Protein AF-A0A0S7ZGB1-F1 (afdb_monomer)

Nearest PDB structures (foldseek):
  3fgt-assembly1_A  TM=2.843E-01  e=8.502E+00  Mus musculus

Secondary structure (DSSP, 8-state):
----------PPP------------------HHHHHHHHHHHHHHHHHHHHHHS------BSTTEEEEEEE-TT-TT-EEEEEEETTEE-STT-EEEEEE--GGG-EEEEEESTT-EEEEEEEEEEETTEEEEEEEEEE----GGG--HHHHHHHHHHHHHHHHHHHHHHHHTT-B-SSSTT-BGGGSS-HHHHHHHHHHTT--HHHHHHH-HHHHHHHHHHHHHHHGGGTTTT-B-TT--BTTTTB-HHHHHHHHHH-GGG---SSHHHHHHSHHHHHHHHHHHHHHHHTTS-HHHHHHHTSGGGHHHHHHHHHHHHHH-HHHHHHHHHH-TTTTTSTTSS--HHHHHHHHHHHHHHHHHSTT-S--TT-

Mean predicted aligned error: 8.06 Å

Sequence (371 aa):
MMTRPCATLAALFFFVSLPTTPLRAQDVCVDPAEDAHARLLERIAEAKDRLKDEPIGTTRLGGQYAVLALWDPAADDGIDLVRVRGGISRTAGFEVTLIRRNGVNSEYRILEPAGWVVLAIKTNVHHPWNRRRTLPVIYVPYSTGLHSPQLVRDGRAYLLDLLDSAADRLDELRVLSASQEDTAVSAVPSVRVLLTILLIEHITPSELERQGVAAVVERVLVTLALNRGDTYGYAMSYAGARGLAQFIPGTYRSIRRRYPRARLRRDFTSGMMDHGNAVMAQYCLVDWILRMLPDETLEELMRADREEDLGAFIAAAYNAGEVAAYRALARDPERWTEEGYGLPRETRRYVRTFRTVYRHLFPGSERNPDR

Radius of gyration: 27.29 Å; Cα contacts (8 Å, |Δi|>4): 592; chains: 1; bounding box: 61×110×58 Å

pLDDT: mean 88.17, std 17.45, range [28.98, 98.81]

Solvent-accessible surface area (backbone atoms only — not comparable to full-atom values): 20758 Å² total; per-residue (Å²): 132,90,78,89,82,90,88,89,81,85,84,84,83,82,86,78,87,74,84,86,71,82,82,71,81,74,82,77,81,71,55,69,69,58,52,53,50,51,52,49,52,51,51,35,54,50,33,49,54,66,49,68,79,55,79,76,87,67,78,58,66,18,44,38,34,24,35,32,22,32,32,37,86,90,44,96,83,32,71,46,81,39,39,28,60,83,28,29,46,74,36,89,84,42,43,36,40,58,77,40,94,46,41,72,52,30,29,70,46,58,66,34,59,69,84,45,32,71,48,20,34,34,23,25,43,65,30,92,92,42,74,94,42,60,43,79,45,77,35,43,30,57,46,78,82,72,65,46,75,65,37,32,49,47,14,48,49,54,53,50,54,38,50,52,55,20,30,53,52,30,55,78,48,64,26,62,33,82,53,42,85,102,31,52,30,58,77,66,60,56,68,70,43,53,53,41,52,44,52,50,73,76,48,53,65,73,52,39,76,74,62,35,61,66,58,52,50,42,49,51,21,32,31,33,44,68,36,50,75,61,38,44,50,82,43,62,48,96,85,51,21,26,17,56,65,45,47,33,68,67,60,53,54,49,45,43,67,75,41,58,58,60,65,60,59,88,52,61,66,69,22,25,35,33,57,49,49,25,45,39,48,45,45,53,44,54,32,52,47,51,46,71,48,57,67,74,59,41,56,59,34,68,35,81,79,29,51,68,58,39,33,34,49,50,47,24,17,72,70,63,35,49,68,49,34,48,55,8,38,76,71,34,78,89,47,17,72,39,90,89,34,66,44,54,73,68,35,37,48,49,24,50,48,45,52,57,50,43,46,71,78,43,73,86,68,67,68,63,90,91,113

Foldseek 3Di:
DDDDDDDDDDDDDDDDDDDDDPPDPPPPPDDPVNVVVVVLLVVLVVQLVVVPPDDLPDQDFFDQRKWFFKADPPDPPGTDTWTHHNQFTPDPQWTKGFPATDTQQTEMDTPGPPPIDGSKIWGWAQDLVHNVGIDIDMAGHDDPSLQDPVLLVLLLVLLLVLLVLLLVLQVVLQFAFLQDPPHRLSPQADPLLLSLLLLLVQPDLVCCVPPNQVVSSSNNSSRCSSQPLQRQLRPADPQGQGASNRDHPVLLVVLCVVGVSSVQDPDPSVSRSGSSSSSNSVSSSLSVLSNVDDPVVSVVCPPQLNSLVSSLLSQLCSVPNSVQSVQLCVQPVVCSLPPPSRGDPSSSSSSVSSSRNSCVVPPPSHRPPVD

Structure (mmCIF, N/CA/C/O backbone):
data_AF-A0A0S7ZGB1-F1
#
_entry.id   AF-A0A0S7ZGB1-F1
#
loop_
_atom_site.group_PDB
_atom_site.id
_atom_site.type_symbol
_atom_site.label_atom_id
_atom_site.label_alt_id
_atom_site.label_comp_id
_atom_site.label_asym_id
_atom_site.label_entity_id
_atom_site.label_seq_id
_atom_site.pdbx_PDB_ins_code
_atom_site.Cartn_x
_atom_site.Cartn_y
_atom_site.Cartn_z
_atom_site.occupancy
_atom_site.B_iso_or_equiv
_atom_site.auth_seq_id
_atom_site.auth_comp_id
_atom_site.auth_asym_id
_atom_site.auth_atom_id
_atom_site.pdbx_PDB_model_num
ATOM 1 N N . MET A 1 1 ? 5.924 -90.686 -27.531 1.00 33.94 1 MET A N 1
ATOM 2 C CA . MET A 1 1 ? 6.074 -91.232 -26.167 1.00 33.94 1 MET A CA 1
ATOM 3 C C . MET A 1 1 ? 5.714 -90.105 -25.202 1.00 33.94 1 MET A C 1
ATOM 5 O O . MET A 1 1 ? 6.366 -89.082 -25.302 1.00 33.94 1 MET A O 1
ATOM 9 N N . MET A 1 2 ? 4.596 -90.266 -24.466 1.00 33.47 2 MET A N 1
ATOM 10 C CA . MET A 1 2 ? 4.172 -89.674 -23.164 1.00 33.47 2 MET A CA 1
ATOM 11 C C . MET A 1 2 ? 4.631 -88.241 -22.792 1.00 33.47 2 MET A C 1
ATOM 13 O O . MET A 1 2 ? 5.806 -87.945 -22.896 1.00 33.47 2 MET A O 1
ATOM 17 N N . THR A 1 3 ? 3.867 -87.285 -22.250 1.00 32.09 3 THR A N 1
ATOM 18 C CA . THR A 1 3 ? 2.490 -87.081 -21.741 1.00 32.09 3 THR A CA 1
ATOM 19 C C . THR A 1 3 ? 2.400 -85.565 -21.404 1.00 32.09 3 THR A C 1
ATOM 21 O O . THR A 1 3 ? 3.417 -84.967 -21.062 1.00 32.09 3 THR A O 1
ATOM 24 N N . ARG A 1 4 ? 1.217 -84.926 -21.488 1.00 33.06 4 ARG A N 1
ATOM 25 C CA . ARG A 1 4 ? 0.899 -83.585 -20.892 1.00 33.06 4 ARG A CA 1
ATOM 26 C C . ARG A 1 4 ? 0.833 -83.686 -19.329 1.00 33.06 4 ARG A C 1
ATOM 28 O O . ARG A 1 4 ? 0.982 -84.825 -18.888 1.00 33.06 4 ARG A O 1
ATOM 35 N N . PRO A 1 5 ? 0.499 -82.666 -18.475 1.00 41.75 5 PRO A N 1
ATOM 36 C CA . PRO A 1 5 ? 0.050 -81.264 -18.687 1.00 41.75 5 PRO A CA 1
ATOM 37 C C . PRO A 1 5 ? 0.527 -80.176 -17.656 1.00 41.75 5 PRO A C 1
ATOM 39 O O . PRO A 1 5 ? 1.186 -80.456 -16.666 1.00 41.75 5 PRO A O 1
ATOM 42 N N . CYS A 1 6 ? 0.142 -78.917 -17.939 1.00 30.59 6 CYS A N 1
ATOM 43 C CA . CYS A 1 6 ? -0.358 -77.814 -17.076 1.00 30.59 6 CYS A CA 1
ATOM 44 C C . CYS A 1 6 ? -0.251 -77.901 -15.527 1.00 30.59 6 CYS A C 1
ATOM 46 O O . CYS A 1 6 ? -0.781 -78.848 -14.955 1.00 30.59 6 CYS A O 1
ATOM 48 N N . ALA A 1 7 ? 0.239 -76.840 -14.854 1.00 30.86 7 ALA A N 1
ATOM 49 C CA . ALA A 1 7 ? -0.224 -76.449 -13.507 1.00 30.86 7 ALA A CA 1
ATOM 50 C C . ALA A 1 7 ? 0.173 -75.014 -13.086 1.00 30.86 7 ALA A C 1
ATOM 52 O O . ALA A 1 7 ? 1.320 -74.589 -13.196 1.00 30.86 7 ALA A O 1
ATOM 53 N N . THR A 1 8 ? -0.830 -74.322 -12.555 1.00 33.25 8 THR A N 1
ATOM 54 C CA . THR A 1 8 ? -0.873 -73.043 -11.837 1.00 33.25 8 THR A CA 1
ATOM 55 C C . THR A 1 8 ? -0.327 -73.184 -10.400 1.00 33.25 8 THR A C 1
ATOM 57 O O . THR A 1 8 ? -0.620 -74.182 -9.747 1.00 33.25 8 THR A O 1
ATOM 60 N N . LEU A 1 9 ? 0.377 -72.178 -9.860 1.00 30.44 9 LEU A N 1
ATOM 61 C CA . LEU A 1 9 ? 0.644 -71.994 -8.414 1.00 30.44 9 LEU A CA 1
ATOM 62 C C . LEU A 1 9 ? 0.523 -70.487 -8.103 1.00 30.44 9 LEU A C 1
ATOM 64 O O . LEU A 1 9 ? 1.258 -69.688 -8.669 1.00 30.44 9 LEU A O 1
ATOM 68 N N . ALA A 1 10 ? -0.545 -70.015 -7.454 1.00 29.27 10 ALA A N 1
ATOM 69 C CA . ALA A 1 10 ? -0.805 -70.030 -6.005 1.00 29.27 10 ALA A CA 1
ATOM 70 C C . ALA A 1 10 ? 0.189 -69.153 -5.214 1.00 29.27 10 ALA A C 1
ATOM 72 O O .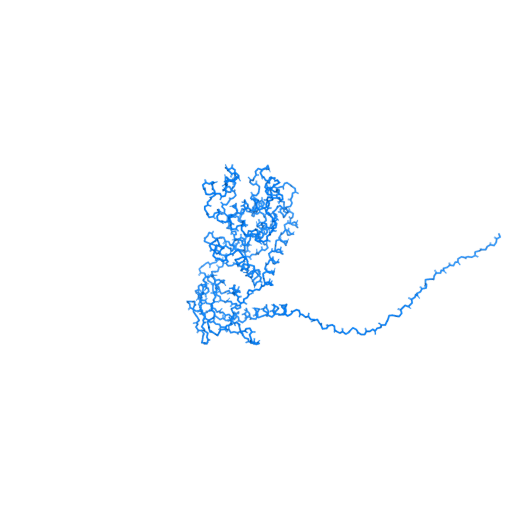 ALA A 1 10 ? 1.245 -69.610 -4.786 1.00 29.27 10 ALA A O 1
ATOM 73 N N . ALA A 1 11 ? -0.177 -67.880 -5.022 1.00 30.70 11 ALA A N 1
ATOM 74 C CA . ALA A 1 11 ? 0.503 -66.949 -4.127 1.00 30.70 11 ALA A CA 1
ATOM 75 C C . ALA A 1 11 ? 0.067 -67.206 -2.673 1.00 30.70 11 ALA A C 1
ATOM 77 O O . ALA A 1 11 ? -1.123 -67.157 -2.358 1.00 30.70 11 ALA A O 1
ATOM 78 N N . LEU A 1 12 ? 1.036 -67.479 -1.795 1.00 30.03 12 LEU A N 1
ATOM 79 C CA . LEU A 1 12 ? 0.839 -67.530 -0.347 1.00 30.03 12 LEU A CA 1
ATOM 80 C C . LEU A 1 12 ? 0.637 -66.109 0.202 1.00 30.03 12 LEU A C 1
ATOM 82 O O . LEU A 1 12 ? 1.526 -65.265 0.101 1.00 30.03 12 LEU A O 1
ATOM 86 N N . PHE A 1 13 ? -0.509 -65.874 0.839 1.00 28.98 13 PHE A N 1
ATOM 87 C CA . PHE A 1 13 ? -0.740 -64.733 1.721 1.00 28.98 13 PHE A CA 1
ATOM 88 C C . PHE A 1 13 ? -0.077 -64.994 3.081 1.00 28.98 13 PHE A C 1
ATOM 90 O O . PHE A 1 13 ? -0.467 -65.919 3.792 1.00 28.98 13 PHE A O 1
ATOM 97 N N . PHE A 1 14 ? 0.885 -64.156 3.469 1.00 29.84 14 PHE A N 1
ATOM 98 C CA . PHE A 1 14 ? 1.322 -64.042 4.861 1.00 29.84 14 PHE A CA 1
ATOM 99 C C . PHE A 1 14 ? 0.439 -63.012 5.575 1.00 29.84 14 PHE A C 1
ATOM 101 O O . PHE A 1 14 ? 0.519 -61.815 5.304 1.00 29.84 14 PHE A O 1
ATOM 108 N N . PHE A 1 15 ? -0.406 -63.484 6.491 1.00 31.16 15 PHE A N 1
ATOM 109 C CA . PHE A 1 15 ? -1.081 -62.645 7.479 1.00 31.16 15 PHE A CA 1
ATOM 110 C C . PHE A 1 15 ? -0.084 -62.317 8.598 1.00 31.16 15 PHE A C 1
ATOM 112 O O . PHE A 1 15 ? 0.271 -63.187 9.391 1.00 31.16 15 PHE A O 1
ATOM 119 N N . VAL A 1 16 ? 0.365 -61.064 8.670 1.00 34.47 16 VAL A N 1
ATOM 120 C CA . VAL A 1 16 ? 1.018 -60.516 9.865 1.00 34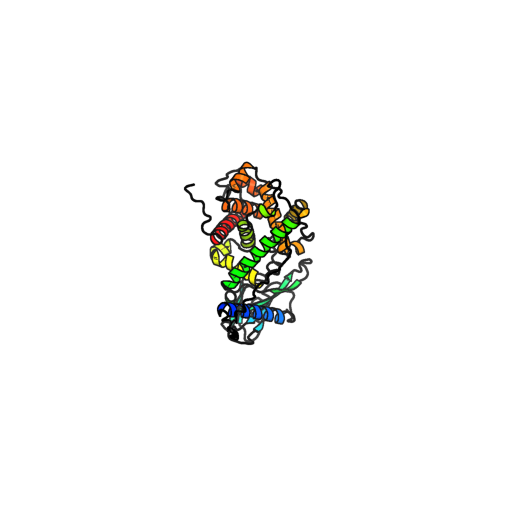.47 16 VAL A CA 1
ATOM 121 C C . VAL A 1 16 ? -0.057 -59.779 10.658 1.00 34.47 16 VAL A C 1
ATOM 123 O O . VAL A 1 16 ? -0.531 -58.725 10.241 1.00 34.47 16 VAL A O 1
ATOM 126 N N . SER A 1 17 ? -0.477 -60.351 11.788 1.00 32.44 17 SER A N 1
ATOM 127 C CA . SER A 1 17 ? -1.326 -59.663 12.762 1.00 32.44 17 SER A CA 1
ATOM 128 C C . SER A 1 17 ? -0.560 -58.490 13.367 1.00 32.44 17 SER A C 1
ATOM 130 O O . SER A 1 17 ? 0.395 -58.688 14.117 1.00 32.44 17 SER A O 1
ATOM 132 N N . LEU A 1 18 ? -0.993 -57.268 13.060 1.00 35.56 18 LEU A N 1
ATOM 133 C CA . LEU A 1 18 ? -0.579 -56.071 13.785 1.00 35.56 18 LEU A CA 1
ATOM 134 C C . LEU A 1 18 ? -1.437 -55.925 15.053 1.00 35.56 18 LEU A C 1
ATOM 136 O O . LEU A 1 18 ? -2.657 -56.096 14.977 1.00 35.56 18 LEU A O 1
ATOM 140 N N . PRO A 1 19 ? -0.843 -55.602 16.214 1.00 34.41 19 PRO A N 1
ATOM 141 C CA . PRO A 1 19 ? -1.608 -55.333 17.420 1.00 34.41 19 PRO A CA 1
ATOM 142 C C . PRO A 1 19 ? -2.378 -54.015 17.269 1.00 34.41 19 PRO A C 1
ATOM 144 O O . PRO A 1 19 ? -1.803 -52.954 17.033 1.00 34.41 19 PRO A O 1
ATOM 147 N N . THR A 1 20 ? -3.699 -54.086 17.423 1.00 44.56 20 THR A N 1
ATOM 148 C CA . THR A 1 20 ? -4.589 -52.930 17.558 1.00 44.56 20 THR A CA 1
ATOM 149 C C . THR A 1 20 ? -4.422 -52.311 18.942 1.00 44.56 20 THR A C 1
ATOM 151 O O . THR A 1 20 ? -5.121 -52.675 19.888 1.00 44.56 20 THR A O 1
ATOM 154 N N . THR A 1 21 ? -3.493 -51.369 19.061 1.00 35.50 21 THR A N 1
ATOM 155 C CA . THR A 1 21 ? -3.446 -50.432 20.188 1.00 35.50 21 THR A CA 1
ATOM 156 C C . THR A 1 21 ? -4.402 -49.275 19.877 1.00 35.50 21 THR A C 1
ATOM 158 O O . THR A 1 21 ? -4.285 -48.687 18.800 1.00 35.50 21 THR A O 1
ATOM 161 N N . PRO A 1 22 ? -5.356 -48.921 20.755 1.00 36.97 22 PRO A N 1
ATOM 162 C CA . PRO A 1 22 ? -6.220 -47.774 20.515 1.00 36.97 22 PRO A CA 1
ATOM 163 C C . PRO A 1 22 ? -5.369 -46.498 20.516 1.00 36.97 22 PRO A C 1
ATOM 165 O O . PRO A 1 22 ? -4.644 -46.226 21.475 1.00 36.97 22 PRO A O 1
ATOM 168 N N . LEU A 1 23 ? -5.445 -45.730 19.425 1.00 37.84 23 LEU A N 1
ATOM 169 C CA . LEU A 1 23 ? -4.897 -44.379 19.326 1.00 37.84 23 LEU A CA 1
ATOM 170 C C . LEU A 1 23 ? -5.527 -43.529 20.434 1.00 37.84 23 LEU A C 1
ATOM 172 O O . LEU A 1 23 ? -6.678 -43.105 20.341 1.00 37.84 23 LEU A O 1
ATOM 176 N N . ARG A 1 24 ? -4.766 -43.314 21.511 1.00 38.78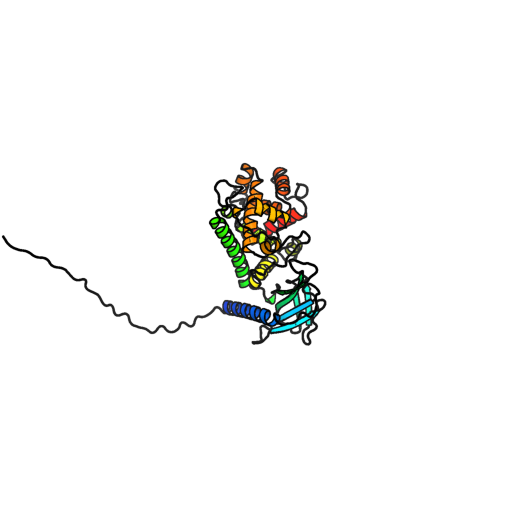 24 ARG A N 1
ATOM 177 C CA . ARG A 1 24 ? -5.024 -42.253 22.485 1.00 38.78 24 ARG A CA 1
ATOM 178 C C . ARG A 1 24 ? -5.098 -40.950 21.693 1.00 38.78 24 ARG A C 1
ATOM 180 O O . ARG A 1 24 ? -4.167 -40.665 20.939 1.00 38.78 24 ARG A O 1
ATOM 187 N N . ALA A 1 25 ? -6.193 -40.206 21.849 1.00 42.78 25 ALA A N 1
ATOM 188 C CA . ALA A 1 25 ? -6.296 -38.839 21.362 1.00 42.78 25 ALA A CA 1
ATOM 189 C C . ALA A 1 25 ? -5.024 -38.100 21.795 1.00 42.78 25 ALA A C 1
ATOM 191 O O . ALA A 1 25 ? -4.729 -38.016 22.986 1.00 42.78 25 ALA A O 1
ATOM 192 N N . GLN A 1 26 ? -4.211 -37.699 20.820 1.00 41.06 26 GLN A N 1
ATOM 193 C CA . GLN A 1 26 ? -3.104 -36.801 21.081 1.00 41.06 26 GLN A CA 1
ATOM 194 C C . GLN A 1 26 ? -3.753 -35.487 21.491 1.00 41.06 26 GLN A C 1
ATOM 196 O O . GLN A 1 26 ? -4.443 -34.872 20.680 1.00 41.06 26 GLN A O 1
ATOM 201 N N . ASP A 1 27 ? -3.579 -35.104 22.753 1.00 42.81 27 ASP A N 1
ATOM 202 C CA . ASP A 1 27 ? -3.785 -33.727 23.171 1.00 42.81 27 ASP A CA 1
ATOM 203 C C . ASP A 1 27 ? -2.888 -32.876 22.269 1.00 42.81 27 ASP A C 1
ATOM 205 O O . ASP A 1 27 ? -1.658 -32.913 22.366 1.00 42.81 27 ASP A O 1
ATOM 209 N N . VAL A 1 28 ? -3.501 -32.202 21.297 1.00 47.09 28 VAL A N 1
ATOM 210 C CA . VAL A 1 28 ? -2.810 -31.258 20.428 1.00 47.09 28 VAL A CA 1
ATOM 211 C C . VAL A 1 28 ? -2.428 -30.092 21.329 1.00 47.09 28 VAL A C 1
ATOM 213 O O . VAL A 1 28 ? -3.262 -29.247 21.644 1.00 47.09 28 VAL A O 1
ATOM 216 N N . CYS A 1 29 ? -1.183 -30.078 21.803 1.00 45.72 29 CYS A N 1
ATOM 217 C CA . CYS A 1 29 ? -0.604 -28.909 22.448 1.00 45.72 29 CYS A CA 1
ATOM 218 C C . CYS A 1 29 ? -0.529 -27.793 21.401 1.00 45.72 29 CYS A C 1
ATOM 220 O O . CYS A 1 29 ? 0.428 -27.732 20.631 1.00 45.72 29 CYS A O 1
ATOM 222 N N . VAL A 1 30 ? -1.563 -26.956 21.336 1.00 52.97 30 VAL A N 1
ATOM 223 C CA . VAL A 1 30 ? -1.538 -25.709 20.567 1.00 52.97 30 VAL A CA 1
ATOM 224 C C . VAL A 1 30 ? -0.506 -24.792 21.222 1.00 52.97 30 VAL A C 1
ATOM 226 O O . VAL A 1 30 ? -0.482 -24.667 22.449 1.00 52.97 30 VAL A O 1
ATOM 229 N N . ASP A 1 31 ? 0.377 -24.188 20.425 1.00 70.06 31 ASP A N 1
ATOM 230 C CA . ASP A 1 31 ? 1.331 -23.197 20.924 1.00 70.06 31 ASP A CA 1
ATOM 231 C C . ASP A 1 31 ? 0.541 -22.035 21.564 1.00 70.06 31 ASP A C 1
ATOM 233 O O . ASP A 1 31 ? -0.309 -21.443 20.892 1.00 70.06 31 ASP A O 1
ATOM 237 N N . PRO A 1 32 ? 0.790 -21.669 22.837 1.00 71.75 32 PRO A N 1
ATOM 238 C CA . PRO A 1 32 ? 0.114 -20.545 23.486 1.00 71.75 32 PRO A CA 1
ATOM 239 C C . PRO A 1 32 ? 0.166 -19.231 22.685 1.00 71.75 32 PRO A C 1
ATOM 241 O O . PRO A 1 32 ? -0.730 -18.396 22.809 1.00 71.75 32 PRO A O 1
ATOM 244 N N . ALA A 1 33 ? 1.196 -19.029 21.854 1.00 71.44 33 ALA A N 1
ATOM 245 C CA . ALA A 1 33 ? 1.288 -17.873 20.965 1.00 71.44 33 ALA A CA 1
ATOM 246 C C . ALA A 1 33 ? 0.329 -17.959 19.762 1.00 71.44 33 ALA A C 1
ATOM 248 O O . ALA A 1 33 ? -0.221 -16.934 19.347 1.00 71.44 33 ALA A O 1
ATOM 249 N N . GLU A 1 34 ? 0.109 -19.157 19.214 1.00 70.94 34 GLU A N 1
ATOM 250 C CA . GLU A 1 34 ? -0.884 -19.396 18.159 1.00 70.94 34 GLU A CA 1
ATOM 251 C C . GLU A 1 34 ? -2.308 -19.223 18.700 1.00 70.94 34 GLU A C 1
ATOM 253 O O . GLU A 1 34 ? -3.130 -18.570 18.055 1.00 70.94 34 GLU A O 1
ATOM 258 N N . ASP A 1 35 ? -2.572 -19.707 19.916 1.00 81.88 35 ASP A N 1
ATOM 259 C CA . ASP A 1 35 ? -3.863 -19.545 20.593 1.00 81.88 35 ASP A CA 1
ATOM 260 C C . ASP A 1 35 ? -4.181 -18.063 20.874 1.00 81.88 35 ASP A C 1
ATOM 262 O O . ASP A 1 35 ? -5.260 -17.563 20.544 1.00 81.88 35 ASP A O 1
ATOM 266 N N . ALA A 1 36 ? -3.201 -17.297 21.369 1.00 85.50 36 ALA A N 1
ATOM 267 C CA . ALA A 1 36 ? -3.352 -15.856 21.581 1.00 85.50 36 ALA A CA 1
ATOM 268 C C . ALA A 1 36 ? -3.618 -15.085 20.274 1.00 85.50 36 ALA A C 1
ATOM 270 O O . ALA A 1 36 ? -4.410 -14.137 20.256 1.00 85.50 36 ALA A O 1
ATOM 271 N N . HIS A 1 37 ? -2.974 -15.484 19.174 1.00 89.31 37 HIS A N 1
ATOM 272 C CA . HIS A 1 37 ? -3.192 -14.881 17.862 1.00 89.31 37 HIS A CA 1
ATOM 273 C C . HIS A 1 37 ? -4.591 -15.195 17.313 1.00 89.31 37 HIS A C 1
ATOM 275 O O . HIS A 1 37 ? -5.289 -14.284 16.860 1.00 89.31 37 HIS A O 1
ATOM 281 N N . ALA A 1 38 ? -5.032 -16.452 17.402 1.00 89.50 38 ALA A N 1
ATOM 282 C CA . ALA A 1 38 ? -6.375 -16.857 16.996 1.00 89.50 38 ALA A CA 1
ATOM 283 C C . ALA A 1 38 ? -7.452 -16.112 17.801 1.00 89.50 38 ALA A C 1
ATOM 285 O O . ALA A 1 38 ? -8.360 -15.519 17.209 1.00 89.50 38 ALA A O 1
ATOM 286 N N . ARG A 1 39 ? -7.289 -16.034 19.131 1.00 89.62 39 ARG A N 1
ATOM 287 C CA . ARG A 1 39 ? -8.166 -15.256 20.020 1.00 89.62 39 ARG A CA 1
ATOM 288 C C . ARG A 1 39 ? -8.219 -13.786 19.609 1.00 89.62 39 ARG A C 1
ATOM 290 O O . ARG A 1 39 ? -9.296 -13.199 19.566 1.00 89.62 39 ARG A O 1
ATOM 297 N N . LEU A 1 40 ? -7.082 -13.174 19.277 1.00 91.00 40 LEU A N 1
ATOM 298 C CA . LEU A 1 40 ? -7.052 -11.782 18.824 1.00 91.00 40 LEU A CA 1
ATOM 299 C C . LEU A 1 40 ? -7.875 -11.577 17.541 1.00 91.00 40 LEU A C 1
ATOM 301 O O . LEU A 1 40 ? -8.657 -10.628 17.458 1.00 91.00 40 LEU A O 1
ATOM 305 N N . LEU A 1 41 ? -7.712 -12.452 16.545 1.00 92.69 41 LEU A N 1
ATOM 306 C CA . LEU A 1 41 ? -8.457 -12.366 15.285 1.00 92.69 41 LEU A CA 1
ATOM 307 C C . LEU A 1 41 ? -9.966 -12.547 15.494 1.00 92.69 41 LEU A C 1
ATOM 309 O O . LEU A 1 41 ? -10.755 -11.817 14.889 1.00 92.69 41 LEU A O 1
ATOM 313 N N . GLU A 1 42 ? -10.364 -13.464 16.376 1.00 92.81 42 GLU A N 1
ATOM 314 C CA . GLU A 1 42 ? -11.760 -13.650 16.774 1.00 92.81 42 GLU A CA 1
ATOM 315 C C . GLU A 1 42 ? -12.334 -12.370 17.397 1.00 92.81 42 GLU A C 1
ATOM 317 O O . GLU A 1 42 ? -13.379 -11.880 16.963 1.00 92.81 42 GLU A O 1
ATOM 322 N N . ARG A 1 43 ? -11.609 -11.750 18.336 1.00 94.12 43 ARG A N 1
ATOM 323 C CA . ARG A 1 43 ? -12.047 -10.499 18.977 1.00 94.12 43 ARG A CA 1
ATOM 324 C C . ARG A 1 43 ? -12.117 -9.327 18.013 1.00 94.12 43 ARG A C 1
ATOM 326 O O . ARG A 1 43 ? -13.016 -8.496 18.126 1.00 94.12 43 ARG A O 1
ATOM 333 N N . ILE A 1 44 ? -11.231 -9.259 17.022 1.00 94.94 44 ILE A N 1
ATOM 334 C CA . ILE A 1 44 ? -11.329 -8.267 15.944 1.00 94.94 44 ILE A CA 1
ATOM 335 C C . ILE A 1 44 ? -12.596 -8.489 15.109 1.00 94.94 44 ILE A C 1
ATOM 337 O O . ILE A 1 44 ? -13.277 -7.520 14.759 1.00 94.94 44 ILE A O 1
ATOM 341 N N . ALA A 1 45 ? -12.925 -9.740 14.775 1.00 94.44 45 ALA A N 1
ATOM 342 C CA . ALA A 1 45 ? -14.134 -10.062 14.023 1.00 94.44 45 ALA A CA 1
ATOM 343 C C . ALA A 1 45 ? -15.398 -9.684 14.812 1.00 94.44 45 ALA A C 1
ATOM 345 O O . ALA A 1 45 ? -16.285 -9.025 14.265 1.00 94.44 45 ALA A O 1
ATOM 346 N N . GLU A 1 46 ? -15.431 -10.007 16.104 1.00 95.38 46 GLU A N 1
ATOM 347 C CA . GLU A 1 46 ? -16.498 -9.623 17.028 1.00 95.38 46 GLU A CA 1
ATOM 348 C C . GLU A 1 46 ? -16.637 -8.095 17.141 1.00 95.38 46 GLU A C 1
ATOM 350 O O . GLU A 1 46 ? -17.727 -7.547 16.976 1.00 95.38 46 GLU A O 1
ATOM 355 N N . ALA A 1 47 ? -15.528 -7.376 17.338 1.00 96.25 47 ALA A N 1
ATOM 356 C CA . ALA A 1 47 ? -15.498 -5.915 17.388 1.00 96.25 47 ALA A CA 1
ATOM 357 C C . ALA A 1 47 ? -16.057 -5.279 16.106 1.00 96.25 47 ALA A C 1
ATOM 359 O O . ALA A 1 47 ? -16.839 -4.323 16.158 1.00 96.25 47 ALA A O 1
ATOM 360 N N . LYS A 1 48 ? -15.672 -5.812 14.939 1.00 96.00 48 LYS A N 1
ATOM 361 C CA . LYS A 1 48 ? -16.211 -5.378 13.645 1.00 96.00 48 LYS A CA 1
ATOM 362 C C . LYS A 1 48 ? -17.714 -5.613 13.564 1.00 96.00 48 LYS A C 1
ATOM 364 O O . LYS A 1 48 ? -18.411 -4.753 13.032 1.00 96.00 48 LYS A O 1
ATOM 369 N N . ASP A 1 49 ? -18.201 -6.745 14.061 1.00 95.75 49 ASP A N 1
ATOM 370 C CA . ASP A 1 49 ? -19.620 -7.086 14.046 1.00 95.75 49 ASP A CA 1
ATOM 371 C C . ASP A 1 49 ? -20.443 -6.148 14.936 1.00 95.75 49 ASP A C 1
ATOM 373 O O . ASP A 1 49 ? -21.351 -5.488 14.430 1.00 95.75 49 ASP A O 1
ATOM 377 N N . ARG A 1 50 ? -20.025 -5.945 16.195 1.00 95.94 50 ARG A N 1
ATOM 378 C CA . ARG A 1 50 ? -20.657 -4.993 17.131 1.00 95.94 50 ARG A CA 1
ATOM 379 C C . ARG A 1 50 ? -20.747 -3.575 16.549 1.00 95.94 50 ARG A C 1
ATOM 381 O O . ARG A 1 50 ? -21.721 -2.859 16.768 1.00 95.94 50 ARG A O 1
ATOM 388 N N . LEU A 1 51 ? -19.753 -3.153 15.764 1.00 96.81 51 LEU A N 1
ATOM 389 C CA . LEU A 1 51 ? -19.761 -1.838 15.119 1.00 96.81 51 LEU A CA 1
ATOM 390 C C . LEU A 1 51 ? -20.739 -1.723 13.938 1.00 96.81 51 LEU A C 1
ATOM 392 O O . LEU A 1 51 ? -21.085 -0.594 13.581 1.00 96.81 51 LEU A O 1
ATOM 396 N N . LYS A 1 52 ? -21.184 -2.808 13.286 1.00 94.94 52 LYS A N 1
ATOM 397 C CA . LYS A 1 52 ? -22.022 -2.730 12.065 1.00 94.94 52 LYS A CA 1
ATOM 398 C C . LYS A 1 52 ? -23.311 -1.957 12.297 1.00 94.94 52 LYS A C 1
ATOM 400 O O . LYS A 1 52 ? -23.596 -1.029 11.532 1.00 94.94 52 LYS A O 1
ATOM 405 N N . ASP A 1 53 ? -23.987 -2.244 13.398 1.00 91.44 53 ASP A N 1
ATOM 406 C CA . ASP A 1 53 ? -25.292 -1.660 13.711 1.00 91.44 53 ASP A CA 1
ATOM 407 C C . ASP A 1 53 ? -25.188 -0.343 14.487 1.00 91.44 53 ASP A C 1
ATOM 409 O O . ASP A 1 53 ? -26.136 0.439 14.536 1.00 91.44 53 ASP A O 1
ATOM 413 N N . GLU A 1 54 ? -24.001 -0.020 15.005 1.00 95.06 54 GLU A N 1
ATOM 414 C CA . GLU A 1 54 ? -23.825 1.163 15.837 1.00 95.06 54 GLU A CA 1
ATOM 415 C C . GLU A 1 54 ? -23.908 2.468 15.014 1.00 95.06 54 GLU A C 1
ATOM 417 O O . GLU A 1 54 ? -23.112 2.686 14.084 1.00 95.06 54 GLU A O 1
ATOM 422 N N . PRO A 1 55 ? -24.831 3.401 15.317 1.00 92.81 55 PRO A N 1
ATOM 423 C CA . PRO A 1 55 ? -24.973 4.616 14.529 1.00 92.81 55 PRO A CA 1
ATOM 424 C C . PRO A 1 55 ? -23.806 5.573 14.792 1.00 92.81 55 PRO A C 1
ATOM 426 O O . PRO A 1 55 ? -23.557 5.982 15.926 1.00 92.81 55 PRO A O 1
ATOM 429 N N . ILE A 1 56 ? -23.131 6.030 13.731 1.00 90.38 56 ILE A N 1
ATOM 430 C CA . ILE A 1 56 ? -22.014 6.988 13.843 1.00 90.38 56 ILE A CA 1
ATOM 431 C C . ILE A 1 56 ? -22.462 8.379 14.334 1.00 90.38 56 ILE A C 1
ATOM 433 O O . ILE A 1 56 ? -21.683 9.120 14.933 1.00 90.38 56 ILE A O 1
ATOM 437 N N . GLY A 1 57 ? -23.728 8.747 14.104 1.00 87.81 57 GLY A N 1
ATOM 438 C CA . GLY A 1 57 ? -24.336 9.978 14.625 1.00 87.81 57 GLY A CA 1
ATOM 439 C C . GLY A 1 57 ? -23.753 11.285 14.068 1.00 87.81 57 GLY A C 1
ATOM 440 O O . GLY A 1 57 ? -23.953 12.349 14.650 1.00 87.81 57 GLY A O 1
ATOM 441 N N . THR A 1 58 ? -22.996 11.230 12.969 1.00 89.75 58 THR A N 1
ATOM 442 C CA . THR A 1 58 ? -22.449 12.402 12.275 1.00 89.75 58 THR A CA 1
ATOM 443 C C . THR A 1 58 ? -22.076 12.060 10.835 1.00 89.75 58 THR A C 1
ATOM 445 O O . THR A 1 58 ? -21.843 10.899 10.518 1.00 89.75 58 THR A O 1
ATOM 448 N N . THR A 1 59 ? -21.973 13.069 9.969 1.00 90.94 59 THR A N 1
ATOM 449 C CA . THR A 1 59 ? -21.429 12.954 8.604 1.00 90.94 59 THR A CA 1
ATOM 450 C C . THR A 1 59 ? -19.982 13.442 8.501 1.00 90.94 59 THR A C 1
ATOM 452 O O . THR A 1 59 ? -19.382 13.357 7.429 1.00 90.94 59 THR A O 1
ATOM 455 N N . ARG A 1 60 ? -19.405 13.958 9.600 1.00 92.81 60 ARG A N 1
ATOM 456 C CA . ARG A 1 60 ? -18.025 14.461 9.631 1.00 92.81 60 ARG A CA 1
ATOM 457 C C . ARG A 1 60 ? -17.029 13.327 9.393 1.00 92.81 60 ARG A C 1
ATOM 459 O O . ARG A 1 60 ? -17.248 12.200 9.825 1.00 92.81 60 ARG A O 1
ATOM 466 N N . LEU A 1 61 ? -15.941 13.660 8.705 1.00 91.00 61 LEU A N 1
ATOM 467 C CA . LEU A 1 61 ? -14.956 12.714 8.186 1.00 91.00 61 LEU A CA 1
ATOM 468 C C . LEU A 1 61 ? -13.817 12.415 9.164 1.00 91.00 61 LEU A C 1
ATOM 470 O O . LEU A 1 61 ? -13.317 13.319 9.850 1.00 91.00 61 LEU A O 1
ATOM 474 N N . GLY A 1 62 ? -13.327 11.177 9.077 1.00 87.38 62 GLY A N 1
ATOM 475 C CA . GLY A 1 62 ? -12.088 10.702 9.688 1.00 87.38 62 GLY A CA 1
ATOM 476 C C . GLY A 1 62 ? -12.158 10.489 11.201 1.00 87.38 62 GLY A C 1
ATOM 477 O O . GLY A 1 62 ? -13.057 10.985 11.876 1.00 87.38 62 GLY A O 1
ATOM 478 N N . GLY A 1 63 ? -11.153 9.789 11.737 1.00 85.44 63 GLY A N 1
ATOM 479 C CA . GLY A 1 63 ? -11.151 9.244 13.103 1.00 85.44 63 GLY A CA 1
ATOM 480 C C . GLY A 1 63 ? -11.435 10.212 14.263 1.00 85.44 63 GLY A C 1
ATOM 481 O O . GLY A 1 63 ? -11.960 9.818 15.293 1.00 85.44 63 GLY A O 1
ATOM 482 N N . GLN A 1 64 ? -11.223 11.517 14.100 1.00 91.56 64 GLN A N 1
ATOM 483 C CA . GLN A 1 64 ? -11.675 12.515 15.089 1.00 91.56 64 GLN A CA 1
ATOM 484 C C . GLN A 1 64 ? -13.193 12.465 15.380 1.00 91.56 64 GLN A C 1
ATOM 486 O O . GLN A 1 64 ? -13.630 12.991 16.405 1.00 91.56 64 GLN A O 1
ATOM 491 N N . TYR A 1 65 ? -13.986 11.857 14.492 1.00 94.38 65 TYR A N 1
ATOM 492 C CA . TYR A 1 65 ? -15.374 11.482 14.730 1.00 94.38 65 TYR A CA 1
ATOM 493 C C . TYR A 1 65 ? -15.550 9.995 14.418 1.00 94.38 65 TYR A C 1
ATOM 495 O O . TYR A 1 65 ? -15.606 9.591 13.251 1.00 94.38 65 TYR A O 1
ATOM 503 N N . ALA A 1 66 ? -15.603 9.181 15.465 1.00 96.56 66 ALA A N 1
ATOM 504 C CA . ALA A 1 66 ? -15.622 7.733 15.335 1.00 96.56 66 ALA A CA 1
ATOM 505 C C . ALA A 1 66 ? -16.409 7.069 16.465 1.00 96.56 66 ALA A C 1
ATOM 507 O O . ALA A 1 66 ? -16.658 7.669 17.511 1.00 96.56 66 ALA A O 1
ATOM 508 N N . VAL A 1 67 ? -16.770 5.812 16.240 1.00 97.62 67 VAL A N 1
ATOM 509 C CA . VAL A 1 67 ? -17.055 4.852 17.306 1.00 97.62 67 VAL A CA 1
ATOM 510 C C . VAL A 1 67 ? -15.906 3.852 17.308 1.00 97.62 67 VAL A C 1
ATOM 512 O O . VAL A 1 67 ? -15.569 3.318 16.255 1.00 97.62 67 VAL A O 1
ATOM 515 N N . LEU A 1 68 ? -15.273 3.644 18.452 1.00 97.12 68 LEU A N 1
ATOM 516 C CA . LEU A 1 68 ? -14.201 2.678 18.646 1.00 97.12 68 LEU A CA 1
ATOM 517 C C . LEU A 1 68 ? -14.785 1.431 19.305 1.00 97.12 68 LEU A C 1
ATOM 519 O O . LEU A 1 68 ? -15.615 1.565 20.195 1.00 97.12 68 LEU A O 1
ATOM 523 N N . ALA A 1 69 ? -14.331 0.254 18.901 1.00 97.25 69 ALA A N 1
ATOM 524 C CA . ALA A 1 69 ? -14.459 -0.954 19.701 1.00 97.25 69 ALA A CA 1
ATOM 525 C C . ALA A 1 69 ? -13.157 -1.116 20.490 1.00 97.25 69 ALA A C 1
ATOM 527 O O . ALA A 1 69 ? -12.095 -1.332 19.894 1.00 97.25 69 ALA A O 1
ATOM 528 N N . LEU A 1 70 ? -13.236 -0.919 21.803 1.00 96.31 70 LEU A N 1
ATOM 529 C CA . LEU A 1 70 ? -12.119 -1.098 22.720 1.00 96.31 70 LEU A CA 1
ATOM 530 C C . LEU A 1 70 ? -12.231 -2.459 23.388 1.00 96.31 70 LEU A C 1
ATOM 532 O O . LEU A 1 70 ? -13.338 -2.890 23.685 1.00 96.31 70 LEU A O 1
ATOM 536 N N . TRP A 1 71 ? -11.099 -3.103 23.628 1.00 95.25 71 TRP A N 1
ATOM 537 C CA . TRP A 1 71 ? -11.033 -4.422 24.232 1.00 95.25 71 TRP A CA 1
ATOM 538 C C . TRP A 1 71 ? -10.157 -4.426 25.472 1.00 95.25 71 TRP A C 1
ATOM 540 O O . TRP A 1 71 ? -9.028 -3.935 25.416 1.00 95.25 71 TRP A O 1
ATOM 550 N N . ASP A 1 72 ? -10.675 -5.016 26.544 1.00 93.56 72 ASP A N 1
ATOM 551 C CA . ASP A 1 72 ? -9.918 -5.455 27.709 1.00 93.56 72 ASP A CA 1
ATOM 552 C C . ASP A 1 72 ? -9.378 -6.877 27.481 1.00 93.56 72 ASP A C 1
ATOM 554 O O . ASP A 1 72 ? -10.154 -7.841 27.509 1.00 93.56 72 ASP A O 1
ATOM 558 N N . PRO A 1 73 ? -8.059 -7.057 27.289 1.00 87.62 73 PRO A N 1
ATOM 559 C CA . PRO A 1 73 ? -7.483 -8.382 27.096 1.00 87.62 73 PRO A CA 1
ATOM 560 C C . PRO A 1 73 ? -7.688 -9.331 28.286 1.00 87.62 73 PRO A C 1
ATOM 562 O O . PRO A 1 73 ? -7.640 -10.551 28.084 1.00 87.62 73 PRO A O 1
ATOM 565 N N . ALA A 1 74 ? -7.908 -8.787 29.491 1.00 85.88 74 ALA A N 1
ATOM 566 C CA . ALA A 1 74 ? -8.072 -9.534 30.736 1.00 85.88 74 ALA A CA 1
ATOM 567 C C . ALA A 1 74 ? -9.511 -10.018 30.986 1.00 85.88 74 ALA A C 1
ATOM 569 O O . ALA A 1 74 ? -9.717 -10.842 31.876 1.00 85.88 74 ALA A O 1
ATOM 570 N N . ALA A 1 75 ? -10.495 -9.539 30.217 1.00 83.50 75 ALA A N 1
ATOM 571 C CA . ALA A 1 75 ? -11.897 -9.923 30.359 1.00 83.50 75 ALA A CA 1
ATOM 572 C C . ALA A 1 75 ? -12.370 -10.848 29.221 1.00 83.50 75 ALA A C 1
ATOM 574 O O . ALA A 1 75 ? -11.975 -10.702 28.060 1.00 83.50 75 ALA A O 1
ATOM 575 N N . ASP A 1 76 ? -13.264 -11.787 29.549 1.00 70.62 76 ASP A N 1
ATOM 576 C CA . ASP A 1 76 ? -13.830 -12.746 28.586 1.00 70.62 76 ASP A CA 1
ATOM 577 C C . ASP A 1 76 ? -14.915 -12.141 27.674 1.00 70.62 76 ASP A C 1
ATOM 579 O O . ASP A 1 76 ? -15.079 -12.594 26.543 1.00 70.62 76 ASP A O 1
ATOM 583 N N . ASP A 1 77 ? -15.614 -11.089 28.112 1.00 71.25 77 ASP A N 1
ATOM 584 C CA . ASP A 1 77 ? -16.572 -10.297 27.312 1.00 71.25 77 ASP A CA 1
ATOM 585 C C . ASP A 1 77 ? -16.167 -8.809 27.287 1.00 71.25 77 ASP A C 1
ATOM 587 O O . ASP A 1 77 ? -16.946 -7.898 27.549 1.00 71.25 77 ASP A O 1
ATOM 591 N N . GLY A 1 78 ? -14.876 -8.561 27.055 1.00 87.19 78 GLY A N 1
ATOM 592 C CA . GLY A 1 78 ? -14.240 -7.265 27.299 1.00 87.19 78 GLY A CA 1
ATOM 593 C C . GLY A 1 78 ? -14.377 -6.211 26.200 1.00 87.19 78 GLY A C 1
ATOM 594 O O . GLY A 1 78 ? -13.487 -5.373 26.123 1.00 87.19 78 GLY A O 1
ATOM 595 N N . ILE A 1 79 ? -15.374 -6.261 25.303 1.00 95.25 79 ILE A N 1
ATOM 596 C CA . ILE A 1 79 ? -15.477 -5.293 24.189 1.00 95.25 79 ILE A CA 1
ATOM 597 C C . ILE A 1 79 ? -16.528 -4.210 24.458 1.00 95.25 79 ILE A C 1
ATOM 599 O O . ILE A 1 79 ? -17.725 -4.475 24.342 1.00 95.25 79 ILE A O 1
ATOM 603 N N . ASP A 1 80 ? -16.082 -2.964 24.636 1.00 96.00 80 ASP A N 1
ATOM 604 C CA . ASP A 1 80 ? -16.958 -1.793 24.759 1.00 96.00 80 ASP A CA 1
ATOM 605 C C . ASP A 1 80 ? -16.889 -0.854 23.555 1.00 96.00 80 ASP A C 1
ATOM 607 O O . ASP A 1 80 ? -15.852 -0.661 22.912 1.00 96.00 80 ASP A O 1
ATOM 611 N N . LEU A 1 81 ? -18.027 -0.215 23.267 1.00 97.06 81 LEU A N 1
ATOM 612 C CA . LEU A 1 81 ? -18.147 0.772 22.201 1.00 97.06 81 LEU A CA 1
ATOM 613 C C . LEU A 1 81 ? -17.991 2.196 22.743 1.00 97.06 81 LEU A C 1
ATOM 615 O O . LEU A 1 81 ? -18.819 2.710 23.500 1.00 97.06 81 LEU A O 1
ATOM 619 N N . VAL A 1 82 ? -16.945 2.882 22.288 1.00 96.62 82 VAL A N 1
ATOM 620 C CA . VAL A 1 82 ? -16.587 4.227 22.746 1.00 96.62 82 VAL A CA 1
ATOM 621 C C . VAL A 1 82 ? -16.778 5.255 21.644 1.00 96.62 82 VAL A C 1
ATOM 623 O O . VAL A 1 82 ? -16.185 5.182 20.569 1.00 96.62 82 VAL A O 1
ATOM 626 N N . ARG A 1 83 ? -17.591 6.278 21.909 1.00 96.81 83 ARG A N 1
ATOM 627 C CA . ARG A 1 83 ? -17.860 7.361 20.961 1.00 96.81 83 ARG A CA 1
ATOM 628 C C . ARG A 1 83 ? -16.822 8.460 21.117 1.00 96.81 83 ARG A C 1
ATOM 630 O O . ARG A 1 83 ? -16.679 9.036 22.189 1.00 96.81 83 ARG A O 1
ATOM 637 N N . VAL A 1 84 ? -16.166 8.825 20.023 1.00 95.50 84 VAL A N 1
ATOM 638 C CA . VAL A 1 84 ? -15.162 9.892 19.969 1.00 95.50 84 VAL A CA 1
ATOM 639 C C . VAL A 1 84 ? -15.683 11.070 19.150 1.00 95.50 84 VAL A C 1
ATOM 641 O O . VAL A 1 84 ? -16.173 10.906 18.030 1.00 95.50 84 VAL A O 1
ATOM 644 N N . ARG A 1 85 ? -15.568 12.288 19.697 1.00 94.81 85 ARG A N 1
ATOM 645 C CA . ARG A 1 85 ? -15.918 13.540 19.003 1.00 94.81 85 ARG A CA 1
ATOM 646 C C . ARG A 1 85 ? -14.865 14.614 19.224 1.00 94.81 85 ARG A C 1
ATOM 648 O O . ARG A 1 85 ? -14.662 15.062 20.350 1.00 94.81 85 ARG A O 1
ATOM 655 N N . GLY A 1 86 ? -14.277 15.083 18.126 1.00 93.00 86 GLY A N 1
ATOM 656 C CA . GLY A 1 86 ? -13.155 16.020 18.162 1.00 93.00 86 GLY A CA 1
ATOM 657 C C . GLY A 1 86 ? -11.862 15.369 18.654 1.00 93.00 86 GLY A C 1
ATOM 658 O O . GLY A 1 86 ? -11.017 16.062 19.199 1.00 93.00 86 GLY A O 1
ATOM 659 N N . GLY A 1 87 ? -11.726 14.048 18.498 1.00 92.88 87 GLY A N 1
ATOM 660 C CA . GLY A 1 87 ? -10.555 13.300 18.962 1.00 92.88 87 GLY A CA 1
ATOM 661 C C . GLY A 1 87 ? -10.545 12.959 20.454 1.00 92.88 87 GLY A C 1
ATOM 662 O O . GLY A 1 87 ? -9.549 12.422 20.915 1.00 92.88 87 GLY A O 1
ATOM 663 N N . ILE A 1 88 ? -11.630 13.226 21.188 1.00 94.94 88 ILE A N 1
ATOM 664 C CA . ILE A 1 88 ? -11.779 12.848 22.601 1.00 94.94 88 ILE A CA 1
ATOM 665 C C . ILE A 1 88 ? -13.031 12.000 22.845 1.00 94.94 88 ILE A C 1
ATOM 667 O O . ILE A 1 88 ? -14.046 12.184 22.156 1.00 94.94 88 ILE A O 1
ATOM 671 N N . SER A 1 89 ? -12.955 11.083 23.814 1.00 95.94 89 SER A N 1
ATOM 672 C CA . SER A 1 89 ? -14.082 10.243 24.250 1.00 95.94 89 SER A CA 1
ATOM 673 C C . SER A 1 89 ? -15.283 11.073 24.726 1.00 95.94 89 SER A C 1
ATOM 675 O O . SER A 1 89 ? -15.143 12.163 25.284 1.00 95.94 89 SER A O 1
ATOM 677 N N . ARG A 1 90 ? -16.485 10.548 24.481 1.00 95.06 90 ARG A N 1
ATOM 678 C CA . ARG A 1 90 ? -17.783 11.023 24.988 1.00 95.06 90 ARG A CA 1
ATOM 679 C C . ARG A 1 90 ? -18.551 9.929 25.728 1.00 95.06 90 ARG A C 1
ATOM 681 O O . ARG A 1 90 ? -19.679 10.178 26.142 1.00 95.06 90 ARG A O 1
ATOM 688 N N . THR A 1 91 ? -17.968 8.742 25.857 1.00 95.56 91 THR A N 1
ATOM 689 C CA . THR A 1 91 ? -18.547 7.630 26.611 1.00 95.56 91 THR A CA 1
ATOM 690 C C . THR A 1 91 ? -18.065 7.728 28.056 1.00 95.56 91 THR A C 1
ATOM 692 O O . THR A 1 91 ? -16.872 7.913 28.294 1.00 95.56 91 THR A O 1
ATOM 695 N N . ALA A 1 92 ? -18.989 7.651 29.018 1.00 95.38 92 ALA A N 1
ATOM 696 C CA . ALA A 1 92 ? -18.648 7.662 30.439 1.00 95.38 92 ALA A CA 1
ATOM 697 C C . ALA A 1 92 ? -17.757 6.459 30.792 1.00 95.38 92 ALA A C 1
ATOM 699 O O . ALA A 1 92 ? -17.917 5.392 30.210 1.00 95.38 92 ALA A O 1
ATOM 700 N N . GLY A 1 93 ? -16.819 6.644 31.722 1.00 94.69 93 GLY A N 1
ATOM 701 C CA . GLY A 1 93 ? -15.857 5.604 32.111 1.00 94.69 93 GLY A CA 1
ATOM 702 C C . GLY A 1 93 ? -14.651 5.456 31.178 1.00 94.69 93 GLY A C 1
ATOM 703 O O . GLY A 1 93 ? -13.724 4.743 31.532 1.00 94.69 93 GLY A O 1
ATOM 704 N N . PHE A 1 94 ? -14.622 6.163 30.041 1.00 96.69 94 PHE A N 1
ATOM 705 C CA . PHE A 1 94 ? -13.520 6.093 29.082 1.00 96.69 94 PHE A CA 1
ATOM 706 C C . PHE A 1 94 ? -12.862 7.447 28.847 1.00 96.69 94 PHE A C 1
ATOM 708 O O . PHE A 1 94 ? -13.496 8.376 28.335 1.00 96.69 94 PHE A O 1
ATOM 715 N N . GLU A 1 95 ? -11.559 7.522 29.096 1.00 96.81 95 GLU A N 1
ATOM 716 C CA . GLU A 1 95 ? -10.707 8.624 28.669 1.00 96.81 95 GLU A CA 1
ATOM 717 C C . GLU A 1 95 ? -9.851 8.170 27.483 1.00 96.81 95 GLU A C 1
ATOM 719 O O . GLU A 1 95 ? -8.915 7.387 27.616 1.00 96.81 95 GLU A O 1
ATOM 724 N N . VAL A 1 96 ? -10.188 8.660 26.288 1.00 95.62 96 VAL A N 1
ATOM 725 C CA . VAL A 1 96 ? -9.500 8.318 25.035 1.00 95.62 96 VAL A CA 1
ATOM 726 C C . VAL A 1 96 ? -9.122 9.594 24.309 1.00 95.62 96 VAL A C 1
ATOM 728 O O . VAL A 1 96 ? -9.960 10.489 24.164 1.00 95.62 96 VAL A O 1
ATOM 731 N N . THR A 1 97 ? -7.891 9.649 23.801 1.00 94.19 97 THR A N 1
ATOM 732 C CA . THR A 1 97 ? -7.390 10.773 23.007 1.00 94.19 97 THR A CA 1
ATOM 733 C C . THR A 1 97 ? -6.803 10.321 21.674 1.00 94.19 97 THR A C 1
ATOM 735 O O . THR A 1 97 ? -6.104 9.312 21.575 1.00 94.19 97 THR A O 1
ATOM 738 N N . LEU A 1 98 ? -7.094 11.078 20.622 1.00 94.00 98 LEU A N 1
ATOM 739 C CA . LEU A 1 98 ? -6.525 10.906 19.294 1.00 94.00 98 LEU A CA 1
ATOM 740 C C . LEU A 1 98 ? -5.073 11.391 19.297 1.00 94.00 98 LEU A C 1
ATOM 742 O O . LEU A 1 98 ? -4.817 12.589 19.397 1.00 94.00 98 LEU A O 1
ATOM 746 N N . ILE A 1 99 ? -4.126 10.474 19.111 1.00 91.12 99 ILE A N 1
ATOM 747 C CA . ILE A 1 99 ? -2.696 10.808 19.058 1.00 91.12 99 ILE A CA 1
ATOM 748 C C . ILE A 1 99 ? -2.211 11.046 17.631 1.00 91.12 99 ILE A C 1
ATOM 750 O O . ILE A 1 99 ? -1.297 11.839 17.406 1.00 91.12 99 ILE A O 1
ATOM 754 N N . ARG A 1 100 ? -2.859 10.416 16.643 1.00 88.75 100 ARG A N 1
ATOM 755 C CA . ARG A 1 100 ? -2.537 10.614 15.231 1.00 88.75 100 ARG A CA 1
ATOM 756 C C . ARG A 1 100 ? -3.786 10.601 14.366 1.00 88.75 100 ARG A C 1
ATOM 758 O O . ARG A 1 100 ? -4.467 9.589 14.232 1.00 88.75 100 ARG A O 1
ATOM 765 N N . ARG A 1 101 ? -4.037 11.714 13.676 1.00 90.12 101 ARG A N 1
ATOM 766 C CA . ARG A 1 101 ? -5.108 11.815 12.679 1.00 90.12 101 ARG A CA 1
ATOM 767 C C . ARG A 1 101 ? -4.656 11.216 11.346 1.00 90.12 101 ARG A C 1
ATOM 769 O O . ARG A 1 101 ? -3.792 11.784 10.685 1.00 90.12 101 ARG A O 1
ATOM 776 N N . ASN A 1 102 ? -5.273 10.112 10.928 1.00 88.25 102 ASN A N 1
ATOM 777 C CA . ASN A 1 102 ? -4.963 9.448 9.657 1.00 88.25 102 ASN A CA 1
ATOM 778 C C . ASN A 1 102 ? -6.180 8.714 9.056 1.00 88.25 102 ASN A C 1
ATOM 780 O O . ASN A 1 102 ? -6.143 7.523 8.753 1.00 88.25 102 ASN A O 1
ATOM 784 N N . GLY A 1 103 ? -7.305 9.423 8.919 1.00 88.88 103 GLY A N 1
ATOM 785 C CA . GLY A 1 103 ? -8.523 8.867 8.319 1.00 88.88 103 GLY A CA 1
ATOM 786 C C . GLY A 1 103 ? -9.035 7.645 9.086 1.00 88.88 103 GLY A C 1
ATOM 787 O O . GLY A 1 103 ? -9.259 7.741 10.294 1.00 88.88 103 GLY A O 1
ATOM 788 N N . VAL A 1 104 ? -9.208 6.522 8.383 1.00 91.19 104 VAL A N 1
ATOM 789 C CA . VAL A 1 104 ? -9.618 5.224 8.954 1.00 91.19 104 VAL A CA 1
ATOM 790 C C . VAL A 1 104 ? -8.513 4.536 9.763 1.00 91.19 104 VAL A C 1
ATOM 792 O O . VAL A 1 104 ? -8.803 3.667 10.569 1.00 91.19 104 VAL A O 1
ATOM 795 N N . ASN A 1 105 ? -7.256 4.948 9.590 1.00 91.56 105 ASN A N 1
ATOM 796 C CA . ASN A 1 105 ? -6.102 4.414 10.313 1.00 91.56 105 ASN A CA 1
ATOM 797 C C . ASN A 1 105 ? -5.613 5.397 11.392 1.00 91.56 105 ASN A C 1
ATOM 799 O O . ASN A 1 105 ? -4.414 5.563 11.612 1.00 91.56 105 ASN A O 1
ATOM 803 N N . SER A 1 106 ? -6.548 6.155 11.972 1.00 92.31 106 SER A N 1
ATOM 804 C CA . SER A 1 106 ? -6.253 7.087 13.061 1.00 92.31 106 SER A CA 1
ATOM 805 C C . SER A 1 106 ? -5.910 6.320 14.334 1.00 92.31 106 SER A C 1
ATOM 807 O O . SER A 1 106 ? -6.570 5.334 14.648 1.00 92.31 106 SER A O 1
ATOM 809 N N . GLU A 1 107 ? -4.907 6.798 15.062 1.00 91.75 107 GLU A N 1
ATOM 810 C CA . GLU A 1 107 ? -4.359 6.132 16.242 1.00 91.75 107 GLU A CA 1
ATOM 811 C C . GLU A 1 107 ? -4.832 6.842 17.511 1.00 91.75 107 GLU A C 1
ATOM 813 O O . GLU A 1 107 ? -4.801 8.079 17.591 1.00 91.75 107 GLU A O 1
ATOM 818 N N . TYR A 1 108 ? -5.248 6.061 18.504 1.00 93.19 108 TYR A N 1
ATOM 819 C CA . TYR A 1 108 ? -5.773 6.557 19.772 1.00 93.19 108 TYR A CA 1
ATOM 820 C C . TYR A 1 108 ? -4.969 5.993 20.929 1.00 93.19 108 TYR A C 1
ATOM 822 O O . TYR A 1 108 ? -4.473 4.870 20.872 1.00 93.19 108 TYR A O 1
ATOM 830 N N . ARG A 1 109 ? -4.896 6.775 21.999 1.00 92.62 109 ARG A N 1
ATOM 831 C CA . ARG A 1 109 ? -4.411 6.343 23.301 1.00 92.62 109 ARG A CA 1
ATOM 832 C C . ARG A 1 109 ? -5.597 6.249 24.247 1.00 92.62 109 ARG A C 1
ATOM 834 O O . ARG A 1 109 ? -6.340 7.223 24.377 1.00 92.62 109 ARG A O 1
ATOM 841 N N . ILE A 1 110 ? -5.741 5.099 24.893 1.00 94.62 110 ILE A N 1
ATOM 842 C CA . ILE A 1 110 ? -6.651 4.916 26.018 1.00 94.62 110 ILE A CA 1
ATOM 843 C C . ILE A 1 110 ? -5.877 5.306 27.279 1.00 94.62 110 ILE A C 1
ATOM 845 O O . ILE A 1 110 ? -4.793 4.780 27.524 1.00 94.62 110 ILE A O 1
ATOM 849 N N . LEU A 1 111 ? -6.386 6.296 28.004 1.00 94.19 111 LEU A N 1
ATOM 850 C CA . LEU A 1 111 ? -5.857 6.736 29.292 1.00 94.19 111 LEU A CA 1
ATOM 851 C C . LEU A 1 111 ? -6.590 6.012 30.421 1.00 94.19 111 LEU A C 1
ATOM 853 O O . LEU A 1 111 ? -5.938 5.475 31.305 1.00 94.19 111 LEU A O 1
ATOM 857 N N . GLU A 1 112 ? -7.917 5.915 30.317 1.00 94.69 112 GLU A N 1
ATOM 858 C CA . GLU A 1 112 ? -8.760 5.174 31.254 1.00 94.69 112 GLU A CA 1
ATOM 859 C C . GLU A 1 112 ? -9.848 4.388 30.508 1.00 94.69 112 GLU A C 1
ATOM 861 O O . GLU A 1 112 ? -10.463 4.948 29.589 1.00 94.69 112 GLU A O 1
ATOM 866 N N . PRO A 1 113 ? -10.120 3.130 30.897 1.00 93.69 113 PRO A N 1
ATOM 867 C CA . PRO A 1 113 ? -9.288 2.286 31.761 1.00 93.69 113 PRO A CA 1
ATOM 868 C C . PRO A 1 113 ? -7.950 1.912 31.093 1.00 93.69 113 PRO A C 1
ATOM 870 O O . PRO A 1 113 ? -7.872 1.671 29.884 1.00 93.69 113 PRO A O 1
ATOM 873 N N . ALA A 1 114 ? -6.876 1.869 31.882 1.00 91.00 114 ALA A N 1
ATOM 874 C CA . ALA A 1 114 ? -5.549 1.507 31.388 1.00 91.00 114 ALA A CA 1
ATOM 875 C C . ALA A 1 114 ? -5.489 0.053 30.873 1.00 91.00 114 ALA A C 1
ATOM 877 O O . ALA A 1 114 ? -6.156 -0.838 31.390 1.00 91.00 114 ALA A O 1
ATOM 878 N N . GLY A 1 115 ? -4.649 -0.198 29.862 1.00 89.44 115 GLY A N 1
ATOM 879 C CA . GLY A 1 115 ? -4.414 -1.541 29.305 1.00 89.44 115 GLY A CA 1
ATOM 880 C C . GLY A 1 115 ? -5.373 -1.967 28.188 1.00 89.44 115 GLY A C 1
ATOM 881 O O . GLY A 1 115 ? -5.120 -2.966 27.520 1.00 89.44 115 GLY A O 1
ATOM 882 N N . TRP A 1 116 ? -6.423 -1.189 27.929 1.00 93.88 116 TRP A N 1
ATOM 883 C CA . TRP A 1 116 ? -7.367 -1.464 26.851 1.00 93.88 116 TRP A CA 1
ATOM 884 C C . TRP A 1 116 ? -6.785 -1.142 25.470 1.00 93.88 116 TRP A C 1
ATOM 886 O O . TRP A 1 116 ? -5.955 -0.242 25.312 1.00 93.88 116 TRP A O 1
ATOM 896 N N . VAL A 1 117 ? -7.252 -1.858 24.447 1.00 93.69 117 VAL A N 1
ATOM 897 C CA . VAL A 1 117 ? -6.735 -1.784 23.071 1.00 93.69 117 VAL A CA 1
ATOM 898 C C . VAL A 1 117 ? -7.854 -1.436 22.092 1.00 93.69 117 VAL A C 1
ATOM 900 O O . VAL A 1 117 ? -8.966 -1.937 22.202 1.00 93.69 117 VAL A O 1
ATOM 903 N N . VAL A 1 118 ? -7.573 -0.594 21.092 1.00 95.38 118 VAL A N 1
ATOM 904 C CA . VAL A 1 118 ? -8.516 -0.340 19.989 1.00 95.38 118 VAL A CA 1
ATOM 905 C C . VAL A 1 118 ? -8.474 -1.514 19.008 1.00 95.38 118 VAL A C 1
ATOM 907 O O . VAL A 1 118 ? -7.473 -1.675 18.312 1.00 95.38 118 VAL A O 1
ATOM 910 N N . LEU A 1 119 ? -9.556 -2.292 18.909 1.00 95.69 119 LEU A N 1
ATOM 911 C CA . LEU A 1 119 ? -9.666 -3.408 17.956 1.00 95.69 119 LEU A CA 1
ATOM 912 C C . LEU A 1 119 ? -10.232 -2.992 16.601 1.00 95.69 119 LEU A C 1
ATOM 914 O O . LEU A 1 119 ? -9.889 -3.570 15.577 1.00 95.69 119 LEU A O 1
ATOM 918 N N . ALA A 1 120 ? -11.131 -2.014 16.577 1.00 96.38 120 ALA A N 1
ATOM 919 C CA . ALA A 1 120 ? -11.735 -1.531 15.345 1.00 96.38 120 ALA A CA 1
ATOM 920 C C . ALA A 1 120 ? -12.296 -0.125 15.535 1.00 96.38 120 ALA A C 1
ATOM 922 O O . ALA A 1 120 ? -12.602 0.306 16.647 1.00 96.38 120 ALA A O 1
ATOM 923 N N . ILE A 1 121 ? -12.458 0.594 14.430 1.00 96.06 121 ILE A N 1
ATOM 924 C CA . ILE A 1 121 ? -13.103 1.901 14.405 1.00 96.06 121 ILE A CA 1
ATOM 925 C C . ILE A 1 121 ? -14.156 1.944 13.316 1.00 96.06 121 ILE A C 1
ATOM 927 O O . ILE A 1 121 ? -13.939 1.457 12.210 1.00 96.06 121 ILE A O 1
ATOM 931 N N . LYS A 1 122 ? -15.267 2.613 13.604 1.00 96.50 122 LYS A N 1
ATOM 932 C CA . LYS A 1 122 ? -16.254 3.054 12.627 1.00 96.50 122 LYS A CA 1
ATOM 933 C C . LYS A 1 122 ? -16.142 4.557 12.451 1.00 96.50 122 LYS A C 1
ATOM 935 O O . LYS A 1 122 ? -16.380 5.315 13.390 1.00 96.50 122 LYS A O 1
ATOM 940 N N . THR A 1 123 ? -15.788 5.009 11.254 1.00 95.62 123 THR A N 1
ATOM 941 C CA . THR A 1 123 ? -15.686 6.440 10.924 1.00 95.62 123 THR A CA 1
ATOM 942 C C . THR A 1 123 ? -16.225 6.722 9.524 1.00 95.62 123 THR A C 1
ATOM 944 O O . THR A 1 123 ? -16.447 5.796 8.749 1.00 95.62 123 THR A O 1
ATOM 947 N N . ASN A 1 124 ? -16.455 7.990 9.177 1.00 94.62 124 ASN A N 1
ATOM 948 C CA . ASN A 1 124 ? -16.876 8.342 7.825 1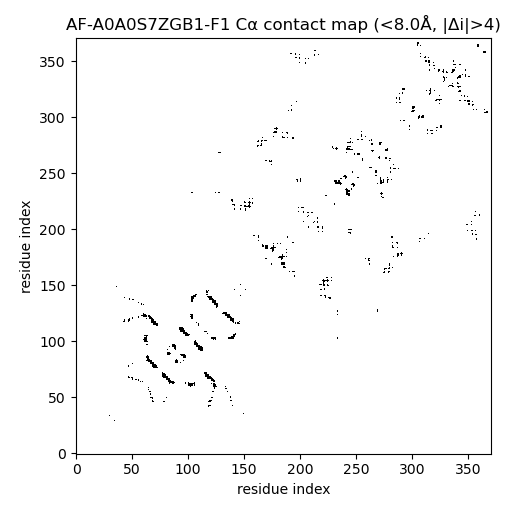.00 94.62 124 ASN A CA 1
ATOM 949 C C . ASN A 1 124 ? -15.687 8.604 6.906 1.00 94.62 124 ASN A C 1
ATOM 951 O O . ASN A 1 124 ? -14.746 9.326 7.254 1.00 94.62 124 ASN A O 1
ATOM 955 N N . VAL A 1 125 ? -15.820 8.129 5.674 1.00 91.94 125 VAL A N 1
ATOM 956 C CA . VAL A 1 125 ? -14.965 8.477 4.537 1.00 91.94 125 VAL A CA 1
ATOM 957 C C . VAL A 1 125 ? -15.791 9.140 3.440 1.00 91.94 125 VAL A C 1
ATOM 959 O O . VAL A 1 125 ? -17.023 9.081 3.439 1.00 91.94 125 VAL A O 1
ATOM 962 N N . HIS A 1 126 ? -15.119 9.786 2.489 1.00 90.62 126 HIS A N 1
ATOM 963 C CA . HIS A 1 126 ? -15.787 10.232 1.271 1.00 90.62 126 HIS A CA 1
ATOM 964 C C . HIS A 1 126 ? -16.309 9.034 0.484 1.00 90.62 126 HIS A C 1
ATOM 966 O O . HIS A 1 126 ? -15.619 8.025 0.341 1.00 90.62 126 HIS A O 1
ATOM 972 N N . HIS A 1 127 ? -17.495 9.183 -0.100 1.00 89.19 127 HIS A N 1
ATOM 973 C CA . HIS A 1 127 ? -18.017 8.172 -0.999 1.00 89.19 127 HIS A CA 1
ATOM 974 C C . HIS A 1 127 ? -17.158 8.074 -2.264 1.00 89.19 127 HIS A C 1
ATOM 976 O O . HIS A 1 127 ? -16.894 9.098 -2.906 1.00 89.19 127 HIS A O 1
ATOM 982 N N . PRO A 1 128 ? -16.725 6.857 -2.645 1.00 81.50 128 PRO A N 1
ATOM 983 C CA . PRO A 1 128 ? -15.658 6.666 -3.624 1.00 81.50 128 PRO A CA 1
ATOM 984 C C . PRO A 1 128 ? -16.030 7.145 -5.032 1.00 81.50 128 PRO A C 1
ATOM 986 O O . PRO A 1 128 ? -15.139 7.466 -5.814 1.00 81.50 128 PRO A O 1
ATOM 989 N N . TRP A 1 129 ? -17.329 7.254 -5.330 1.00 82.81 129 TRP A N 1
ATOM 990 C CA . TRP A 1 129 ? -17.854 7.788 -6.594 1.00 82.81 129 TRP A CA 1
ATOM 991 C C . TRP A 1 129 ? -18.509 9.173 -6.465 1.00 82.81 129 TRP A C 1
ATOM 993 O O . TRP A 1 129 ? -18.869 9.778 -7.467 1.00 82.81 129 TRP A O 1
ATOM 1003 N N . ASN A 1 130 ? -18.698 9.692 -5.245 1.00 85.50 130 ASN A N 1
ATOM 1004 C CA . ASN A 1 130 ? -19.346 10.989 -5.030 1.00 85.50 130 ASN A CA 1
ATOM 1005 C C . ASN A 1 130 ? -18.809 11.660 -3.764 1.00 85.50 130 ASN A C 1
ATOM 1007 O O . ASN A 1 130 ? -19.348 11.482 -2.678 1.00 85.50 130 ASN A O 1
ATOM 1011 N N . ARG A 1 131 ? -17.785 12.502 -3.910 1.00 81.94 131 ARG A N 1
ATOM 1012 C CA . ARG A 1 131 ? -17.096 13.131 -2.770 1.00 81.94 131 ARG A CA 1
ATOM 1013 C C . ARG A 1 131 ? -17.975 14.066 -1.930 1.00 81.94 131 ARG A C 1
ATOM 1015 O O . ARG A 1 131 ? -17.585 14.391 -0.813 1.00 81.94 131 ARG A O 1
ATOM 1022 N N . ARG A 1 132 ? -19.147 14.482 -2.433 1.00 87.00 132 ARG A N 1
ATOM 1023 C CA . ARG A 1 132 ? -20.130 15.270 -1.665 1.00 87.00 132 ARG A CA 1
ATOM 1024 C C . ARG A 1 132 ? -20.903 14.420 -0.657 1.00 87.00 132 ARG A C 1
ATOM 1026 O O . ARG A 1 132 ? -21.506 14.967 0.258 1.00 87.00 132 ARG A O 1
ATOM 1033 N N . ARG A 1 133 ? -20.897 13.097 -0.827 1.00 91.25 133 ARG A N 1
ATOM 1034 C CA . ARG A 1 133 ? -21.484 12.139 0.108 1.00 91.25 133 ARG A CA 1
ATOM 1035 C C . ARG A 1 133 ? -20.391 11.509 0.959 1.00 91.25 133 ARG A C 1
ATOM 1037 O O . ARG A 1 133 ? -19.240 11.383 0.535 1.00 91.25 133 ARG A O 1
ATOM 1044 N N . THR A 1 134 ? -20.781 11.083 2.148 1.00 92.50 134 THR A N 1
ATOM 1045 C CA . THR A 1 134 ? -19.943 10.292 3.042 1.00 92.50 134 THR A CA 1
ATOM 1046 C C . THR A 1 134 ? -20.595 8.937 3.278 1.00 92.50 134 THR A C 1
ATOM 1048 O O . THR A 1 134 ? -21.807 8.793 3.094 1.00 92.50 134 THR A O 1
ATOM 1051 N N . LEU A 1 135 ? -19.791 7.935 3.624 1.00 92.38 135 LEU A N 1
ATOM 1052 C CA . LEU A 1 135 ? -20.294 6.660 4.127 1.00 92.38 135 LEU A CA 1
ATOM 1053 C C . LEU A 1 135 ? -19.523 6.240 5.382 1.00 92.38 135 LEU A C 1
ATOM 1055 O O . LEU A 1 135 ? -18.318 6.509 5.460 1.00 92.38 135 LEU A O 1
ATOM 1059 N N . PRO A 1 136 ? -20.195 5.585 6.341 1.00 93.94 136 PRO A N 1
ATOM 1060 C CA . PRO A 1 136 ? -19.521 4.961 7.462 1.00 93.94 136 PRO A CA 1
ATOM 1061 C C . PRO A 1 136 ? -18.786 3.709 6.984 1.00 93.94 136 PRO A C 1
ATOM 1063 O O . PRO A 1 136 ? -19.323 2.919 6.210 1.00 93.94 136 PRO A O 1
ATOM 1066 N N . VAL A 1 137 ? -17.565 3.525 7.466 1.00 94.19 137 VAL A N 1
ATOM 1067 C CA . VAL A 1 137 ? -16.733 2.349 7.199 1.00 94.19 137 VAL A CA 1
ATOM 1068 C C . VAL A 1 137 ? -16.137 1.853 8.499 1.00 94.19 137 VAL A C 1
ATOM 1070 O O . VAL A 1 137 ? -15.879 2.653 9.401 1.00 94.19 137 VAL A O 1
ATOM 1073 N N . ILE A 1 138 ? -15.926 0.543 8.578 1.00 95.44 138 ILE A N 1
ATOM 1074 C CA . ILE A 1 138 ? -15.286 -0.113 9.713 1.00 95.44 138 ILE A CA 1
ATOM 1075 C C . ILE A 1 138 ? -13.880 -0.524 9.290 1.00 95.44 138 ILE A C 1
ATOM 1077 O O . ILE A 1 138 ? -13.696 -1.071 8.204 1.00 95.44 138 ILE A O 1
ATOM 1081 N N . TYR A 1 139 ? -12.894 -0.232 10.128 1.00 95.38 139 TYR A N 1
ATOM 1082 C CA . TYR A 1 139 ? -11.487 -0.474 9.842 1.00 95.38 139 TYR A CA 1
ATOM 1083 C C . TYR A 1 139 ? -10.743 -0.838 11.121 1.00 95.38 139 TYR A C 1
ATOM 1085 O O . TYR A 1 139 ? -11.094 -0.345 12.191 1.00 95.38 139 TYR A O 1
ATOM 1093 N N . VAL A 1 140 ? -9.709 -1.666 11.018 1.00 95.50 140 VAL A N 1
ATOM 1094 C CA . VAL A 1 140 ? -8.810 -1.960 12.137 1.00 95.50 140 VAL A CA 1
ATOM 1095 C C . VAL A 1 140 ? -7.602 -1.034 12.023 1.00 95.50 140 VAL A C 1
ATOM 1097 O O . VAL A 1 140 ? -6.765 -1.247 11.139 1.00 95.50 140 VAL A O 1
ATOM 1100 N N . PRO A 1 141 ? -7.506 0.038 12.831 1.00 92.88 141 PRO A N 1
ATOM 1101 C CA . PRO A 1 141 ? -6.338 0.896 12.784 1.00 92.88 141 PRO A CA 1
ATOM 1102 C C . PRO A 1 141 ? -5.131 0.161 13.369 1.00 92.88 141 PRO A C 1
ATOM 1104 O O . PRO A 1 141 ? -5.264 -0.670 14.265 1.00 92.88 141 PRO A O 1
ATOM 1107 N N . TYR A 1 142 ? -3.937 0.519 12.913 1.00 90.75 142 TYR A N 1
ATOM 1108 C CA . TYR A 1 142 ? -2.729 0.135 13.621 1.00 90.75 142 TYR A CA 1
ATOM 1109 C C . TYR A 1 142 ? -2.754 0.710 15.042 1.00 90.75 142 TYR A C 1
ATOM 1111 O O . TYR A 1 142 ? -3.014 1.900 15.237 1.00 90.75 142 TYR A O 1
ATOM 1119 N N . SER A 1 143 ? -2.427 -0.129 16.019 1.00 86.50 143 SER A N 1
ATOM 1120 C CA . SER A 1 143 ? -2.103 0.280 17.381 1.00 86.50 143 SER A CA 1
ATOM 1121 C C . SER A 1 143 ? -0.975 -0.602 17.909 1.00 86.50 143 SER A C 1
ATOM 1123 O O . SER A 1 143 ? -0.811 -1.743 17.473 1.00 86.50 143 SER A O 1
ATOM 1125 N N . THR A 1 144 ? -0.191 -0.088 18.854 1.00 84.06 144 THR A N 1
ATOM 1126 C CA . THR A 1 144 ? 0.889 -0.864 19.481 1.00 84.06 144 THR A CA 1
ATOM 1127 C C . THR A 1 144 ? 0.368 -2.113 20.191 1.00 84.06 144 THR A C 1
ATOM 1129 O O . THR A 1 144 ? 1.050 -3.129 20.177 1.00 84.06 144 THR A O 1
ATOM 1132 N N . GLY A 1 145 ? -0.851 -2.074 20.741 1.00 86.62 145 GLY A N 1
ATOM 1133 C CA . GLY A 1 145 ? -1.487 -3.229 21.388 1.00 86.62 145 GLY A CA 1
ATOM 1134 C C . GLY A 1 145 ? -1.882 -4.356 20.428 1.00 86.62 145 GLY A C 1
ATOM 1135 O O . GLY A 1 145 ? -2.065 -5.484 20.867 1.00 86.62 145 GLY A O 1
ATOM 1136 N N . LEU A 1 146 ? -1.987 -4.074 19.125 1.00 91.69 146 LEU A N 1
ATOM 1137 C CA . LEU A 1 146 ? -2.220 -5.083 18.085 1.00 91.69 146 LEU A CA 1
ATOM 1138 C C . LEU A 1 146 ? -0.924 -5.570 17.433 1.00 91.69 146 LEU A C 1
ATOM 1140 O O . LEU A 1 146 ? -0.955 -6.491 16.624 1.00 91.69 146 LEU A O 1
ATOM 1144 N N . HIS A 1 147 ? 0.214 -4.943 17.714 1.00 93.38 147 HIS A N 1
ATOM 1145 C CA . HIS A 1 147 ? 1.457 -5.291 17.048 1.00 93.38 147 HIS A CA 1
ATOM 1146 C C . HIS A 1 147 ? 1.972 -6.640 17.565 1.00 93.38 147 HIS A C 1
ATOM 1148 O O . HIS A 1 147 ? 2.286 -6.782 18.743 1.00 93.38 147 HIS A O 1
ATOM 1154 N N . SER A 1 148 ? 2.135 -7.618 16.671 1.00 94.62 148 SER A N 1
ATOM 1155 C CA . SER A 1 148 ? 2.793 -8.887 16.994 1.00 94.62 148 SER A CA 1
ATOM 1156 C C . SER A 1 148 ? 3.677 -9.379 15.844 1.00 94.62 148 SER A C 1
ATOM 1158 O O . SER A 1 148 ? 3.365 -9.108 14.679 1.00 94.62 148 SER A O 1
ATOM 1160 N N . PRO A 1 149 ? 4.735 -10.165 16.131 1.00 95.12 149 PRO A N 1
ATOM 1161 C CA . PRO A 1 149 ? 5.549 -10.792 15.091 1.00 95.12 149 PRO A CA 1
ATOM 1162 C C . PRO A 1 149 ? 4.735 -11.664 14.128 1.00 95.12 149 PRO A C 1
ATOM 1164 O O . PRO A 1 149 ? 5.055 -11.722 12.942 1.00 95.12 149 PRO A O 1
ATOM 1167 N N . GLN A 1 150 ? 3.673 -12.320 14.611 1.00 95.44 150 GLN A N 1
ATOM 1168 C CA . GLN A 1 150 ? 2.793 -13.119 13.758 1.00 95.44 150 GLN A CA 1
ATOM 1169 C C . GLN A 1 150 ? 2.044 -12.238 12.752 1.00 95.44 150 GLN A C 1
ATOM 1171 O O . GLN A 1 150 ? 2.104 -12.514 11.562 1.00 95.44 150 GLN A O 1
ATOM 1176 N N . LEU A 1 151 ? 1.460 -11.114 13.182 1.00 96.50 151 LEU A N 1
ATOM 1177 C CA . LEU A 1 151 ? 0.783 -10.191 12.262 1.00 96.50 151 LEU A CA 1
ATOM 1178 C C . LEU A 1 151 ? 1.744 -9.540 11.255 1.00 96.50 151 LEU A C 1
ATOM 1180 O O . LEU A 1 151 ? 1.359 -9.282 10.117 1.00 96.50 151 LEU A O 1
ATOM 1184 N N . VAL A 1 152 ? 3.006 -9.307 11.629 1.00 97.38 152 VAL A N 1
ATOM 1185 C CA . VAL A 1 152 ? 4.040 -8.882 10.669 1.00 97.38 152 VAL A CA 1
ATOM 1186 C C . VAL A 1 152 ? 4.257 -9.960 9.598 1.00 97.38 152 VAL A C 1
ATOM 1188 O O . VAL A 1 152 ? 4.287 -9.639 8.406 1.00 97.38 152 VAL A O 1
ATOM 1191 N N . ARG A 1 153 ? 4.369 -11.236 10.001 1.00 97.06 153 ARG A N 1
ATOM 1192 C CA . ARG A 1 153 ? 4.494 -12.373 9.072 1.00 97.06 153 ARG A CA 1
ATOM 1193 C C . ARG A 1 153 ? 3.268 -12.510 8.174 1.00 97.06 153 ARG A C 1
ATOM 1195 O O . ARG A 1 153 ? 3.440 -12.602 6.962 1.00 97.06 153 ARG A O 1
ATOM 1202 N N . ASP A 1 154 ? 2.063 -12.447 8.732 1.00 97.19 154 ASP A N 1
ATOM 1203 C CA . ASP A 1 154 ? 0.809 -12.583 7.981 1.00 97.19 154 ASP A CA 1
ATOM 1204 C C . ASP A 1 154 ? 0.635 -11.466 6.952 1.00 97.19 154 ASP A C 1
ATOM 1206 O O . ASP A 1 154 ? 0.195 -11.706 5.830 1.00 97.19 154 ASP A O 1
ATOM 1210 N N . GLY A 1 155 ? 1.010 -10.235 7.308 1.00 97.88 155 GLY A N 1
ATOM 1211 C CA . GLY A 1 155 ? 0.964 -9.097 6.395 1.00 97.88 155 GLY A CA 1
ATOM 1212 C C . GLY A 1 155 ? 1.930 -9.253 5.227 1.00 97.88 155 GLY A C 1
ATOM 1213 O O . GLY A 1 155 ? 1.599 -8.909 4.091 1.00 97.88 155 GLY A O 1
ATOM 1214 N N . ARG A 1 156 ? 3.120 -9.806 5.494 1.00 98.12 156 ARG A N 1
ATOM 1215 C CA . ARG A 1 156 ? 4.109 -10.103 4.453 1.00 98.12 156 ARG A CA 1
ATOM 1216 C C . ARG A 1 156 ? 3.631 -11.238 3.555 1.00 98.12 156 ARG A C 1
ATOM 1218 O O . ARG A 1 156 ? 3.713 -11.092 2.341 1.00 98.12 156 ARG A O 1
ATOM 1225 N N . ALA A 1 157 ? 3.124 -12.321 4.142 1.00 98.12 157 ALA A N 1
ATOM 1226 C CA . ALA A 1 157 ? 2.555 -13.448 3.410 1.00 98.12 157 ALA A CA 1
ATOM 1227 C C . ALA A 1 157 ? 1.416 -12.981 2.498 1.00 98.12 157 ALA A C 1
ATOM 1229 O O . ALA A 1 157 ? 1.454 -13.236 1.305 1.00 98.12 157 ALA A O 1
ATOM 1230 N N . TYR A 1 158 ? 0.500 -12.158 3.012 1.00 98.31 158 TYR A N 1
ATOM 1231 C CA . TYR A 1 158 ? -0.586 -11.587 2.219 1.00 98.31 158 TYR A CA 1
ATOM 1232 C C . TYR A 1 158 ? -0.106 -10.814 0.976 1.00 98.31 158 TYR A C 1
ATOM 1234 O O . TYR A 1 158 ? -0.702 -10.942 -0.091 1.00 98.31 158 TYR A O 1
ATOM 1242 N N . LEU A 1 159 ? 0.956 -10.005 1.085 1.00 98.06 159 LEU A N 1
ATOM 1243 C CA . LEU A 1 159 ? 1.508 -9.298 -0.079 1.00 98.06 159 LEU A CA 1
ATOM 1244 C C . LEU A 1 159 ? 2.193 -10.238 -1.073 1.00 98.06 159 LEU A C 1
ATOM 1246 O O . LEU A 1 159 ? 2.076 -10.014 -2.275 1.00 98.06 159 LEU A O 1
ATOM 1250 N N . LEU A 1 160 ? 2.909 -11.253 -0.586 1.00 98.31 160 LEU A N 1
ATOM 1251 C CA . LEU A 1 160 ? 3.544 -12.256 -1.442 1.00 98.31 160 LEU A CA 1
ATOM 1252 C C . LEU A 1 160 ? 2.486 -13.071 -2.191 1.00 98.31 160 LEU A C 1
ATOM 1254 O O . LEU A 1 160 ? 2.543 -13.133 -3.412 1.00 98.31 160 LEU A O 1
ATOM 1258 N N . ASP A 1 161 ? 1.448 -13.542 -1.498 1.00 98.38 161 ASP A N 1
ATOM 1259 C CA . ASP A 1 161 ? 0.324 -14.261 -2.104 1.00 98.38 161 ASP A CA 1
ATOM 1260 C C . ASP A 1 161 ? -0.379 -13.418 -3.180 1.00 98.38 161 ASP A C 1
ATOM 1262 O O . ASP A 1 161 ? -0.801 -13.938 -4.213 1.00 98.38 161 ASP A O 1
ATOM 1266 N N . LEU A 1 162 ? -0.512 -12.101 -2.962 1.00 98.06 162 LEU A N 1
ATOM 1267 C CA . LEU A 1 162 ? -1.059 -11.180 -3.962 1.00 98.06 162 LEU A CA 1
ATOM 1268 C C . LEU A 1 162 ? -0.159 -11.042 -5.195 1.00 98.06 162 LEU A C 1
ATOM 1270 O O . LEU A 1 162 ? -0.685 -10.945 -6.304 1.00 98.06 162 LEU A O 1
ATOM 1274 N N . LEU A 1 163 ? 1.161 -10.977 -5.005 1.00 98.62 163 LEU A N 1
ATOM 1275 C CA . LEU A 1 163 ? 2.136 -10.901 -6.095 1.00 98.62 163 LEU A CA 1
ATOM 1276 C C . LEU A 1 163 ? 2.113 -12.189 -6.920 1.00 98.62 163 LEU A C 1
ATOM 1278 O O . LEU A 1 163 ? 1.944 -12.109 -8.136 1.00 98.62 163 LEU A O 1
ATOM 1282 N N . ASP A 1 164 ? 2.153 -13.343 -6.258 1.00 98.50 164 ASP A N 1
ATOM 1283 C CA . ASP A 1 164 ? 2.101 -14.660 -6.897 1.00 98.50 164 ASP A CA 1
ATOM 1284 C C . ASP A 1 164 ? 0.773 -14.855 -7.642 1.00 98.50 164 ASP A C 1
ATOM 1286 O O . ASP A 1 164 ? 0.759 -15.122 -8.841 1.00 98.50 164 ASP A O 1
ATOM 1290 N N . SER A 1 165 ? -0.362 -14.573 -6.993 1.00 98.50 165 SER A N 1
ATOM 1291 C CA . SER A 1 165 ? -1.685 -14.680 -7.632 1.00 98.50 165 SER A CA 1
ATOM 1292 C C . SER A 1 165 ? -1.839 -13.741 -8.835 1.00 98.50 165 SER A C 1
ATOM 1294 O O . SER A 1 165 ? -2.530 -14.060 -9.806 1.00 98.50 165 SER A O 1
ATOM 1296 N N . ALA A 1 166 ? -1.242 -12.546 -8.780 1.00 98.62 166 ALA A N 1
ATOM 1297 C CA . ALA A 1 166 ? -1.261 -11.607 -9.896 1.00 98.62 166 ALA A CA 1
ATOM 1298 C C . ALA A 1 166 ? -0.370 -12.081 -11.052 1.00 98.62 166 ALA A C 1
ATOM 1300 O O . ALA A 1 166 ? -0.778 -11.937 -12.208 1.00 98.62 166 ALA A O 1
ATOM 1301 N N . ALA A 1 167 ? 0.804 -12.643 -10.753 1.00 98.75 167 ALA A N 1
ATOM 1302 C CA . ALA A 1 167 ? 1.699 -13.250 -11.732 1.00 98.75 167 ALA A CA 1
ATOM 1303 C C . ALA A 1 167 ? 1.016 -14.424 -12.447 1.00 98.75 167 ALA A C 1
ATOM 1305 O O . ALA A 1 167 ? 0.862 -14.368 -13.668 1.00 98.75 167 ALA A O 1
ATOM 1306 N N . ASP A 1 168 ? 0.476 -15.385 -11.690 1.00 98.69 168 ASP A N 1
ATOM 1307 C CA . ASP A 1 168 ? -0.274 -16.533 -12.216 1.00 98.69 168 ASP A CA 1
ATOM 1308 C C . ASP A 1 168 ? -1.400 -16.071 -13.141 1.00 98.69 168 ASP A C 1
ATOM 1310 O O . ASP A 1 168 ? -1.576 -16.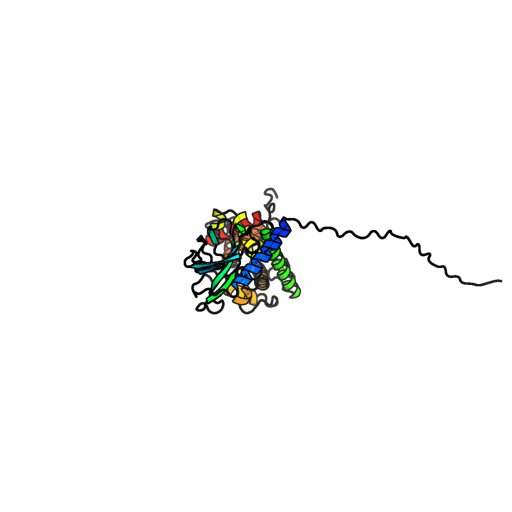559 -14.260 1.00 98.69 168 ASP A O 1
ATOM 1314 N N . ARG A 1 169 ? -2.148 -15.046 -12.715 1.00 98.75 169 ARG A N 1
ATOM 1315 C CA . ARG A 1 169 ? -3.243 -14.513 -13.520 1.00 98.75 169 ARG A CA 1
ATOM 1316 C C . ARG A 1 169 ? -2.766 -13.863 -14.820 1.00 98.75 169 ARG A C 1
ATOM 1318 O O . ARG A 1 169 ? -3.460 -13.949 -15.836 1.00 98.75 169 ARG A O 1
ATOM 1325 N N . LEU A 1 170 ? -1.633 -13.167 -14.807 1.00 98.81 170 LEU A N 1
ATOM 1326 C CA . LEU A 1 170 ? -1.045 -12.578 -16.013 1.00 98.81 170 LEU A CA 1
ATOM 1327 C C . LEU A 1 170 ? -0.534 -13.666 -16.972 1.00 98.81 170 LEU A C 1
ATOM 1329 O O . LEU A 1 170 ? -0.709 -13.521 -18.186 1.00 98.81 170 LEU A O 1
ATOM 1333 N N . ASP A 1 171 ? -0.012 -14.771 -16.441 1.00 98.56 171 ASP A N 1
ATOM 1334 C CA . ASP A 1 171 ? 0.459 -15.928 -17.210 1.00 98.56 171 ASP A CA 1
ATOM 1335 C C . ASP A 1 171 ? -0.687 -16.701 -17.857 1.00 98.56 171 ASP A C 1
ATOM 1337 O O . ASP A 1 171 ? -0.662 -16.969 -19.062 1.00 98.56 171 ASP A O 1
ATOM 1341 N N . GLU A 1 172 ? -1.759 -16.965 -17.107 1.00 98.56 172 GLU A N 1
ATOM 1342 C CA . GLU A 1 172 ? -3.004 -17.533 -17.636 1.00 98.56 172 GLU A CA 1
ATOM 1343 C C . GLU A 1 172 ? -3.557 -16.704 -18.804 1.00 98.56 172 GLU A C 1
ATOM 1345 O O . GLU A 1 172 ? -4.063 -17.234 -19.799 1.00 98.56 172 GLU A O 1
ATOM 1350 N N . LEU A 1 173 ? -3.462 -15.377 -18.686 1.00 98.62 173 LEU A N 1
ATOM 1351 C CA . LEU A 1 173 ? -3.889 -14.426 -19.709 1.00 98.62 173 LEU A CA 1
ATOM 1352 C C . LEU A 1 173 ? -2.865 -14.248 -20.840 1.00 98.62 173 LEU A C 1
ATOM 1354 O O . LEU A 1 173 ? -3.163 -13.544 -21.814 1.00 98.62 173 LEU A O 1
ATOM 1358 N N . ARG A 1 174 ? -1.699 -14.901 -20.738 1.00 98.19 174 ARG A N 1
ATOM 1359 C CA . ARG A 1 174 ? -0.581 -14.848 -21.689 1.00 98.19 174 ARG A CA 1
ATOM 1360 C C . ARG A 1 174 ? -0.185 -13.410 -22.006 1.00 98.19 174 ARG A C 1
ATOM 1362 O O . ARG A 1 174 ? -0.122 -12.996 -23.169 1.00 98.19 174 ARG A O 1
ATOM 1369 N N . VAL A 1 175 ? -0.018 -12.607 -20.958 1.00 98.62 175 VAL A N 1
ATOM 1370 C CA . VAL A 1 175 ? 0.426 -11.221 -21.093 1.00 98.62 175 VAL A CA 1
ATOM 1371 C C . VAL A 1 175 ? 1.933 -11.217 -21.310 1.00 98.62 175 VAL A C 1
ATOM 1373 O O . VAL A 1 175 ? 2.697 -11.589 -20.427 1.00 98.62 175 VAL A O 1
ATOM 1376 N N . LEU A 1 176 ? 2.350 -10.795 -22.500 1.00 98.44 176 LEU A N 1
ATOM 1377 C CA . LEU A 1 176 ? 3.761 -10.679 -22.850 1.00 98.44 176 LEU A CA 1
ATOM 1378 C C . LEU A 1 176 ? 4.339 -9.355 -22.350 1.00 98.44 176 LEU A C 1
ATOM 1380 O O . LEU A 1 176 ? 3.633 -8.341 -22.291 1.00 98.44 176 LEU A O 1
ATOM 1384 N N . SER A 1 177 ? 5.620 -9.396 -22.013 1.00 98.19 177 SER A N 1
ATOM 1385 C CA . SER A 1 177 ? 6.445 -8.238 -21.716 1.00 98.19 177 SER A CA 1
ATOM 1386 C C . SER A 1 177 ? 6.549 -7.327 -22.937 1.00 98.19 177 SER A C 1
ATOM 1388 O O . SER A 1 177 ? 6.600 -7.773 -24.084 1.00 98.19 177 SER A O 1
ATOM 1390 N N . ALA A 1 178 ? 6.561 -6.023 -22.684 1.00 96.62 178 ALA A N 1
ATOM 1391 C CA . ALA A 1 178 ? 6.920 -5.028 -23.674 1.00 96.62 178 ALA A CA 1
ATOM 1392 C C . ALA A 1 178 ? 8.433 -4.791 -23.713 1.00 96.62 178 ALA A C 1
ATOM 1394 O O . ALA A 1 178 ? 8.919 -4.388 -24.766 1.00 96.62 178 ALA A O 1
ATOM 1395 N N . SER A 1 179 ? 9.147 -4.991 -22.595 1.00 95.69 179 SER A N 1
ATOM 1396 C CA . SER A 1 179 ? 10.586 -4.724 -22.444 1.00 95.69 179 SER A CA 1
ATOM 1397 C C . SER A 1 179 ? 11.496 -5.888 -22.822 1.00 95.69 179 SER A C 1
ATOM 1399 O O . SER A 1 179 ? 12.664 -5.650 -23.088 1.00 95.69 179 SER A O 1
ATOM 1401 N N . GLN A 1 180 ? 10.988 -7.120 -22.830 1.00 94.62 180 GLN A N 1
ATOM 1402 C CA . GLN A 1 180 ? 11.734 -8.322 -23.197 1.00 94.62 180 GLN A CA 1
ATOM 1403 C C . GLN A 1 180 ? 10.914 -9.156 -24.182 1.00 94.62 180 GLN A C 1
ATOM 1405 O O . GLN A 1 180 ? 9.765 -9.508 -23.912 1.00 94.62 180 GLN A O 1
ATOM 1410 N N . GLU A 1 181 ? 11.499 -9.456 -25.339 1.00 93.12 181 GLU A N 1
ATOM 1411 C CA . GLU A 1 181 ? 10.840 -10.246 -26.379 1.00 93.12 181 GLU A CA 1
ATOM 1412 C C . GLU A 1 181 ? 10.538 -11.673 -25.884 1.00 93.12 181 GLU A C 1
ATOM 1414 O O . GLU A 1 181 ? 11.265 -12.228 -25.059 1.00 93.12 181 GLU A O 1
ATOM 1419 N N . ASP A 1 182 ? 9.407 -12.229 -26.331 1.00 94.00 182 ASP A N 1
ATOM 1420 C CA . ASP A 1 182 ? 8.930 -13.589 -26.023 1.00 94.00 182 ASP A CA 1
ATOM 1421 C C . ASP A 1 182 ? 8.891 -13.983 -24.531 1.00 94.00 182 ASP A C 1
ATOM 1423 O O . ASP A 1 182 ? 8.803 -15.161 -24.182 1.00 94.00 182 ASP A O 1
ATOM 1427 N N . THR A 1 183 ? 8.878 -12.996 -23.634 1.00 97.12 183 THR A N 1
ATOM 1428 C CA . THR A 1 183 ? 8.883 -13.199 -22.181 1.00 97.12 183 THR A CA 1
ATOM 1429 C C . THR A 1 183 ? 7.520 -12.854 -21.582 1.00 97.12 183 THR A C 1
ATOM 1431 O O . THR A 1 183 ? 6.870 -11.890 -21.992 1.00 97.12 183 THR A O 1
ATOM 1434 N N . ALA A 1 184 ? 7.055 -13.629 -20.600 1.00 98.19 184 ALA A N 1
ATOM 1435 C CA . ALA A 1 184 ? 5.852 -13.290 -19.841 1.00 98.19 184 ALA A CA 1
ATOM 1436 C C . ALA A 1 184 ? 6.100 -12.050 -18.967 1.00 98.19 184 ALA A C 1
ATOM 1438 O O . ALA A 1 184 ? 7.151 -11.924 -18.343 1.00 98.19 184 ALA A O 1
ATOM 1439 N N . VAL A 1 185 ? 5.129 -11.136 -18.881 1.00 98.50 185 VAL A N 1
ATOM 1440 C CA . VAL A 1 185 ? 5.274 -9.888 -18.102 1.00 98.50 185 VAL A CA 1
ATOM 1441 C C . VAL A 1 185 ? 5.535 -10.145 -16.609 1.00 98.50 185 VAL A C 1
ATOM 1443 O O . VAL A 1 185 ? 6.164 -9.332 -15.940 1.00 98.50 185 VAL A O 1
ATOM 1446 N N . SER A 1 186 ? 5.052 -11.273 -16.087 1.00 98.00 186 SER A N 1
ATOM 1447 C CA . SER A 1 186 ? 5.235 -11.739 -14.707 1.00 98.00 186 SER A CA 1
ATOM 1448 C C . SER A 1 186 ? 6.693 -12.079 -14.380 1.00 98.00 186 SER A C 1
ATOM 1450 O O . SER A 1 186 ? 7.121 -11.896 -13.245 1.00 98.00 186 SER A O 1
ATOM 1452 N N . ALA A 1 187 ? 7.461 -12.529 -15.376 1.00 96.94 187 ALA A N 1
ATOM 1453 C CA . ALA A 1 187 ? 8.837 -12.991 -15.224 1.00 96.94 187 ALA A CA 1
ATOM 1454 C C . ALA A 1 187 ? 9.869 -11.854 -15.286 1.00 96.94 187 ALA A C 1
ATOM 1456 O O . ALA A 1 187 ? 11.049 -12.078 -15.028 1.00 96.94 187 ALA A O 1
ATOM 1457 N N . VAL A 1 188 ? 9.444 -10.641 -15.649 1.00 95.44 188 VAL A N 1
ATOM 1458 C CA . VAL A 1 188 ? 10.337 -9.493 -15.840 1.00 95.44 188 VAL A CA 1
ATOM 1459 C C . VAL A 1 188 ? 10.696 -8.792 -14.526 1.00 95.44 188 VAL A C 1
ATOM 1461 O O . VAL A 1 188 ? 11.884 -8.674 -14.220 1.00 95.44 188 VAL A O 1
ATOM 1464 N N . PRO A 1 189 ? 9.733 -8.278 -13.737 1.00 92.94 189 PRO A N 1
ATOM 1465 C CA . PRO A 1 189 ? 10.062 -7.559 -12.518 1.00 92.94 189 PRO A CA 1
ATOM 1466 C C . PRO A 1 189 ? 10.408 -8.513 -11.370 1.00 92.94 189 PRO A C 1
ATOM 1468 O O . PRO A 1 189 ? 9.713 -9.493 -11.113 1.00 92.94 189 PRO A O 1
ATOM 1471 N N . SER A 1 190 ? 11.432 -8.160 -10.592 1.00 95.25 190 SER A N 1
ATOM 1472 C CA . SER A 1 190 ? 11.721 -8.849 -9.332 1.00 95.25 190 SER A CA 1
ATOM 1473 C C . SER A 1 190 ? 10.573 -8.677 -8.330 1.00 95.25 190 SER A C 1
ATOM 1475 O O . SER A 1 190 ? 10.173 -7.554 -8.002 1.00 95.25 190 SER A O 1
ATOM 1477 N N . VAL A 1 191 ? 10.105 -9.792 -7.761 1.00 96.81 191 VAL A N 1
ATOM 1478 C CA . VAL A 1 191 ? 9.119 -9.816 -6.664 1.00 96.81 191 VAL A CA 1
ATOM 1479 C C . VAL A 1 191 ? 9.599 -8.978 -5.472 1.00 96.81 191 VAL A C 1
ATOM 1481 O O . VAL A 1 191 ? 8.800 -8.293 -4.833 1.00 96.81 191 VAL A O 1
ATOM 1484 N N . ARG A 1 192 ? 10.912 -8.950 -5.198 1.00 97.56 192 ARG A N 1
ATOM 1485 C CA . ARG A 1 192 ? 11.501 -8.152 -4.107 1.00 97.56 192 ARG A CA 1
ATOM 1486 C C . ARG A 1 192 ? 11.340 -6.654 -4.339 1.00 97.56 192 ARG A C 1
ATOM 1488 O O . ARG A 1 192 ? 11.013 -5.905 -3.412 1.00 97.56 192 ARG A O 1
ATOM 1495 N N . VAL A 1 193 ? 11.546 -6.224 -5.582 1.00 98.12 193 VAL A N 1
ATOM 1496 C CA . VAL A 1 193 ? 11.354 -4.834 -6.008 1.00 98.12 193 VAL A CA 1
ATOM 1497 C C . VAL A 1 193 ? 9.876 -4.454 -5.927 1.00 98.12 193 VAL A C 1
ATOM 1499 O O . VAL A 1 193 ? 9.551 -3.434 -5.317 1.00 98.12 193 VAL A O 1
ATOM 1502 N N . LEU A 1 194 ? 8.977 -5.283 -6.468 1.00 98.50 194 LEU A N 1
ATOM 1503 C CA . LEU A 1 194 ? 7.531 -5.032 -6.424 1.00 98.50 194 LEU A CA 1
ATOM 1504 C C . LEU A 1 194 ? 7.009 -4.921 -4.990 1.00 98.50 194 LEU A C 1
ATOM 1506 O O . LEU A 1 194 ? 6.324 -3.948 -4.666 1.00 98.50 194 LEU A O 1
ATOM 1510 N N . LEU A 1 195 ? 7.395 -5.864 -4.122 1.00 98.50 195 LEU A N 1
ATOM 1511 C CA . LEU A 1 195 ? 7.043 -5.861 -2.703 1.00 98.50 195 LEU A CA 1
ATOM 1512 C C . LEU A 1 195 ? 7.503 -4.571 -2.019 1.00 98.50 195 LEU A C 1
ATOM 1514 O O . LEU A 1 195 ? 6.741 -3.947 -1.282 1.00 98.50 195 LEU A O 1
ATOM 1518 N N . THR A 1 196 ? 8.743 -4.153 -2.279 1.00 98.62 196 THR A N 1
ATOM 1519 C CA . THR A 1 196 ? 9.305 -2.940 -1.677 1.00 98.62 196 THR A CA 1
ATOM 1520 C C . THR A 1 196 ? 8.542 -1.700 -2.136 1.00 98.62 196 THR A C 1
ATOM 1522 O O . THR A 1 196 ? 8.212 -0.864 -1.299 1.00 98.62 196 THR A O 1
ATOM 1525 N N . ILE A 1 197 ? 8.195 -1.597 -3.426 1.00 98.31 197 ILE A N 1
ATOM 1526 C CA . ILE A 1 197 ? 7.388 -0.485 -3.957 1.00 98.31 197 ILE A CA 1
ATOM 1527 C C . ILE A 1 197 ? 6.022 -0.423 -3.258 1.00 98.31 197 ILE A C 1
ATOM 1529 O O . ILE A 1 197 ? 5.649 0.635 -2.761 1.00 98.31 197 ILE A O 1
ATOM 1533 N N . LEU A 1 198 ? 5.312 -1.552 -3.132 1.00 97.94 198 LEU A N 1
ATOM 1534 C CA . LEU A 1 198 ? 4.010 -1.596 -2.447 1.00 97.94 198 LEU A CA 1
ATOM 1535 C C . LEU A 1 198 ? 4.088 -1.093 -0.999 1.00 97.94 198 LEU A C 1
ATOM 1537 O O . LEU A 1 198 ? 3.176 -0.422 -0.518 1.00 97.94 198 LEU A O 1
ATOM 1541 N N . LEU A 1 199 ? 5.180 -1.397 -0.296 1.00 98.06 199 LEU A N 1
ATOM 1542 C CA . LEU A 1 199 ? 5.371 -0.953 1.083 1.00 98.06 199 LEU A CA 1
ATOM 1543 C C . LEU A 1 199 ? 5.674 0.545 1.172 1.00 98.06 199 LEU A C 1
ATOM 1545 O O . LEU A 1 199 ? 5.090 1.240 2.008 1.00 98.06 199 LEU A O 1
ATOM 1549 N N . ILE A 1 200 ? 6.568 1.061 0.325 1.00 97.31 200 ILE A N 1
ATOM 1550 C CA . ILE A 1 200 ? 6.986 2.467 0.406 1.00 97.31 200 ILE A CA 1
ATOM 1551 C C . ILE A 1 200 ? 5.892 3.446 -0.036 1.00 97.31 200 ILE A C 1
ATOM 1553 O O . ILE A 1 200 ? 5.899 4.583 0.430 1.00 97.31 200 ILE A O 1
ATOM 1557 N N . GLU A 1 201 ? 4.890 3.005 -0.806 1.00 95.88 201 GLU A N 1
ATOM 1558 C CA . GLU A 1 201 ? 3.669 3.787 -1.077 1.00 95.88 201 GLU A CA 1
ATOM 1559 C C . GLU A 1 201 ? 2.881 4.156 0.195 1.00 95.88 201 GLU A C 1
ATOM 1561 O O . GLU A 1 201 ? 2.050 5.072 0.205 1.00 95.88 201 GLU A O 1
ATOM 1566 N N . HIS A 1 202 ? 3.149 3.466 1.305 1.00 94.56 202 HIS A N 1
ATOM 1567 C CA . HIS A 1 202 ? 2.504 3.687 2.597 1.00 94.56 202 HIS A CA 1
ATOM 1568 C C . HIS A 1 202 ? 3.477 4.126 3.701 1.00 94.56 202 HIS A C 1
ATOM 1570 O O . HIS A 1 202 ? 3.083 4.235 4.870 1.00 94.56 202 HIS A O 1
ATOM 1576 N N . ILE A 1 203 ? 4.723 4.444 3.332 1.00 94.69 203 ILE A N 1
ATOM 1577 C CA . ILE A 1 203 ? 5.771 4.942 4.227 1.00 94.69 203 ILE A CA 1
ATOM 1578 C C . ILE A 1 203 ? 6.203 6.325 3.753 1.00 94.69 203 ILE A C 1
ATOM 1580 O O . ILE A 1 203 ? 6.785 6.489 2.685 1.00 94.69 203 ILE A O 1
ATOM 1584 N N . THR A 1 204 ? 5.992 7.346 4.581 1.00 91.12 204 THR A N 1
ATOM 1585 C CA . THR A 1 204 ? 6.535 8.672 4.265 1.00 91.12 204 THR A CA 1
ATOM 1586 C C . THR A 1 204 ? 8.009 8.776 4.684 1.00 91.12 204 THR A C 1
ATOM 1588 O O . THR A 1 204 ? 8.389 8.243 5.733 1.00 91.12 204 THR A O 1
ATOM 1591 N N . PRO A 1 205 ? 8.858 9.526 3.950 1.00 91.12 205 PRO A N 1
ATOM 1592 C CA . PRO A 1 205 ? 10.260 9.720 4.330 1.00 91.12 205 PRO A CA 1
ATOM 1593 C C . PRO A 1 205 ? 10.441 10.267 5.755 1.00 91.12 205 PRO A C 1
ATOM 1595 O O . PRO A 1 205 ? 11.335 9.841 6.476 1.00 91.12 205 PRO A O 1
ATOM 1598 N N . SER A 1 206 ? 9.556 11.165 6.196 1.00 90.50 206 SER A N 1
ATOM 1599 C CA . SER A 1 206 ? 9.608 11.746 7.544 1.00 90.50 206 SER A CA 1
ATOM 1600 C C . SER A 1 206 ? 9.167 10.789 8.654 1.00 90.50 206 SER A C 1
ATOM 1602 O O . SER A 1 206 ? 9.483 11.020 9.819 1.00 90.50 206 SER A O 1
ATOM 1604 N N . GLU A 1 207 ? 8.394 9.744 8.355 1.00 91.25 207 GLU A N 1
ATOM 1605 C CA . GLU A 1 207 ? 8.145 8.669 9.323 1.00 91.25 207 GLU A CA 1
ATOM 1606 C C . GLU A 1 207 ? 9.356 7.758 9.432 1.00 91.25 207 GLU A C 1
ATOM 1608 O O . GLU A 1 207 ? 9.777 7.467 10.548 1.00 91.25 207 GLU A O 1
ATOM 1613 N N . LEU A 1 208 ? 9.933 7.378 8.289 1.00 94.62 208 LEU A N 1
ATOM 1614 C CA . LEU A 1 208 ? 11.131 6.547 8.232 1.00 94.62 208 LEU A CA 1
ATOM 1615 C C . LEU A 1 208 ? 12.281 7.173 9.036 1.00 94.62 208 LEU A C 1
ATOM 1617 O O . LEU A 1 208 ? 12.875 6.502 9.873 1.00 94.62 208 LEU A O 1
ATOM 1621 N N . GLU A 1 209 ? 12.542 8.469 8.838 1.00 92.69 209 GLU A N 1
ATOM 1622 C CA . GLU A 1 209 ? 13.592 9.212 9.552 1.00 92.69 209 GLU A CA 1
ATOM 1623 C C . GLU A 1 209 ? 13.358 9.279 11.072 1.00 92.69 209 GLU A C 1
ATOM 1625 O O . GLU A 1 209 ? 14.317 9.273 11.836 1.00 92.69 209 GLU A O 1
ATOM 1630 N N . ARG A 1 210 ? 12.100 9.345 11.528 1.00 94.06 210 ARG A N 1
ATOM 1631 C CA . ARG A 1 210 ? 11.774 9.517 12.957 1.00 94.06 210 ARG A CA 1
ATOM 1632 C C . ARG A 1 210 ? 11.620 8.210 13.726 1.00 94.06 210 ARG A C 1
ATOM 1634 O O . ARG A 1 210 ? 11.867 8.200 14.925 1.00 94.06 210 ARG A O 1
ATOM 1641 N N . GLN A 1 211 ? 11.117 7.162 13.079 1.00 93.75 211 GLN A N 1
ATOM 1642 C CA . GLN A 1 211 ? 10.722 5.911 13.739 1.00 93.75 211 GLN A CA 1
ATOM 1643 C C . GLN A 1 211 ? 11.674 4.753 13.426 1.00 93.75 211 GLN A C 1
ATOM 1645 O O . GLN A 1 211 ? 11.670 3.756 14.140 1.00 93.75 211 GLN A O 1
ATOM 1650 N N . GLY A 1 212 ? 12.495 4.881 12.381 1.00 96.81 212 GLY A N 1
ATOM 1651 C CA . GLY A 1 212 ? 13.343 3.802 11.892 1.00 96.81 212 GLY A CA 1
ATOM 1652 C C . GLY A 1 212 ? 12.603 2.847 10.953 1.00 96.81 212 GLY A C 1
ATOM 1653 O O . GLY A 1 212 ? 11.374 2.786 10.919 1.00 96.81 212 GLY A O 1
ATOM 1654 N N . VAL A 1 213 ? 13.381 2.110 10.155 1.00 97.50 213 VAL A N 1
ATOM 1655 C CA . VAL A 1 213 ? 12.870 1.272 9.058 1.00 97.50 213 VAL A CA 1
ATOM 1656 C C . VAL A 1 213 ? 11.988 0.119 9.532 1.00 97.50 213 VAL A C 1
ATOM 1658 O O . VAL A 1 213 ? 10.909 -0.063 8.975 1.00 97.50 213 VAL A O 1
ATOM 1661 N N . ALA A 1 214 ? 12.390 -0.590 10.590 1.00 97.00 214 ALA A N 1
ATOM 1662 C CA . ALA A 1 214 ? 11.634 -1.727 11.115 1.00 97.00 214 ALA A CA 1
ATOM 1663 C C . ALA A 1 214 ? 10.219 -1.303 11.532 1.00 97.00 214 ALA A C 1
ATOM 1665 O O . ALA A 1 214 ? 9.234 -1.807 11.000 1.00 97.00 214 ALA A O 1
ATOM 1666 N N . ALA A 1 215 ? 10.115 -0.267 12.370 1.00 95.75 215 ALA A N 1
ATOM 1667 C CA . ALA A 1 215 ? 8.836 0.205 12.890 1.00 95.75 215 ALA A CA 1
ATOM 1668 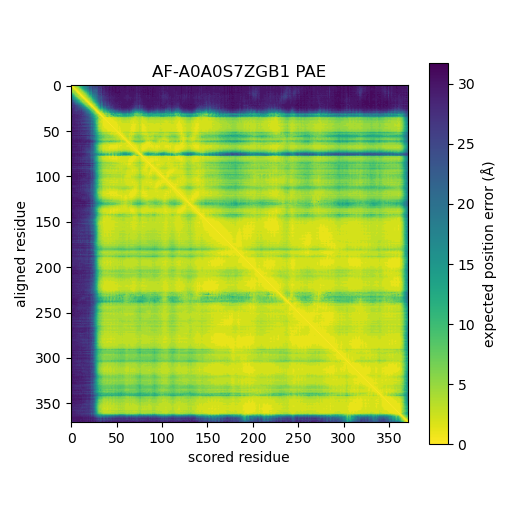C C . ALA A 1 215 ? 7.855 0.636 11.783 1.00 95.75 215 ALA A C 1
ATOM 1670 O O . ALA A 1 215 ? 6.662 0.335 11.856 1.00 95.75 215 ALA A O 1
ATOM 1671 N N . VAL A 1 216 ? 8.325 1.340 10.743 1.00 96.19 216 VAL A N 1
ATOM 1672 C CA . VAL A 1 216 ? 7.430 1.796 9.665 1.00 96.19 216 VAL A CA 1
ATOM 1673 C C . VAL A 1 216 ? 7.019 0.672 8.719 1.00 96.19 216 VAL A C 1
ATOM 1675 O O . VAL A 1 216 ? 5.872 0.677 8.274 1.00 96.19 216 VAL A O 1
ATOM 1678 N N . VAL A 1 217 ? 7.910 -0.285 8.441 1.00 97.94 217 VAL A N 1
ATOM 1679 C CA . VAL A 1 217 ? 7.615 -1.463 7.611 1.00 97.94 217 VAL A CA 1
ATOM 1680 C C . VAL A 1 217 ? 6.628 -2.375 8.328 1.00 97.94 217 VAL A C 1
ATOM 1682 O O . VAL A 1 217 ? 5.575 -2.695 7.779 1.00 97.94 217 VAL A O 1
ATOM 1685 N N . GLU A 1 218 ? 6.909 -2.727 9.581 1.00 97.62 218 GLU A N 1
ATOM 1686 C CA . GLU A 1 218 ? 6.043 -3.587 10.388 1.00 97.62 218 GLU A CA 1
ATOM 1687 C C . GLU A 1 218 ? 4.661 -2.966 10.586 1.00 97.62 218 GLU A C 1
ATOM 1689 O O . GLU A 1 218 ? 3.657 -3.660 10.471 1.00 97.62 218 GLU A O 1
ATOM 1694 N N . ARG A 1 219 ? 4.570 -1.645 10.778 1.00 95.19 219 ARG A N 1
ATOM 1695 C CA . ARG A 1 219 ? 3.279 -0.944 10.844 1.00 95.19 219 ARG A CA 1
ATOM 1696 C C . ARG A 1 219 ? 2.438 -1.147 9.582 1.00 95.19 219 ARG A C 1
ATOM 1698 O O . ARG A 1 219 ? 1.227 -1.355 9.688 1.00 95.19 219 ARG A O 1
ATOM 1705 N N . VAL A 1 220 ? 3.045 -1.055 8.397 1.00 96.19 220 VAL A N 1
ATOM 1706 C CA . VAL A 1 220 ? 2.347 -1.294 7.122 1.00 96.19 220 VAL A CA 1
ATOM 1707 C C . VAL A 1 220 ? 1.909 -2.756 7.025 1.00 96.19 220 VAL A C 1
ATOM 1709 O O . VAL A 1 220 ? 0.737 -3.014 6.754 1.00 96.19 220 VAL A O 1
ATOM 1712 N N . LEU A 1 221 ? 2.801 -3.700 7.335 1.00 98.00 221 LEU A N 1
ATOM 1713 C CA . LEU A 1 221 ? 2.511 -5.138 7.301 1.00 98.00 221 LEU A CA 1
ATOM 1714 C C . LEU A 1 221 ? 1.399 -5.537 8.281 1.00 98.00 221 LEU A C 1
ATOM 1716 O O . LEU A 1 221 ? 0.442 -6.191 7.884 1.00 98.00 221 LEU A O 1
ATOM 1720 N N . VAL A 1 222 ? 1.448 -5.072 9.527 1.00 96.81 222 VAL A N 1
ATOM 1721 C CA . VAL A 1 222 ? 0.385 -5.306 10.517 1.00 96.81 222 VAL A CA 1
ATOM 1722 C C . VAL A 1 222 ? -0.941 -4.718 10.029 1.00 96.81 222 VAL A C 1
ATOM 1724 O O . VAL A 1 222 ? -1.975 -5.375 10.109 1.00 96.81 222 VAL A O 1
ATOM 1727 N N . THR A 1 223 ? -0.933 -3.511 9.451 1.00 95.06 223 THR A N 1
ATOM 1728 C CA . THR A 1 223 ? -2.158 -2.908 8.892 1.00 95.06 223 THR A CA 1
ATOM 1729 C C . THR A 1 223 ? -2.757 -3.779 7.776 1.00 95.06 223 THR A C 1
ATOM 1731 O O . THR A 1 223 ? -3.980 -3.935 7.723 1.00 95.06 223 THR A O 1
ATOM 1734 N N . LEU A 1 224 ? -1.906 -4.361 6.921 1.00 96.00 224 LEU A N 1
ATOM 1735 C CA . LEU A 1 224 ? -2.292 -5.299 5.863 1.00 96.00 224 LEU A CA 1
ATOM 1736 C C . LEU A 1 224 ? -2.831 -6.618 6.416 1.00 96.00 224 LEU A C 1
ATOM 1738 O O . LEU A 1 224 ? -3.855 -7.094 5.935 1.00 96.00 224 LEU A O 1
ATOM 1742 N N . ALA A 1 225 ? -2.204 -7.185 7.445 1.00 96.44 225 ALA A N 1
ATOM 1743 C CA . ALA A 1 225 ? -2.670 -8.416 8.077 1.00 96.44 225 ALA A CA 1
ATOM 1744 C C . ALA A 1 225 ? -4.083 -8.261 8.659 1.00 96.44 225 ALA A C 1
ATOM 1746 O O . ALA A 1 225 ? -4.942 -9.122 8.467 1.00 96.44 225 ALA A O 1
ATOM 1747 N N . LEU A 1 226 ? -4.337 -7.126 9.318 1.00 94.56 226 LEU A N 1
ATOM 1748 C CA . LEU A 1 226 ? -5.585 -6.847 10.031 1.00 94.56 226 LEU A CA 1
ATOM 1749 C C . LEU A 1 226 ? -6.770 -6.527 9.102 1.00 94.56 226 LEU A C 1
ATOM 1751 O O . LEU A 1 226 ? -7.924 -6.768 9.463 1.00 94.56 226 LEU A O 1
ATOM 1755 N N . ASN A 1 227 ? -6.513 -5.959 7.918 1.00 94.12 227 ASN A N 1
ATOM 1756 C CA . ASN A 1 227 ? -7.572 -5.489 7.014 1.00 94.12 227 ASN A CA 1
ATOM 1757 C C . ASN A 1 227 ? -7.605 -6.214 5.657 1.00 94.12 227 ASN A C 1
ATOM 1759 O O . ASN A 1 227 ? -8.621 -6.151 4.968 1.00 94.12 227 ASN A O 1
ATOM 1763 N N . ARG A 1 228 ? -6.537 -6.921 5.268 1.00 92.25 228 ARG A N 1
ATOM 1764 C CA . ARG A 1 228 ? -6.395 -7.679 4.012 1.00 92.25 228 ARG A CA 1
ATOM 1765 C C . ARG A 1 228 ? -6.919 -6.904 2.796 1.00 92.25 228 ARG A C 1
ATOM 1767 O O . ARG A 1 228 ? -6.412 -5.821 2.512 1.00 92.25 228 ARG A O 1
ATOM 1774 N N . GLY A 1 229 ? -7.934 -7.419 2.098 1.00 88.50 229 GLY A N 1
ATOM 1775 C CA . GLY A 1 229 ? -8.507 -6.803 0.893 1.00 88.50 229 GLY A CA 1
ATOM 1776 C C . GLY A 1 229 ? -9.153 -5.430 1.108 1.00 88.50 229 GLY A C 1
ATOM 1777 O O . GLY A 1 229 ? -9.317 -4.692 0.144 1.00 88.50 229 GLY A O 1
ATOM 1778 N N . ASP A 1 230 ? -9.474 -5.059 2.351 1.00 84.81 230 ASP A N 1
ATOM 1779 C CA . ASP A 1 230 ? -10.024 -3.737 2.676 1.00 84.81 230 ASP A CA 1
ATOM 1780 C C . ASP A 1 230 ? -8.929 -2.687 2.944 1.00 84.81 230 ASP A C 1
ATOM 1782 O O . ASP A 1 230 ? -9.211 -1.483 3.030 1.00 84.81 230 ASP A O 1
ATOM 1786 N N . THR A 1 231 ? -7.672 -3.120 3.104 1.00 86.50 231 THR A N 1
ATOM 1787 C CA . THR A 1 231 ? -6.546 -2.239 3.443 1.00 86.50 231 THR A CA 1
ATOM 1788 C C . THR A 1 231 ? -6.357 -1.183 2.358 1.00 86.50 231 THR A C 1
ATOM 1790 O O . THR A 1 231 ? -6.375 -1.489 1.178 1.00 86.50 231 THR A O 1
ATOM 1793 N N . TYR A 1 232 ? -6.179 0.088 2.724 1.00 84.38 232 TYR A N 1
ATOM 1794 C CA . TYR A 1 232 ? -5.907 1.179 1.770 1.00 84.38 232 TYR A CA 1
ATOM 1795 C C . TYR A 1 232 ? -6.953 1.410 0.654 1.00 84.38 232 TYR A C 1
ATOM 1797 O O . TYR A 1 232 ? -6.765 2.312 -0.165 1.00 84.38 232 TYR A O 1
ATOM 1805 N N . GLY A 1 233 ? -8.117 0.745 0.656 1.00 81.12 233 GLY A N 1
ATOM 1806 C CA . GLY A 1 233 ? -9.204 1.009 -0.309 1.00 81.12 233 GLY A CA 1
ATOM 1807 C C . GLY A 1 233 ? -9.751 2.451 -0.257 1.00 81.12 233 GLY A C 1
ATOM 1808 O O . GLY A 1 233 ? -10.310 2.981 -1.232 1.00 81.12 233 GLY A O 1
ATOM 1809 N N . TYR A 1 234 ? -9.522 3.118 0.878 1.00 80.81 234 TYR A N 1
ATOM 1810 C CA . TYR A 1 234 ? -9.844 4.524 1.137 1.00 80.81 234 TYR A CA 1
ATOM 1811 C C . TYR A 1 234 ? -8.628 5.459 1.067 1.00 80.81 234 TYR A C 1
ATOM 1813 O O . TYR A 1 234 ? -8.788 6.670 1.232 1.00 80.81 234 TYR A O 1
ATOM 1821 N N . ALA A 1 235 ? -7.424 4.927 0.840 1.00 78.75 235 ALA A N 1
ATOM 1822 C CA . ALA A 1 235 ? -6.222 5.733 0.692 1.00 78.75 235 ALA A CA 1
ATOM 1823 C C . ALA A 1 235 ? -6.288 6.492 -0.635 1.00 78.75 235 ALA A C 1
ATOM 1825 O O . ALA A 1 235 ? -6.397 5.891 -1.707 1.00 78.75 235 ALA A O 1
ATOM 1826 N N . MET A 1 236 ? -6.243 7.821 -0.550 1.00 80.44 236 MET A N 1
ATOM 1827 C CA . MET A 1 236 ? -6.223 8.704 -1.706 1.00 80.44 236 MET A CA 1
ATOM 1828 C C . MET A 1 236 ? -5.251 9.854 -1.462 1.00 80.44 236 MET A C 1
ATOM 1830 O O . MET A 1 236 ? -5.412 10.594 -0.489 1.00 80.44 236 MET A O 1
ATOM 1834 N N . SER A 1 237 ? -4.275 10.026 -2.350 1.00 79.12 237 SER A N 1
ATOM 1835 C CA . SER A 1 237 ? -3.367 11.172 -2.292 1.00 79.12 237 SER A CA 1
ATOM 1836 C C . SER A 1 237 ? -4.029 12.447 -2.823 1.00 79.12 237 SER A C 1
ATOM 1838 O O . SER A 1 237 ? -5.083 12.417 -3.468 1.00 79.12 237 SER A O 1
ATOM 1840 N N . TYR A 1 238 ? -3.382 13.592 -2.597 1.00 75.19 238 TYR A N 1
ATOM 1841 C CA . TYR A 1 238 ? -3.802 14.865 -3.189 1.00 75.19 238 TYR A CA 1
ATOM 1842 C C . TYR A 1 238 ? -3.837 14.810 -4.728 1.00 75.19 238 TYR A C 1
ATOM 1844 O O . TYR A 1 238 ? -4.764 15.333 -5.342 1.00 75.19 238 TYR A O 1
ATOM 1852 N N . ALA A 1 239 ? -2.882 14.101 -5.342 1.00 77.56 239 ALA A N 1
ATOM 1853 C CA . ALA A 1 239 ? -2.811 13.882 -6.788 1.00 77.56 239 ALA A CA 1
ATOM 1854 C C . ALA A 1 239 ? -3.828 12.840 -7.307 1.00 77.56 239 ALA A C 1
ATOM 1856 O O . ALA A 1 239 ? -3.866 12.546 -8.501 1.00 77.56 239 ALA A O 1
ATOM 1857 N N . GLY A 1 240 ? -4.660 12.271 -6.427 1.00 84.06 240 GLY A N 1
ATOM 1858 C CA . GLY A 1 240 ? -5.648 11.251 -6.775 1.00 84.06 240 GLY A CA 1
ATOM 1859 C C . GLY A 1 240 ? -5.072 9.841 -6.917 1.00 84.06 240 GLY A C 1
ATOM 1860 O O . GLY A 1 240 ? -5.761 8.976 -7.460 1.00 84.06 240 GLY A O 1
ATOM 1861 N N . ALA A 1 241 ? -3.845 9.612 -6.436 1.00 88.62 241 ALA A N 1
ATOM 1862 C CA . ALA A 1 241 ? -3.271 8.274 -6.319 1.00 88.62 241 ALA A CA 1
ATOM 1863 C C . ALA A 1 241 ? -4.127 7.428 -5.374 1.00 88.62 241 ALA A C 1
ATOM 1865 O O . ALA A 1 241 ? -4.609 7.966 -4.375 1.00 88.62 241 ALA A O 1
ATOM 1866 N N . ARG A 1 242 ? -4.372 6.151 -5.688 1.00 92.50 242 ARG A N 1
ATOM 1867 C CA . ARG A 1 242 ? -5.359 5.347 -4.955 1.00 92.50 242 ARG A CA 1
ATOM 1868 C C . ARG A 1 242 ? -4.947 3.895 -4.732 1.00 92.50 242 ARG A C 1
ATOM 1870 O O . ARG A 1 242 ? -4.338 3.288 -5.606 1.00 92.50 242 ARG A O 1
ATOM 1877 N N . GLY A 1 243 ? -5.399 3.336 -3.606 1.00 92.38 243 GLY A N 1
ATOM 1878 C CA . GLY A 1 243 ? -5.294 1.908 -3.301 1.00 92.38 243 GLY A CA 1
ATOM 1879 C C . GLY A 1 243 ? -3.903 1.493 -2.840 1.00 92.38 243 GLY A C 1
ATOM 1880 O O . GLY A 1 243 ? -3.058 2.346 -2.575 1.00 92.38 243 GLY A O 1
ATOM 1881 N N . LEU A 1 244 ? -3.678 0.183 -2.773 1.00 94.94 244 LEU A N 1
ATOM 1882 C CA . LEU A 1 244 ? -2.414 -0.410 -2.332 1.00 94.94 244 LEU A CA 1
ATOM 1883 C C . LEU A 1 244 ? -1.216 0.045 -3.185 1.00 94.94 244 LEU A C 1
ATOM 1885 O O . LEU A 1 244 ? -0.195 0.462 -2.664 1.00 94.94 244 LEU A O 1
ATOM 1889 N N . ALA A 1 245 ? -1.363 0.038 -4.511 1.00 96.19 245 ALA A N 1
ATOM 1890 C CA . ALA A 1 245 ? -0.282 0.401 -5.432 1.00 96.19 245 ALA A CA 1
ATOM 1891 C C . ALA A 1 245 ? -0.211 1.910 -5.761 1.00 96.19 245 ALA A C 1
ATOM 1893 O O . ALA A 1 245 ? 0.566 2.302 -6.630 1.00 96.19 245 ALA A O 1
ATOM 1894 N N . GLN A 1 246 ? -1.066 2.743 -5.142 1.00 95.19 246 GLN A N 1
ATOM 1895 C CA . GLN A 1 246 ? -1.127 4.207 -5.324 1.00 95.19 246 GLN A CA 1
ATOM 1896 C C . GLN A 1 246 ? -1.043 4.686 -6.796 1.00 95.19 246 GLN A C 1
ATOM 1898 O O . GLN A 1 246 ? -0.433 5.705 -7.115 1.00 95.19 246 GLN A O 1
ATOM 1903 N N . PHE A 1 247 ? -1.716 4.014 -7.734 1.00 95.94 247 PHE A N 1
ATOM 1904 C CA . PHE A 1 247 ? -1.771 4.515 -9.115 1.00 95.94 247 PHE A CA 1
ATOM 1905 C C . PHE A 1 247 ? -2.584 5.799 -9.204 1.00 95.94 247 PHE A C 1
ATOM 1907 O O . PHE A 1 247 ? -3.609 5.933 -8.540 1.00 95.94 247 PHE A O 1
ATOM 1914 N N . ILE A 1 248 ? -2.215 6.676 -10.138 1.00 94.75 248 ILE A N 1
ATOM 1915 C CA . ILE A 1 248 ? -3.058 7.787 -10.595 1.00 94.75 248 ILE A CA 1
ATOM 1916 C C . ILE A 1 248 ? -3.911 7.384 -11.819 1.00 94.75 248 ILE A C 1
ATOM 1918 O O . ILE A 1 248 ? -3.510 6.509 -12.599 1.00 94.75 248 ILE A O 1
ATOM 1922 N N . PRO A 1 249 ? -5.064 8.044 -12.070 1.00 94.56 249 PRO A N 1
ATOM 1923 C CA . PRO A 1 249 ? -5.983 7.657 -13.148 1.00 94.56 249 PRO A CA 1
ATOM 1924 C C . PRO A 1 249 ? -5.361 7.636 -14.551 1.00 94.56 249 PRO A C 1
ATOM 1926 O O . PRO A 1 249 ? -5.725 6.798 -15.380 1.00 94.56 249 PRO A O 1
ATOM 1929 N N . GLY A 1 250 ? -4.449 8.574 -14.834 1.00 95.31 250 GLY A N 1
ATOM 1930 C CA . GLY A 1 250 ? -3.773 8.695 -16.128 1.00 95.31 250 GLY A CA 1
ATOM 1931 C C . GLY A 1 250 ? -2.875 7.494 -16.419 1.00 95.31 250 GLY A C 1
ATOM 1932 O O . GLY A 1 250 ? -3.054 6.831 -17.442 1.00 95.31 250 GLY A O 1
ATOM 1933 N N . THR A 1 251 ? -1.984 7.170 -15.480 1.00 95.75 251 THR A N 1
ATOM 1934 C CA . THR A 1 251 ? -1.076 6.018 -15.560 1.00 95.75 251 THR A CA 1
ATOM 1935 C C . THR A 1 251 ? -1.853 4.716 -15.696 1.00 95.75 251 THR A C 1
ATOM 1937 O O . THR A 1 251 ? -1.620 3.965 -16.640 1.00 95.75 251 THR A O 1
ATOM 1940 N N . TYR A 1 252 ? -2.865 4.492 -14.850 1.00 97.75 252 TYR A N 1
ATOM 1941 C CA . TYR A 1 252 ? -3.677 3.274 -14.912 1.00 97.75 252 TYR A CA 1
ATOM 1942 C C . TYR A 1 252 ? -4.373 3.102 -16.270 1.00 97.75 252 TYR A C 1
ATOM 1944 O O . TYR A 1 252 ? -4.359 2.022 -16.863 1.00 97.75 252 TYR A O 1
ATOM 1952 N N . ARG A 1 253 ? -4.949 4.183 -16.817 1.00 97.88 253 ARG A N 1
ATOM 1953 C CA . ARG A 1 253 ? -5.563 4.167 -18.154 1.00 97.88 253 ARG A CA 1
ATOM 1954 C C . ARG A 1 253 ? -4.542 3.839 -19.243 1.00 97.88 253 ARG A C 1
ATOM 1956 O O . ARG A 1 253 ? -4.887 3.124 -20.181 1.00 97.88 253 ARG A O 1
ATOM 1963 N N . SER A 1 254 ? -3.334 4.386 -19.138 1.00 97.31 254 SER A N 1
ATOM 1964 C CA . SER A 1 254 ? -2.255 4.148 -20.094 1.00 97.31 254 SER A CA 1
ATOM 1965 C C . SER A 1 254 ? -1.819 2.683 -20.090 1.00 97.31 254 SER A C 1
ATOM 1967 O O . SER A 1 254 ? -1.829 2.037 -21.136 1.00 97.31 254 SER A O 1
ATOM 1969 N N . ILE A 1 255 ? -1.555 2.122 -18.907 1.00 98.06 255 ILE A N 1
ATOM 1970 C CA . ILE A 1 255 ? -1.183 0.711 -18.742 1.00 98.06 255 ILE A CA 1
ATOM 1971 C C . ILE A 1 255 ? -2.275 -0.215 -19.268 1.00 98.06 255 ILE A C 1
ATOM 1973 O O . ILE A 1 255 ? -1.991 -1.111 -20.054 1.00 98.06 255 ILE A O 1
ATOM 1977 N N . ARG A 1 256 ? -3.548 0.071 -18.985 1.00 98.25 256 ARG A N 1
ATOM 1978 C CA . ARG A 1 256 ? -4.666 -0.684 -19.571 1.00 98.25 256 ARG A CA 1
ATOM 1979 C C . ARG A 1 256 ? -4.691 -0.718 -21.095 1.00 98.25 256 ARG A C 1
ATOM 1981 O O . ARG A 1 256 ? -5.167 -1.691 -21.670 1.00 98.25 256 ARG A O 1
ATOM 1988 N N . ARG A 1 257 ? -4.276 0.371 -21.746 1.00 98.06 257 ARG A N 1
ATOM 1989 C CA . ARG A 1 257 ? -4.223 0.456 -23.213 1.00 98.06 257 ARG A CA 1
ATOM 1990 C C . ARG A 1 257 ? -3.021 -0.294 -23.773 1.00 98.06 257 ARG A C 1
ATOM 1992 O O . ARG A 1 257 ? -3.148 -0.885 -24.836 1.00 98.06 257 ARG A O 1
ATOM 1999 N N . ARG A 1 258 ? -1.891 -0.258 -23.064 1.00 97.56 258 ARG A N 1
ATOM 2000 C CA . ARG A 1 258 ? -0.637 -0.926 -23.444 1.00 97.56 258 ARG A CA 1
ATOM 2001 C C . ARG A 1 258 ? -0.704 -2.441 -23.243 1.00 97.56 258 ARG A C 1
ATOM 2003 O O . ARG A 1 258 ? -0.232 -3.176 -24.096 1.00 97.56 258 ARG A O 1
ATOM 2010 N N . TYR A 1 259 ? -1.392 -2.897 -22.195 1.00 98.44 259 TYR A N 1
ATOM 2011 C CA . TYR A 1 259 ? -1.559 -4.314 -21.851 1.00 98.44 259 TYR A CA 1
ATOM 2012 C C . TYR A 1 259 ? -3.040 -4.723 -21.878 1.00 98.44 259 TYR A C 1
ATOM 2014 O O . TYR A 1 259 ? -3.616 -5.076 -20.845 1.00 98.44 259 TYR A O 1
ATOM 2022 N N . PRO A 1 260 ? -3.713 -4.707 -23.045 1.00 98.25 260 PRO A N 1
ATOM 2023 C CA . PRO A 1 260 ? -5.132 -5.055 -23.123 1.00 98.25 260 PRO A CA 1
ATOM 2024 C C . PRO A 1 260 ? -5.401 -6.514 -22.714 1.00 98.25 260 PRO A C 1
ATOM 2026 O O . PRO A 1 260 ? -6.468 -6.814 -22.174 1.00 98.25 260 PRO A O 1
ATOM 2029 N N . ARG A 1 261 ? -4.425 -7.416 -22.913 1.00 98.38 261 ARG A N 1
ATOM 2030 C CA . ARG A 1 261 ? -4.510 -8.829 -22.503 1.00 98.38 261 ARG A CA 1
ATOM 2031 C C . ARG A 1 261 ? -4.553 -9.020 -20.989 1.00 98.38 261 ARG A C 1
ATOM 2033 O O . ARG A 1 261 ? -5.166 -9.983 -20.550 1.00 98.38 261 ARG A O 1
ATOM 2040 N N . ALA A 1 262 ? -4.021 -8.079 -20.205 1.00 98.50 262 ALA A N 1
ATOM 2041 C CA . ALA A 1 262 ? -4.080 -8.137 -18.745 1.00 98.50 262 ALA A CA 1
ATOM 2042 C C . ALA A 1 262 ? -5.506 -7.981 -18.192 1.00 98.50 262 ALA A C 1
ATOM 2044 O O . ALA A 1 262 ? -5.733 -8.214 -17.011 1.00 98.50 262 ALA A O 1
ATOM 2045 N N . ARG A 1 263 ? -6.486 -7.588 -19.028 1.00 98.12 263 ARG A N 1
ATOM 2046 C CA . ARG A 1 263 ? -7.916 -7.490 -18.668 1.00 98.12 263 ARG A CA 1
ATOM 2047 C C . ARG A 1 263 ? -8.184 -6.697 -17.382 1.00 98.12 263 ARG A C 1
ATOM 2049 O O . ARG A 1 263 ? -9.172 -6.937 -16.691 1.00 98.12 263 ARG A O 1
ATOM 2056 N N . LEU A 1 264 ? -7.334 -5.710 -17.103 1.00 98.62 264 LEU A N 1
ATOM 2057 C CA . LEU A 1 264 ? -7.470 -4.827 -15.950 1.00 98.62 264 LEU A CA 1
ATOM 2058 C C . LEU A 1 264 ? -8.834 -4.110 -15.972 1.00 98.62 264 LEU A C 1
ATOM 2060 O O . LEU A 1 264 ? -9.336 -3.700 -17.029 1.00 98.62 264 LEU A O 1
ATOM 2064 N N . ARG A 1 265 ? -9.425 -3.907 -14.792 1.00 98.25 265 ARG A N 1
ATOM 2065 C CA . ARG A 1 265 ? -10.760 -3.319 -14.612 1.00 98.25 265 ARG A CA 1
ATOM 2066 C C . ARG A 1 265 ? -10.892 -1.952 -15.271 1.00 98.25 265 ARG A C 1
ATOM 2068 O O . ARG A 1 265 ? -10.010 -1.095 -15.177 1.00 98.25 265 ARG A O 1
ATOM 2075 N N . ARG A 1 266 ? -12.038 -1.704 -15.915 1.00 96.88 266 ARG A N 1
ATOM 2076 C CA . ARG A 1 266 ? -12.258 -0.451 -16.651 1.00 96.88 266 ARG A CA 1
ATOM 2077 C C . ARG A 1 266 ? -12.367 0.773 -15.743 1.00 96.88 266 ARG A C 1
ATOM 2079 O O . ARG A 1 266 ? -11.862 1.839 -16.105 1.00 96.88 266 ARG A O 1
ATOM 2086 N N . ASP A 1 267 ? -13.059 0.636 -14.624 1.00 96.12 267 ASP A N 1
ATOM 2087 C CA . ASP A 1 267 ? -13.212 1.710 -13.654 1.00 96.12 267 ASP A CA 1
ATOM 2088 C C . ASP A 1 267 ? -11.970 1.783 -12.756 1.00 96.12 267 ASP A C 1
ATOM 2090 O O . ASP A 1 267 ? -11.555 0.792 -12.163 1.00 96.12 267 ASP A O 1
ATOM 2094 N N . PHE A 1 268 ? -11.354 2.963 -12.693 1.00 95.31 268 PHE A N 1
ATOM 2095 C CA . PHE A 1 268 ? -10.108 3.178 -11.952 1.00 95.31 268 PHE A CA 1
ATOM 2096 C C . PHE A 1 268 ? -10.306 2.975 -10.448 1.00 95.31 268 PHE A C 1
ATOM 2098 O O . PHE A 1 268 ? -9.485 2.345 -9.792 1.00 95.31 268 PHE A O 1
ATOM 2105 N N . THR A 1 269 ? -11.421 3.475 -9.916 1.00 92.44 269 THR A N 1
ATOM 2106 C CA . THR A 1 269 ? -11.749 3.387 -8.493 1.00 92.44 269 THR A CA 1
ATOM 2107 C C . THR A 1 269 ? -11.840 1.937 -8.032 1.00 92.44 269 THR A C 1
ATOM 2109 O O . THR A 1 269 ? -11.105 1.539 -7.135 1.00 92.44 269 THR A O 1
ATOM 2112 N N . SER A 1 270 ? -12.704 1.141 -8.659 1.00 93.94 270 SER A N 1
ATOM 2113 C CA . SER A 1 270 ? -12.869 -0.279 -8.334 1.00 93.94 270 SER A CA 1
ATOM 2114 C C . SER A 1 270 ? -11.668 -1.129 -8.744 1.00 93.94 270 SER A C 1
ATOM 2116 O O . SER A 1 270 ? -11.452 -2.177 -8.146 1.00 93.94 270 SER A O 1
ATOM 2118 N N . GLY A 1 271 ? -10.888 -0.700 -9.741 1.00 96.19 271 GLY A N 1
ATOM 2119 C CA . GLY A 1 271 ? -9.625 -1.334 -10.110 1.00 96.19 271 GLY A CA 1
ATOM 2120 C C . GLY A 1 271 ? -8.550 -1.185 -9.038 1.00 96.19 271 GLY A C 1
ATOM 2121 O O . GLY A 1 271 ? -7.860 -2.151 -8.751 1.00 96.19 271 GLY A O 1
ATOM 2122 N N . MET A 1 272 ? -8.413 -0.004 -8.435 1.00 95.38 272 MET A N 1
ATOM 2123 C CA . MET A 1 272 ? -7.395 0.243 -7.403 1.00 95.38 272 MET A CA 1
ATOM 2124 C C . MET A 1 272 ? -7.812 -0.185 -5.998 1.00 95.38 272 MET A C 1
ATOM 2126 O O . MET A 1 272 ? -6.955 -0.379 -5.144 1.00 95.38 272 MET A O 1
ATOM 2130 N N . MET A 1 273 ? -9.114 -0.332 -5.744 1.00 92.38 273 MET A N 1
ATOM 2131 C CA . MET A 1 273 ? -9.611 -0.961 -4.515 1.00 92.38 273 MET A CA 1
ATOM 2132 C C . MET A 1 273 ? -9.470 -2.489 -4.534 1.00 92.38 273 MET A C 1
ATOM 2134 O O . MET A 1 273 ? -9.510 -3.109 -3.483 1.00 92.38 273 MET A O 1
ATOM 2138 N N . ASP A 1 274 ? -9.326 -3.094 -5.712 1.00 96.06 274 ASP A N 1
ATOM 2139 C CA . ASP A 1 274 ? -9.085 -4.526 -5.866 1.00 96.06 274 ASP A CA 1
ATOM 2140 C C . ASP A 1 274 ? -7.572 -4.774 -5.900 1.00 96.06 274 ASP A C 1
ATOM 2142 O O . ASP A 1 274 ? -6.898 -4.400 -6.861 1.00 96.06 274 ASP A O 1
ATOM 2146 N N . HIS A 1 275 ? -7.024 -5.354 -4.829 1.00 97.25 275 HIS A N 1
ATOM 2147 C CA . HIS A 1 275 ? -5.577 -5.535 -4.698 1.00 97.25 275 HIS A CA 1
ATOM 2148 C C . HIS A 1 275 ? -4.983 -6.404 -5.806 1.00 97.25 275 HIS A C 1
ATOM 2150 O O . HIS A 1 275 ? -3.947 -6.032 -6.349 1.00 97.25 275 HIS A O 1
ATOM 2156 N N . GLY A 1 276 ? -5.649 -7.492 -6.205 1.00 98.00 276 GLY A N 1
ATOM 2157 C CA . GLY A 1 276 ? -5.172 -8.344 -7.297 1.00 98.00 276 GLY A CA 1
ATOM 2158 C C . GLY A 1 276 ? -5.051 -7.561 -8.605 1.00 98.00 276 GLY A C 1
ATOM 2159 O O . GLY A 1 276 ? -3.997 -7.546 -9.236 1.00 98.00 276 GLY A O 1
ATOM 2160 N N . ASN A 1 277 ? -6.088 -6.804 -8.973 1.00 98.56 277 ASN A N 1
ATOM 2161 C CA . ASN A 1 277 ? -6.050 -5.937 -10.149 1.00 98.56 277 ASN A CA 1
ATOM 2162 C C . ASN A 1 277 ? -4.989 -4.825 -10.033 1.00 98.56 277 ASN A C 1
ATOM 2164 O O . ASN A 1 277 ? -4.345 -4.488 -11.028 1.00 98.56 277 ASN A O 1
ATOM 2168 N N . ALA A 1 278 ? -4.818 -4.228 -8.851 1.00 98.25 278 ALA A N 1
ATOM 2169 C CA . ALA A 1 278 ? -3.809 -3.197 -8.618 1.00 98.25 278 ALA A CA 1
ATOM 2170 C C . ALA A 1 278 ? -2.381 -3.744 -8.776 1.00 98.25 278 ALA A C 1
ATOM 2172 O O . ALA A 1 278 ? -1.558 -3.101 -9.427 1.00 98.25 278 ALA A O 1
ATOM 2173 N N . VAL A 1 279 ? -2.108 -4.943 -8.258 1.00 98.62 279 VAL A N 1
ATOM 2174 C CA . VAL A 1 279 ? -0.805 -5.609 -8.379 1.00 98.62 279 VAL A CA 1
ATOM 2175 C C . VAL A 1 279 ? -0.552 -6.070 -9.817 1.00 98.62 279 VAL A C 1
ATOM 2177 O O . VAL A 1 279 ? 0.521 -5.809 -10.353 1.00 98.62 279 VAL A O 1
ATOM 2180 N N . MET A 1 280 ? -1.550 -6.617 -10.521 1.00 98.81 280 MET A N 1
ATOM 2181 C CA . MET A 1 280 ? -1.421 -6.900 -11.960 1.00 98.81 280 MET A CA 1
ATOM 2182 C C . MET A 1 280 ? -1.062 -5.639 -12.765 1.00 98.81 280 MET A C 1
ATOM 2184 O O . MET A 1 280 ? -0.238 -5.680 -13.682 1.00 98.81 280 MET A O 1
ATOM 2188 N N . ALA A 1 281 ? -1.670 -4.496 -12.426 1.00 98.75 281 ALA A N 1
ATOM 2189 C CA . ALA A 1 281 ? -1.336 -3.221 -13.052 1.00 98.75 281 ALA A CA 1
ATOM 2190 C C . ALA A 1 281 ? 0.095 -2.774 -12.716 1.00 98.75 281 ALA A C 1
ATOM 2192 O O . ALA A 1 281 ? 0.755 -2.205 -13.585 1.00 98.75 281 ALA A O 1
ATOM 2193 N N . GLN A 1 282 ? 0.578 -3.043 -11.498 1.00 98.69 282 GLN A N 1
ATOM 2194 C CA . GLN A 1 282 ? 1.952 -2.767 -11.076 1.00 98.69 282 GLN A CA 1
ATOM 2195 C C . GLN A 1 282 ? 2.969 -3.570 -11.895 1.00 98.69 282 GLN A C 1
ATOM 2197 O O . GLN A 1 282 ? 3.894 -2.958 -12.423 1.00 98.69 282 GLN A O 1
ATOM 2202 N N . TYR A 1 283 ? 2.764 -4.881 -12.087 1.00 98.75 283 TYR A N 1
ATOM 2203 C CA . TYR A 1 283 ? 3.594 -5.710 -12.979 1.00 98.75 283 TYR A CA 1
ATOM 2204 C C . TYR A 1 283 ? 3.723 -5.074 -14.367 1.00 98.75 283 TYR A C 1
ATOM 2206 O O . TYR A 1 283 ? 4.824 -4.808 -14.844 1.00 98.75 283 TYR A O 1
ATOM 2214 N N . CYS A 1 284 ? 2.584 -4.739 -14.979 1.00 98.69 284 CYS A N 1
ATOM 2215 C CA . CYS A 1 284 ? 2.548 -4.119 -16.302 1.00 98.69 284 CYS A CA 1
ATOM 2216 C C . CYS A 1 284 ? 3.199 -2.722 -16.329 1.00 98.69 284 CYS A C 1
ATOM 2218 O O . CYS A 1 284 ? 3.770 -2.324 -17.340 1.00 98.69 284 CYS A O 1
ATOM 2220 N N . LEU A 1 285 ? 3.095 -1.941 -15.248 1.00 98.31 285 LEU A N 1
ATOM 2221 C CA . LEU A 1 285 ? 3.740 -0.629 -15.161 1.00 98.31 285 LEU A CA 1
ATOM 2222 C C . LEU A 1 285 ? 5.257 -0.753 -15.051 1.00 98.31 285 LEU A C 1
ATOM 2224 O O . LEU A 1 285 ? 5.959 -0.012 -15.730 1.00 98.31 285 LEU A O 1
ATOM 2228 N N . VAL A 1 286 ? 5.757 -1.663 -14.217 1.00 98.38 286 VAL A N 1
ATOM 2229 C CA . VAL A 1 286 ? 7.200 -1.868 -14.065 1.00 98.38 286 VAL A CA 1
ATOM 2230 C C . VAL A 1 286 ? 7.809 -2.368 -15.370 1.00 98.38 286 VAL A C 1
ATOM 2232 O O . VAL A 1 286 ? 8.787 -1.792 -15.830 1.00 98.38 286 VAL A O 1
ATOM 2235 N N . ASP A 1 287 ? 7.183 -3.343 -16.024 1.00 98.31 287 ASP A N 1
ATOM 2236 C CA . ASP A 1 287 ? 7.585 -3.790 -17.360 1.00 98.31 287 ASP A CA 1
ATOM 2237 C C . ASP A 1 287 ? 7.632 -2.629 -18.374 1.00 98.31 287 ASP A C 1
ATOM 2239 O O . ASP A 1 287 ? 8.620 -2.424 -19.079 1.00 98.31 287 ASP A O 1
ATOM 2243 N N . TRP A 1 288 ? 6.602 -1.776 -18.380 1.00 97.56 288 TRP A N 1
ATOM 2244 C CA . TRP A 1 288 ? 6.575 -0.600 -19.249 1.00 97.56 288 TRP A CA 1
ATOM 2245 C C . TRP A 1 288 ? 7.680 0.418 -18.938 1.00 97.56 288 TRP A C 1
ATOM 2247 O O . TRP A 1 288 ? 8.219 1.045 -19.850 1.00 97.56 288 TRP A O 1
ATOM 2257 N N . ILE A 1 289 ? 8.010 0.612 -17.659 1.00 97.44 289 ILE A N 1
ATOM 2258 C CA . ILE A 1 289 ? 9.120 1.473 -17.237 1.00 97.44 289 ILE A CA 1
ATOM 2259 C C . ILE A 1 289 ? 10.431 0.962 -17.842 1.00 97.44 289 ILE A C 1
ATOM 2261 O O . ILE A 1 289 ? 11.199 1.758 -18.382 1.00 97.44 289 ILE A O 1
ATOM 2265 N N . LEU A 1 290 ? 10.667 -0.351 -17.796 1.00 96.88 290 LEU A N 1
ATOM 2266 C CA . LEU A 1 290 ? 11.887 -0.966 -18.322 1.00 96.88 290 LEU A CA 1
ATOM 2267 C C . LEU A 1 290 ? 11.988 -0.859 -19.842 1.00 96.88 290 LEU A C 1
ATOM 2269 O O . LEU A 1 290 ? 13.079 -0.658 -20.365 1.00 96.88 290 LEU A O 1
ATOM 2273 N N . ARG A 1 291 ? 10.856 -0.856 -20.554 1.00 95.06 291 ARG A N 1
ATOM 2274 C CA . ARG A 1 291 ? 10.823 -0.675 -22.015 1.00 95.06 291 ARG A CA 1
ATOM 2275 C C . ARG A 1 291 ? 11.397 0.669 -22.498 1.00 95.06 291 ARG A C 1
ATOM 2277 O O . ARG A 1 291 ? 11.687 0.830 -23.686 1.00 95.06 291 ARG A O 1
ATOM 2284 N N . MET A 1 292 ? 11.531 1.656 -21.615 1.00 88.94 292 MET A N 1
ATOM 2285 C CA . MET A 1 292 ? 12.125 2.951 -21.960 1.00 88.94 292 MET A CA 1
ATOM 2286 C C . MET A 1 292 ? 13.653 2.936 -22.000 1.00 88.94 292 MET A C 1
ATOM 2288 O O . MET A 1 292 ? 14.241 3.880 -22.530 1.00 88.94 292 MET A O 1
ATOM 2292 N N . LEU A 1 293 ? 14.285 1.918 -21.418 1.00 93.81 293 LEU A N 1
ATOM 2293 C CA . LEU A 1 293 ? 15.734 1.791 -21.402 1.00 93.81 293 LEU A CA 1
ATOM 2294 C C . LEU A 1 293 ? 16.239 1.237 -22.744 1.00 93.81 293 LEU A C 1
ATOM 2296 O O . LEU A 1 293 ? 15.580 0.373 -23.322 1.00 93.81 293 LEU A O 1
ATOM 2300 N N . PRO A 1 294 ? 17.395 1.710 -23.244 1.00 93.56 294 PRO A N 1
ATOM 2301 C CA . PRO A 1 294 ? 18.143 1.000 -24.278 1.00 93.56 294 PRO A CA 1
ATOM 2302 C C . PRO A 1 294 ? 18.550 -0.396 -23.791 1.00 93.56 294 PRO A C 1
ATOM 2304 O O . PRO A 1 294 ? 18.862 -0.544 -22.607 1.00 93.56 294 PRO A O 1
ATOM 2307 N N . ASP A 1 295 ? 18.611 -1.371 -24.699 1.00 92.62 295 ASP A N 1
ATOM 2308 C CA . ASP A 1 295 ? 18.879 -2.783 -24.380 1.00 92.62 295 ASP A CA 1
ATOM 2309 C C . ASP A 1 295 ? 20.150 -2.952 -23.536 1.00 92.62 295 ASP A C 1
ATOM 2311 O O . ASP A 1 295 ? 20.104 -3.549 -22.469 1.00 92.62 295 ASP A O 1
ATOM 2315 N N . GLU A 1 296 ? 21.246 -2.291 -23.915 1.00 92.50 296 GLU A N 1
ATOM 2316 C CA . GLU A 1 296 ? 22.523 -2.314 -23.182 1.00 92.50 296 GLU A CA 1
ATOM 2317 C C . GLU A 1 296 ? 22.384 -1.830 -21.725 1.00 92.50 296 GLU A C 1
ATOM 2319 O O . GLU A 1 296 ? 22.983 -2.381 -20.803 1.00 92.50 296 GLU A O 1
ATOM 2324 N N . THR A 1 297 ? 21.574 -0.791 -21.493 1.00 92.94 297 THR A N 1
ATOM 2325 C CA . THR A 1 297 ? 21.325 -0.258 -20.142 1.00 92.94 297 THR A CA 1
ATOM 2326 C C . THR A 1 297 ? 20.396 -1.171 -19.348 1.00 92.94 297 THR A C 1
ATOM 2328 O O . THR A 1 297 ? 20.563 -1.320 -18.136 1.00 92.94 297 THR A O 1
ATOM 2331 N N . LEU A 1 298 ? 19.400 -1.758 -20.017 1.00 94.06 298 LEU A N 1
ATOM 2332 C CA . LEU A 1 298 ? 18.473 -2.701 -19.408 1.00 94.06 298 LEU A CA 1
ATOM 2333 C C . LEU A 1 298 ? 19.207 -3.970 -18.967 1.00 94.06 298 LEU A C 1
ATOM 2335 O O . LEU A 1 298 ? 19.088 -4.346 -17.804 1.00 94.06 298 LEU A O 1
ATOM 2339 N N . GLU A 1 299 ? 19.997 -4.577 -19.853 1.00 93.00 299 GLU A N 1
ATOM 2340 C CA . GLU A 1 299 ? 20.808 -5.767 -19.576 1.00 93.00 299 GLU A CA 1
ATOM 2341 C C . GLU A 1 299 ? 21.744 -5.543 -18.385 1.00 93.00 299 GLU A C 1
ATOM 2343 O O . GLU A 1 299 ? 21.791 -6.361 -17.465 1.00 93.00 299 GLU A O 1
ATOM 2348 N N . GLU A 1 300 ? 22.431 -4.400 -18.355 1.00 92.25 300 GLU A N 1
ATOM 2349 C CA . GLU A 1 300 ? 23.327 -4.029 -17.261 1.00 92.25 300 GLU A CA 1
ATOM 2350 C C . GLU A 1 300 ? 22.585 -3.869 -15.923 1.00 92.25 300 GLU A C 1
ATOM 2352 O O . GLU A 1 300 ? 23.034 -4.372 -14.893 1.00 92.25 300 GLU A O 1
ATOM 2357 N N . LEU A 1 301 ? 21.423 -3.206 -15.909 1.00 91.38 301 LEU A N 1
ATOM 2358 C CA . LEU A 1 301 ? 20.629 -3.062 -14.684 1.00 91.38 301 LEU A CA 1
ATOM 2359 C C . LEU A 1 301 ? 19.966 -4.375 -14.245 1.00 91.38 301 LEU A C 1
ATOM 2361 O O . LEU A 1 301 ? 19.768 -4.577 -13.050 1.00 91.38 301 LEU A O 1
ATOM 2365 N N . MET A 1 302 ? 19.633 -5.269 -15.176 1.00 92.31 302 MET A N 1
ATOM 2366 C CA . MET A 1 302 ? 19.003 -6.561 -14.886 1.00 92.31 302 MET A CA 1
ATOM 2367 C C . MET A 1 302 ? 19.962 -7.616 -14.326 1.00 92.31 302 MET A C 1
ATOM 2369 O O . MET A 1 302 ? 19.518 -8.696 -13.930 1.00 92.31 302 MET A O 1
ATOM 2373 N N . ARG A 1 303 ? 21.263 -7.322 -14.238 1.00 92.50 303 ARG A N 1
ATOM 2374 C CA . ARG A 1 303 ? 22.224 -8.211 -13.582 1.00 92.50 303 ARG A CA 1
ATOM 2375 C C . ARG A 1 303 ? 21.833 -8.478 -12.124 1.00 92.50 303 ARG A C 1
ATOM 2377 O O . ARG A 1 303 ? 21.433 -7.578 -11.387 1.00 92.50 303 ARG A O 1
ATOM 2384 N N . ALA A 1 304 ? 21.996 -9.725 -11.682 1.00 85.94 304 ALA A N 1
ATOM 2385 C CA . ALA A 1 304 ? 21.551 -10.170 -10.357 1.00 85.94 304 ALA A CA 1
ATOM 2386 C C . ALA A 1 304 ? 22.201 -9.393 -9.194 1.00 85.94 304 ALA A C 1
ATOM 2388 O O . ALA A 1 304 ? 21.556 -9.138 -8.180 1.00 85.94 304 ALA A O 1
ATOM 2389 N N . ASP A 1 305 ? 23.457 -8.970 -9.346 1.00 89.06 305 ASP A N 1
ATOM 2390 C CA . ASP A 1 305 ? 24.193 -8.149 -8.376 1.00 89.06 305 ASP A CA 1
ATOM 2391 C C . ASP A 1 305 ? 23.753 -6.672 -8.355 1.00 89.06 305 ASP A C 1
ATOM 2393 O O . ASP A 1 305 ? 24.242 -5.881 -7.546 1.00 89.06 305 ASP A O 1
ATOM 2397 N N . ARG A 1 306 ? 22.801 -6.295 -9.219 1.00 93.19 306 ARG A N 1
ATOM 2398 C CA . ARG A 1 306 ? 22.299 -4.928 -9.407 1.00 93.19 306 ARG A CA 1
ATOM 2399 C C . ARG A 1 306 ? 20.803 -4.762 -9.146 1.00 93.19 306 ARG A C 1
ATOM 2401 O O . ARG A 1 306 ? 20.260 -3.685 -9.387 1.00 93.19 306 ARG A O 1
ATOM 2408 N N . GLU A 1 307 ? 20.154 -5.771 -8.565 1.00 94.94 307 GLU A N 1
ATOM 2409 C CA . GLU A 1 307 ? 18.714 -5.775 -8.262 1.00 94.94 307 GLU A CA 1
ATOM 2410 C C . GLU A 1 307 ? 18.260 -4.528 -7.472 1.00 94.94 307 GLU A C 1
ATOM 2412 O O . GLU A 1 307 ? 17.216 -3.944 -7.773 1.00 94.94 307 GLU A O 1
ATOM 2417 N N . GLU A 1 308 ? 19.064 -4.057 -6.509 1.00 95.75 308 GLU A N 1
ATOM 2418 C CA . GLU A 1 308 ? 18.761 -2.830 -5.757 1.00 95.75 308 GLU A CA 1
ATOM 2419 C C . GLU A 1 308 ? 18.785 -1.577 -6.650 1.00 95.75 308 GLU A C 1
ATOM 2421 O O . GLU A 1 308 ? 17.941 -0.694 -6.493 1.00 95.75 308 GLU A O 1
ATOM 2426 N N . ASP A 1 309 ? 19.726 -1.476 -7.591 1.00 95.31 309 ASP A N 1
ATOM 2427 C CA . ASP A 1 309 ? 19.834 -0.311 -8.473 1.00 95.31 309 ASP A CA 1
ATOM 2428 C C . ASP A 1 309 ? 18.740 -0.297 -9.537 1.00 95.31 309 ASP A C 1
ATOM 2430 O O . ASP A 1 309 ? 18.167 0.762 -9.805 1.00 95.31 309 ASP A O 1
ATOM 2434 N N . LEU A 1 310 ? 18.408 -1.464 -10.097 1.00 96.00 310 LEU A N 1
ATOM 2435 C CA . LEU A 1 310 ? 17.233 -1.634 -10.947 1.00 96.00 310 LEU A CA 1
ATOM 2436 C C . LEU A 1 310 ? 15.971 -1.218 -10.190 1.00 96.00 310 LEU A C 1
ATOM 2438 O O . LEU A 1 310 ? 15.174 -0.422 -10.685 1.00 96.00 310 LEU A O 1
ATOM 2442 N N . GLY A 1 311 ? 15.819 -1.698 -8.956 1.00 97.44 311 GLY A N 1
ATOM 2443 C CA . GLY A 1 311 ? 14.720 -1.321 -8.081 1.00 97.44 311 GLY A CA 1
ATOM 2444 C C . GLY A 1 311 ? 14.675 0.179 -7.784 1.00 97.44 311 GLY A C 1
ATOM 2445 O O . GLY A 1 311 ? 13.606 0.784 -7.841 1.00 97.44 311 GLY A O 1
ATOM 2446 N N . ALA A 1 312 ? 15.826 0.811 -7.549 1.00 97.38 312 ALA A N 1
ATOM 2447 C CA . ALA A 1 312 ? 15.938 2.252 -7.350 1.00 97.38 312 ALA A CA 1
ATOM 2448 C C . ALA A 1 312 ? 15.530 3.040 -8.606 1.00 97.38 312 ALA A C 1
ATOM 2450 O O . ALA A 1 312 ? 14.822 4.044 -8.491 1.00 97.38 312 ALA A O 1
ATOM 2451 N N . PHE A 1 313 ? 15.928 2.583 -9.798 1.00 97.88 313 PHE A N 1
ATOM 2452 C CA . PHE A 1 313 ? 15.479 3.149 -11.073 1.00 97.88 313 PHE A CA 1
ATOM 2453 C C . PHE A 1 313 ? 13.964 3.033 -11.240 1.00 97.88 313 PHE A C 1
ATOM 2455 O O . PHE A 1 313 ? 13.297 4.038 -11.502 1.00 97.88 313 PHE A O 1
ATOM 2462 N N . ILE A 1 314 ? 13.408 1.842 -11.008 1.00 98.12 314 ILE A N 1
ATOM 2463 C CA . ILE A 1 314 ? 11.965 1.609 -11.080 1.00 98.12 314 ILE A CA 1
ATOM 2464 C C . ILE A 1 314 ? 11.237 2.511 -10.080 1.00 98.12 314 ILE A C 1
ATOM 2466 O O . ILE A 1 314 ? 10.283 3.175 -10.467 1.00 98.12 314 ILE A O 1
ATOM 2470 N N . ALA A 1 315 ? 11.699 2.611 -8.832 1.00 97.94 315 ALA A N 1
ATOM 2471 C CA . ALA A 1 315 ? 11.111 3.482 -7.815 1.00 97.94 315 ALA A CA 1
ATOM 2472 C C . ALA A 1 315 ? 11.126 4.964 -8.237 1.00 97.94 315 ALA A C 1
ATOM 2474 O O . ALA A 1 315 ? 10.135 5.676 -8.059 1.00 97.94 315 ALA A O 1
ATOM 2475 N N . ALA A 1 316 ? 12.221 5.433 -8.844 1.00 97.88 316 ALA A N 1
ATOM 2476 C CA . ALA A 1 316 ? 12.300 6.790 -9.374 1.00 97.88 316 ALA A CA 1
ATOM 2477 C C . ALA A 1 316 ? 11.289 7.025 -10.504 1.00 97.88 316 ALA A C 1
ATOM 2479 O O . ALA A 1 316 ? 10.585 8.036 -10.504 1.00 97.88 316 ALA A O 1
ATOM 2480 N N . ALA A 1 317 ? 11.198 6.087 -11.448 1.00 97.31 317 ALA A N 1
ATOM 2481 C CA . ALA A 1 317 ? 10.264 6.144 -12.567 1.00 97.31 317 ALA A CA 1
ATOM 2482 C C . ALA A 1 317 ? 8.802 6.046 -12.106 1.00 97.31 317 ALA A C 1
ATOM 2484 O O . ALA A 1 317 ? 7.944 6.748 -12.634 1.00 97.31 317 ALA A O 1
ATOM 2485 N N . TYR A 1 318 ? 8.523 5.236 -11.085 1.00 96.38 318 TYR A N 1
ATOM 2486 C CA . TYR A 1 318 ? 7.199 5.090 -10.485 1.00 96.38 318 TYR A CA 1
ATOM 2487 C C . TYR A 1 318 ? 6.715 6.410 -9.868 1.00 96.38 318 TYR A C 1
ATOM 2489 O O . TYR A 1 318 ? 5.560 6.796 -10.041 1.00 96.38 318 TYR A O 1
ATOM 2497 N N . ASN A 1 319 ? 7.616 7.141 -9.201 1.00 95.69 319 ASN A N 1
ATOM 2498 C CA . ASN A 1 319 ? 7.302 8.403 -8.532 1.00 95.69 319 ASN A CA 1
ATOM 2499 C C . ASN A 1 319 ? 7.295 9.627 -9.473 1.00 95.69 319 ASN A C 1
ATOM 2501 O O . ASN A 1 319 ? 6.394 10.458 -9.384 1.00 95.69 319 ASN A O 1
ATOM 2505 N N . ALA A 1 320 ? 8.286 9.761 -10.363 1.00 94.12 320 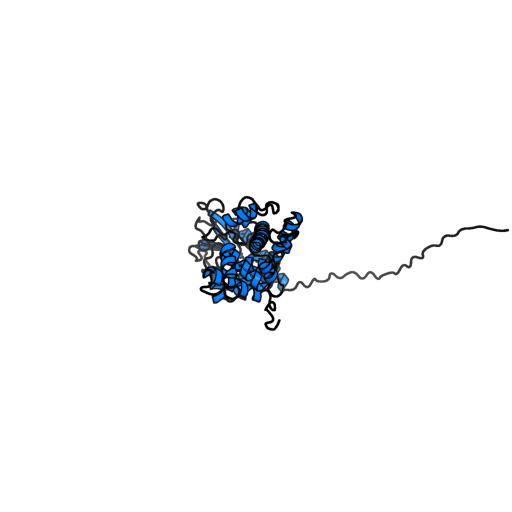ALA A N 1
ATOM 2506 C CA . ALA A 1 320 ? 8.471 10.950 -11.212 1.00 94.12 320 ALA A CA 1
ATOM 2507 C C . ALA A 1 320 ? 8.023 10.777 -12.672 1.00 94.12 320 ALA A C 1
ATOM 2509 O O . ALA A 1 320 ? 8.020 11.748 -13.433 1.00 94.12 320 ALA A O 1
ATOM 2510 N N . GLY A 1 321 ? 7.674 9.556 -13.077 1.00 94.12 321 GLY A N 1
ATOM 2511 C CA . GLY A 1 321 ? 7.450 9.172 -14.467 1.00 94.12 321 GLY A CA 1
ATOM 2512 C C . GLY A 1 321 ? 8.713 8.645 -15.156 1.00 94.12 321 GLY A C 1
ATOM 2513 O O . GLY A 1 321 ? 9.840 9.073 -14.883 1.00 94.12 321 GLY A O 1
ATOM 2514 N N . GLU A 1 322 ? 8.507 7.736 -16.109 1.00 93.25 322 GLU A N 1
ATOM 2515 C CA . GLU A 1 322 ? 9.555 6.968 -16.786 1.00 93.25 322 GLU A CA 1
ATOM 2516 C C . GLU A 1 322 ? 10.582 7.848 -17.520 1.00 93.25 322 GLU A C 1
ATOM 2518 O O . GLU A 1 322 ? 11.788 7.619 -17.444 1.00 93.25 322 GLU A O 1
ATOM 2523 N N . VAL A 1 323 ? 10.126 8.928 -18.162 1.00 93.06 323 VAL A N 1
ATOM 2524 C CA . VAL A 1 323 ? 10.995 9.837 -18.929 1.00 93.06 323 VAL A CA 1
ATOM 2525 C C . VAL A 1 323 ? 11.924 10.642 -18.019 1.00 93.06 323 VAL A C 1
ATOM 2527 O O . VAL A 1 323 ? 13.072 10.894 -18.383 1.00 93.06 323 VAL A O 1
ATOM 2530 N N . ALA A 1 324 ? 11.443 11.072 -16.850 1.00 94.31 324 ALA A N 1
ATOM 2531 C CA . ALA A 1 324 ? 12.242 11.865 -15.920 1.00 94.31 324 ALA A CA 1
ATOM 2532 C C . ALA A 1 324 ? 13.357 11.020 -15.293 1.00 94.31 324 ALA A C 1
ATOM 2534 O O . ALA A 1 324 ? 14.506 11.460 -15.258 1.00 94.31 324 ALA A O 1
ATOM 2535 N N . ALA A 1 325 ? 13.029 9.796 -14.868 1.00 95.75 325 ALA A N 1
ATOM 2536 C CA . ALA A 1 325 ? 14.005 8.854 -14.331 1.00 95.75 325 ALA A CA 1
ATOM 2537 C C . ALA A 1 325 ? 15.060 8.472 -15.375 1.00 95.75 325 ALA A C 1
ATOM 2539 O O . ALA A 1 325 ? 16.252 8.573 -15.093 1.00 95.75 325 ALA A O 1
ATOM 2540 N N . TYR A 1 326 ? 14.639 8.135 -16.601 1.00 95.19 326 TYR A N 1
ATOM 2541 C CA . TYR A 1 326 ? 15.572 7.816 -17.684 1.00 95.19 326 TYR A CA 1
ATOM 2542 C C . TYR A 1 326 ? 16.508 8.982 -18.011 1.00 95.19 326 TYR A C 1
ATOM 2544 O O . TYR A 1 326 ? 17.714 8.792 -18.100 1.00 95.19 326 TYR A O 1
ATOM 2552 N N . ARG A 1 327 ? 15.990 10.211 -18.140 1.00 94.44 327 ARG A N 1
ATOM 2553 C CA . ARG A 1 327 ? 16.831 11.387 -18.428 1.00 94.44 327 ARG A CA 1
ATOM 2554 C C . ARG A 1 327 ? 17.860 11.662 -17.337 1.00 94.44 327 ARG A C 1
ATOM 2556 O O . ARG A 1 327 ? 18.953 12.114 -17.660 1.00 94.44 327 ARG A O 1
ATOM 2563 N N . ALA A 1 328 ? 17.507 11.439 -16.072 1.00 95.38 328 ALA A N 1
ATOM 2564 C CA . ALA A 1 328 ? 18.456 11.575 -14.975 1.00 95.38 328 ALA A CA 1
ATOM 2565 C C . ALA A 1 328 ? 19.547 10.498 -15.070 1.00 95.38 328 ALA A C 1
ATOM 2567 O O . ALA A 1 328 ? 20.725 10.841 -15.068 1.00 95.38 328 ALA A O 1
ATOM 2568 N N . LEU A 1 329 ? 19.156 9.228 -15.242 1.00 94.81 329 LEU A N 1
ATOM 2569 C CA . LEU A 1 329 ? 20.084 8.103 -15.386 1.00 94.81 329 LEU A CA 1
ATOM 2570 C C . LEU A 1 329 ? 21.036 8.290 -16.577 1.00 94.81 329 LEU A C 1
ATOM 2572 O O . LEU A 1 329 ? 22.244 8.179 -16.421 1.00 94.81 329 LEU A O 1
ATOM 2576 N N . ALA A 1 330 ? 20.504 8.633 -17.751 1.00 93.06 330 ALA A N 1
ATOM 2577 C CA . ALA A 1 330 ? 21.283 8.819 -18.975 1.00 93.06 330 ALA A CA 1
ATOM 2578 C C . ALA A 1 330 ? 22.231 10.027 -18.915 1.00 93.06 330 ALA A C 1
ATOM 2580 O O . ALA A 1 330 ? 23.202 10.089 -19.665 1.00 93.06 330 ALA A O 1
ATOM 2581 N N . ARG A 1 331 ? 21.945 11.011 -18.053 1.00 93.00 331 ARG A N 1
ATOM 2582 C CA . ARG A 1 331 ? 22.813 12.176 -17.868 1.00 93.00 331 ARG A CA 1
ATOM 2583 C C . ARG A 1 331 ? 24.070 11.825 -17.078 1.00 93.00 331 ARG A C 1
ATOM 2585 O O . ARG A 1 331 ? 25.135 12.325 -17.422 1.00 93.00 331 ARG A O 1
ATOM 2592 N N . ASP A 1 332 ? 23.921 11.054 -16.005 1.00 93.12 332 ASP A N 1
ATOM 2593 C CA . ASP A 1 332 ? 25.022 10.654 -15.127 1.00 93.12 332 ASP A CA 1
ATOM 2594 C C . ASP A 1 332 ? 24.648 9.362 -14.368 1.00 93.12 332 ASP A C 1
ATOM 2596 O O . ASP A 1 332 ? 23.998 9.433 -13.320 1.00 93.12 332 ASP A O 1
ATOM 2600 N N . PRO A 1 333 ? 25.022 8.174 -14.881 1.00 90.69 333 PRO A N 1
ATOM 2601 C CA . PRO A 1 333 ? 24.617 6.891 -14.304 1.00 90.69 333 PRO A CA 1
ATOM 2602 C C . PRO A 1 333 ? 25.082 6.653 -12.864 1.00 90.69 333 PRO A C 1
ATOM 2604 O O . PRO A 1 333 ? 24.473 5.854 -12.152 1.00 90.69 333 PRO A O 1
ATOM 2607 N N . GLU A 1 334 ? 26.134 7.341 -12.421 1.00 90.50 334 GLU A N 1
ATOM 2608 C CA . GLU A 1 334 ? 26.679 7.206 -11.069 1.00 90.50 334 GLU A CA 1
ATOM 2609 C C . GLU A 1 334 ? 25.971 8.149 -10.093 1.00 90.50 334 GLU A C 1
ATOM 2611 O O . GLU A 1 334 ? 25.686 7.778 -8.954 1.00 90.50 334 GLU A O 1
ATOM 2616 N N . ARG A 1 335 ? 25.631 9.359 -10.552 1.00 93.69 335 ARG A N 1
ATOM 2617 C CA . ARG A 1 335 ? 25.161 10.446 -9.681 1.00 93.69 335 ARG A CA 1
ATOM 2618 C C . ARG A 1 335 ? 23.704 10.830 -9.885 1.00 93.69 335 ARG A C 1
ATOM 2620 O O . ARG A 1 335 ? 23.223 11.730 -9.206 1.00 93.69 335 ARG A O 1
ATOM 2627 N N . TRP A 1 336 ? 22.952 10.165 -10.762 1.00 94.12 336 TRP A N 1
ATOM 2628 C CA . TRP A 1 336 ? 21.563 10.527 -11.100 1.00 94.12 336 TRP A CA 1
ATOM 2629 C C . TRP A 1 336 ? 20.600 10.632 -9.902 1.00 94.12 336 TRP A C 1
ATOM 2631 O O . TRP A 1 336 ? 19.595 11.346 -9.976 1.00 94.12 336 TRP A O 1
ATOM 2641 N N . THR A 1 337 ? 20.897 9.964 -8.782 1.00 94.25 337 THR A N 1
ATOM 2642 C CA . THR A 1 337 ? 20.128 10.076 -7.528 1.00 94.25 337 THR A CA 1
ATOM 2643 C C . THR A 1 337 ? 20.576 11.202 -6.596 1.00 94.25 337 THR A C 1
ATOM 2645 O O . THR A 1 337 ? 19.933 11.428 -5.570 1.00 94.25 337 THR A O 1
ATOM 2648 N N . GLU A 1 338 ? 21.651 11.914 -6.926 1.00 93.75 338 GLU A N 1
ATOM 2649 C CA . GLU A 1 338 ? 22.183 13.042 -6.164 1.00 93.75 338 GLU A CA 1
ATOM 2650 C C . GLU A 1 338 ? 21.469 14.361 -6.494 1.00 93.75 338 GLU A C 1
ATOM 2652 O O . GLU A 1 338 ? 20.788 14.538 -7.510 1.00 93.75 338 GLU A O 1
ATOM 2657 N N . GLU A 1 339 ? 21.609 15.333 -5.596 1.00 93.00 339 GLU A N 1
ATOM 2658 C CA . GLU A 1 339 ? 21.103 16.680 -5.826 1.00 93.00 339 GLU A CA 1
ATOM 2659 C C . GLU A 1 339 ? 21.848 17.373 -6.975 1.00 93.00 339 GLU A C 1
ATOM 2661 O O . GLU A 1 339 ? 23.071 17.405 -7.003 1.00 93.00 339 GLU A O 1
ATOM 2666 N N . GLY A 1 340 ? 21.096 17.940 -7.925 1.00 90.62 340 GLY A N 1
ATOM 2667 C CA . GLY A 1 340 ? 21.648 18.618 -9.107 1.00 90.62 340 GLY A CA 1
ATOM 2668 C C . GLY A 1 340 ? 21.728 17.752 -10.370 1.00 90.62 340 GLY A C 1
ATOM 2669 O O . GLY A 1 340 ? 21.902 18.296 -11.460 1.00 90.62 340 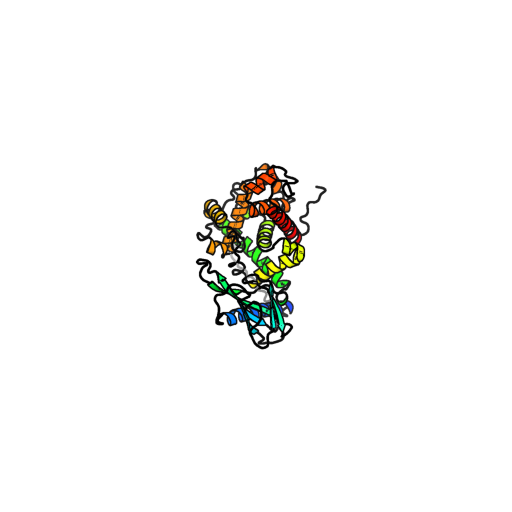GLY A O 1
ATOM 2670 N N . TYR A 1 341 ? 21.495 16.440 -10.263 1.00 89.81 341 TYR A N 1
ATOM 2671 C CA . TYR A 1 341 ? 21.702 15.473 -11.354 1.00 89.81 341 TYR A CA 1
ATOM 2672 C C . TYR A 1 341 ? 20.413 15.014 -12.056 1.00 89.81 341 TYR A C 1
ATOM 2674 O O . TYR A 1 341 ? 20.386 14.017 -12.765 1.00 89.81 341 TYR A O 1
ATOM 2682 N N . GLY A 1 342 ? 19.337 15.796 -11.931 1.00 86.38 342 GLY A N 1
ATOM 2683 C CA . GLY A 1 342 ? 18.129 15.663 -12.757 1.00 86.38 342 GLY A CA 1
ATOM 2684 C C . GLY A 1 342 ? 16.897 15.122 -12.033 1.00 86.38 342 GLY A C 1
ATOM 2685 O O . GLY A 1 342 ? 15.787 15.503 -12.401 1.00 86.38 342 GLY A O 1
ATOM 268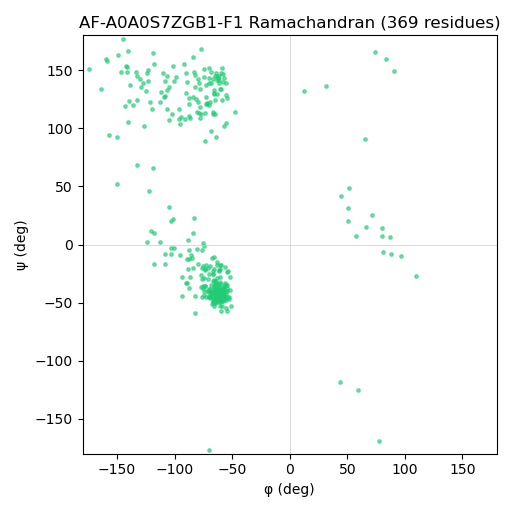6 N N . LEU A 1 343 ? 17.052 14.325 -10.970 1.00 94.31 343 LEU A N 1
ATOM 2687 C CA . LEU A 1 343 ? 15.900 13.872 -10.188 1.00 94.31 343 LEU A CA 1
ATOM 2688 C C . LEU A 1 343 ? 15.365 14.960 -9.239 1.00 94.31 343 LEU A C 1
ATOM 2690 O O . LEU A 1 343 ? 16.150 15.560 -8.494 1.00 94.31 343 LEU A O 1
ATOM 2694 N N . PRO A 1 344 ? 14.037 15.187 -9.176 1.00 93.62 344 PRO A N 1
ATOM 2695 C CA . PRO A 1 344 ? 13.421 16.068 -8.186 1.00 93.62 344 PRO A CA 1
ATOM 2696 C C . PRO A 1 344 ? 13.707 15.629 -6.745 1.00 93.62 344 PRO A C 1
ATOM 2698 O O . PRO A 1 344 ? 13.860 14.444 -6.452 1.00 93.62 344 PRO A O 1
ATOM 2701 N N . ARG A 1 345 ? 13.717 16.585 -5.807 1.00 94.62 345 ARG A N 1
ATOM 2702 C CA . ARG A 1 345 ? 13.999 16.322 -4.381 1.00 94.62 345 ARG A CA 1
ATOM 2703 C C . ARG A 1 345 ? 13.082 15.259 -3.771 1.00 94.62 345 ARG A C 1
ATOM 2705 O O . ARG A 1 345 ? 13.547 14.451 -2.971 1.00 94.62 345 ARG A O 1
ATOM 2712 N N . GLU A 1 346 ? 11.797 15.277 -4.122 1.00 93.62 346 GLU A N 1
ATOM 2713 C CA . GLU A 1 346 ? 10.819 14.292 -3.647 1.00 93.62 346 GLU A CA 1
ATOM 2714 C C . GLU A 1 346 ? 11.177 12.879 -4.119 1.00 93.62 346 GLU A C 1
ATOM 2716 O O . GLU A 1 346 ? 11.284 11.968 -3.302 1.00 93.62 346 GLU A O 1
ATOM 2721 N N . THR A 1 347 ? 11.500 12.725 -5.400 1.00 96.19 347 THR A N 1
ATOM 2722 C CA . THR A 1 347 ? 11.896 11.447 -5.998 1.00 96.19 347 THR A CA 1
ATOM 2723 C C . THR A 1 347 ? 13.208 10.923 -5.435 1.00 96.19 347 THR A C 1
ATOM 2725 O O . THR A 1 347 ? 13.301 9.743 -5.121 1.00 96.19 347 THR A O 1
ATOM 2728 N N . ARG A 1 348 ? 14.209 11.782 -5.197 1.00 96.38 348 ARG A N 1
ATOM 2729 C CA . ARG A 1 348 ? 15.455 11.364 -4.521 1.00 96.38 348 ARG A CA 1
ATOM 2730 C C . ARG A 1 348 ? 15.181 10.812 -3.120 1.00 96.38 348 ARG A C 1
ATOM 2732 O O . ARG A 1 348 ? 15.764 9.808 -2.717 1.00 96.38 348 ARG A O 1
ATOM 2739 N N . ARG A 1 349 ? 14.263 11.439 -2.372 1.00 95.75 349 ARG A N 1
ATOM 2740 C CA . ARG A 1 349 ? 13.828 10.927 -1.061 1.00 95.75 349 ARG A CA 1
ATOM 2741 C C . ARG A 1 349 ? 13.106 9.592 -1.192 1.00 95.75 349 ARG A C 1
ATOM 2743 O O . ARG A 1 349 ? 13.391 8.705 -0.398 1.00 95.75 349 ARG A O 1
ATOM 2750 N N . TYR A 1 350 ? 12.235 9.453 -2.187 1.00 95.94 350 TYR A N 1
ATOM 2751 C CA . TYR A 1 350 ? 11.519 8.213 -2.481 1.00 95.94 350 TYR A CA 1
ATOM 2752 C C . TYR A 1 350 ? 12.487 7.065 -2.826 1.00 95.94 350 TYR A C 1
ATOM 2754 O O . TYR A 1 350 ? 12.394 5.991 -2.241 1.00 95.94 350 TYR A O 1
ATOM 2762 N N . VAL A 1 351 ? 13.502 7.312 -3.663 1.00 97.44 351 VAL A N 1
ATOM 2763 C CA . VAL A 1 351 ? 14.568 6.341 -3.985 1.00 97.44 351 VAL A CA 1
ATOM 2764 C C . VAL A 1 351 ? 15.383 5.953 -2.750 1.00 97.44 351 VAL A C 1
ATOM 2766 O O . VAL A 1 351 ? 15.676 4.778 -2.537 1.00 97.44 351 VAL A O 1
ATOM 2769 N N . ARG A 1 352 ? 15.731 6.918 -1.893 1.00 97.00 352 ARG A N 1
ATOM 2770 C CA . ARG A 1 352 ? 16.415 6.623 -0.626 1.00 97.00 352 ARG A CA 1
ATOM 2771 C C . ARG A 1 352 ? 15.546 5.749 0.284 1.00 97.00 352 ARG A C 1
ATOM 2773 O O . ARG A 1 352 ? 16.050 4.784 0.844 1.00 97.00 352 ARG A O 1
ATOM 2780 N N . THR A 1 353 ? 14.251 6.053 0.393 1.00 97.88 353 THR A N 1
ATOM 2781 C CA . THR A 1 353 ? 13.282 5.229 1.129 1.00 97.88 353 THR A CA 1
ATOM 2782 C C . THR A 1 353 ? 13.207 3.814 0.554 1.00 97.88 353 THR A C 1
ATOM 2784 O O . THR A 1 353 ? 13.270 2.865 1.332 1.00 97.88 353 THR A O 1
ATOM 2787 N N . PHE A 1 354 ? 13.166 3.665 -0.777 1.00 98.06 354 PHE A N 1
ATOM 2788 C CA . PHE A 1 354 ? 13.240 2.364 -1.446 1.00 98.06 354 PHE A CA 1
ATOM 2789 C C . PHE A 1 354 ? 14.481 1.584 -1.003 1.00 98.06 354 PHE A C 1
ATOM 2791 O O . PHE A 1 354 ? 14.332 0.507 -0.439 1.00 98.06 354 PHE A O 1
ATOM 2798 N N . ARG A 1 355 ? 15.691 2.139 -1.174 1.00 97.62 355 ARG A N 1
ATOM 2799 C CA . ARG A 1 355 ? 16.945 1.440 -0.828 1.00 97.62 355 ARG A CA 1
ATOM 2800 C C . ARG A 1 355 ? 16.990 1.035 0.648 1.00 97.62 355 ARG A C 1
ATOM 2802 O O . ARG A 1 355 ? 17.373 -0.085 0.972 1.00 97.62 355 ARG A O 1
ATOM 2809 N N . THR A 1 356 ? 16.563 1.922 1.551 1.00 97.88 356 THR A N 1
ATOM 2810 C CA . THR A 1 356 ? 16.520 1.629 2.991 1.00 97.88 356 THR A CA 1
ATOM 2811 C C . THR A 1 356 ? 15.568 0.477 3.319 1.00 97.88 356 THR A C 1
ATOM 2813 O O . THR A 1 356 ? 15.942 -0.419 4.072 1.00 97.88 356 THR A O 1
ATOM 2816 N N . VAL A 1 357 ? 14.354 0.479 2.761 1.00 98.25 357 VAL A N 1
ATOM 2817 C CA . VAL A 1 357 ? 13.374 -0.594 2.997 1.00 98.25 357 VAL A CA 1
ATOM 2818 C C . VAL A 1 357 ? 13.812 -1.896 2.326 1.00 98.25 357 VAL A C 1
ATOM 2820 O O . VAL A 1 357 ? 13.725 -2.951 2.945 1.00 98.25 357 VAL A O 1
ATOM 2823 N N . TYR A 1 358 ? 14.356 -1.822 1.113 1.00 98.00 358 TYR A N 1
ATOM 2824 C CA . TYR A 1 358 ? 14.863 -2.969 0.367 1.00 98.00 358 TYR A CA 1
ATOM 2825 C C . TYR A 1 358 ? 15.915 -3.750 1.164 1.00 98.00 358 TYR A C 1
ATOM 2827 O O . TYR A 1 358 ? 15.740 -4.936 1.435 1.00 98.00 358 TYR A O 1
ATOM 2835 N N . ARG A 1 359 ? 16.968 -3.066 1.632 1.00 97.12 359 ARG A N 1
ATOM 2836 C CA . ARG A 1 359 ? 18.045 -3.686 2.424 1.00 97.12 359 ARG A CA 1
ATOM 2837 C C . ARG A 1 359 ? 17.555 -4.234 3.761 1.00 97.12 359 ARG A C 1
ATOM 2839 O O . ARG A 1 359 ? 18.073 -5.236 4.239 1.00 97.12 359 ARG A O 1
ATOM 2846 N N . HIS A 1 360 ? 16.551 -3.593 4.363 1.00 97.00 360 HIS A N 1
ATOM 2847 C CA . HIS A 1 360 ? 15.934 -4.093 5.589 1.00 97.00 360 HIS A CA 1
ATOM 2848 C C . HIS A 1 360 ? 15.180 -5.412 5.363 1.00 97.00 360 HIS A C 1
ATOM 2850 O O . HIS A 1 360 ? 15.265 -6.314 6.191 1.00 97.00 360 HIS A O 1
ATOM 2856 N N . LEU A 1 361 ? 14.461 -5.538 4.245 1.00 96.00 361 LEU A N 1
ATOM 2857 C CA . LEU A 1 361 ? 13.703 -6.746 3.906 1.00 96.00 361 LEU A CA 1
ATOM 2858 C C . LEU A 1 361 ? 14.589 -7.892 3.400 1.00 96.00 361 LEU A C 1
ATOM 2860 O O . LEU A 1 361 ? 14.233 -9.063 3.573 1.00 96.00 361 LEU A O 1
ATOM 2864 N N . PHE A 1 362 ? 15.711 -7.552 2.764 1.00 94.94 362 PHE A N 1
ATOM 2865 C CA . PHE A 1 362 ? 16.598 -8.481 2.065 1.00 94.94 362 PHE A CA 1
ATOM 2866 C C . PHE A 1 362 ? 18.067 -8.240 2.459 1.00 94.94 362 PHE A C 1
ATOM 2868 O O . PHE A 1 362 ? 18.863 -7.779 1.640 1.00 94.94 362 PHE A O 1
ATOM 2875 N N . PRO A 1 363 ? 18.452 -8.529 3.716 1.00 86.69 363 PRO A N 1
ATOM 2876 C CA . PRO A 1 363 ? 19.832 -8.352 4.158 1.00 86.69 363 PRO A CA 1
ATOM 2877 C C . PRO A 1 363 ? 20.784 -9.249 3.352 1.00 86.69 363 PRO A C 1
ATOM 2879 O O . PRO A 1 363 ? 20.454 -10.392 3.034 1.00 86.69 363 PRO A O 1
ATOM 2882 N N . GLY A 1 364 ? 21.976 -8.735 3.033 1.00 75.88 364 GLY A N 1
ATOM 2883 C CA . GLY A 1 364 ? 22.990 -9.460 2.255 1.00 75.88 364 GLY A CA 1
ATOM 2884 C C . GLY A 1 364 ? 22.868 -9.324 0.733 1.00 75.88 364 GLY A C 1
ATOM 2885 O O . GLY A 1 364 ? 23.623 -9.971 0.015 1.00 75.88 364 GLY A O 1
ATOM 2886 N N . SER A 1 365 ? 21.967 -8.475 0.228 1.00 64.81 365 SER A N 1
ATOM 2887 C CA . SER A 1 365 ? 21.891 -8.106 -1.195 1.00 64.81 365 SER A CA 1
ATOM 2888 C C . SER A 1 365 ? 22.856 -6.977 -1.598 1.00 64.81 365 SER A C 1
ATOM 2890 O O . SER A 1 365 ? 22.695 -6.393 -2.667 1.00 64.81 365 SER A O 1
ATOM 2892 N N . GLU A 1 366 ? 23.787 -6.584 -0.725 1.00 57.91 366 GLU A N 1
ATOM 2893 C CA . GLU A 1 366 ? 24.732 -5.500 -1.005 1.00 57.91 366 GLU A CA 1
ATOM 2894 C C . GLU A 1 366 ? 25.745 -5.937 -2.072 1.00 57.91 366 GLU A C 1
ATOM 2896 O O . GLU A 1 366 ? 26.177 -7.093 -2.092 1.00 57.91 366 GLU A O 1
ATOM 2901 N N . ARG A 1 367 ? 26.139 -5.011 -2.960 1.00 55.81 367 ARG A N 1
ATOM 2902 C CA . ARG A 1 367 ? 27.243 -5.258 -3.896 1.00 55.81 367 ARG A CA 1
ATOM 2903 C C . ARG A 1 367 ? 28.477 -5.646 -3.094 1.00 55.81 367 ARG A C 1
ATOM 2905 O O . ARG A 1 367 ? 28.879 -4.908 -2.198 1.00 55.81 367 ARG A O 1
ATOM 2912 N N . ASN A 1 368 ? 29.104 -6.758 -3.461 1.00 44.91 368 ASN A N 1
ATOM 2913 C CA . ASN A 1 368 ? 30.484 -6.990 -3.072 1.00 44.91 368 ASN A CA 1
ATOM 2914 C C . ASN A 1 368 ? 31.337 -5.931 -3.798 1.00 44.91 368 ASN A C 1
ATOM 2916 O O . ASN A 1 368 ? 31.361 -5.964 -5.027 1.00 44.91 368 ASN A O 1
ATOM 2920 N N . PRO A 1 369 ? 31.986 -4.984 -3.100 1.00 44.88 369 PRO A N 1
ATOM 2921 C CA . PRO A 1 369 ? 32.776 -3.942 -3.755 1.00 44.88 369 PRO A CA 1
ATOM 2922 C C . PRO A 1 369 ? 34.018 -4.491 -4.483 1.00 44.88 369 PRO A C 1
ATOM 2924 O O . PRO A 1 369 ? 34.618 -3.759 -5.263 1.00 44.88 369 PRO A O 1
ATOM 2927 N N . ASP A 1 370 ? 34.366 -5.766 -4.268 1.00 42.91 370 ASP A N 1
ATOM 2928 C CA . ASP A 1 370 ? 35.527 -6.444 -4.859 1.00 42.91 370 ASP A CA 1
ATOM 2929 C C . ASP A 1 370 ? 35.181 -7.363 -6.059 1.00 42.91 370 ASP A C 1
ATOM 2931 O O . ASP A 1 370 ? 35.926 -8.306 -6.347 1.00 42.91 370 ASP A O 1
ATOM 2935 N N . ARG A 1 371 ? 34.048 -7.159 -6.749 1.00 37.09 371 ARG A N 1
ATOM 2936 C CA . ARG A 1 371 ? 33.688 -7.915 -7.968 1.00 37.09 371 ARG A CA 1
ATOM 2937 C C . ARG A 1 371 ? 33.348 -7.042 -9.161 1.00 37.09 371 ARG A C 1
ATOM 2939 O O . ARG A 1 371 ? 32.573 -6.079 -8.979 1.00 37.09 371 ARG A O 1
#